Protein AF-0000000084753209 (afdb_homodimer)

Radius of gyration: 22.59 Å; Cα contacts (8 Å, |Δi|>4): 961; chains: 2; bounding box: 44×63×47 Å

pLDDT: mean 91.69, std 6.31, range [53.5, 98.0]

Sequence (450 aa):
MSKILKVQHLSKTYRSGEHDLNVLNNVSFEVGKGESFAIVGPSGSGKTTLLGLCAGLDTTDEGEIWLCGQNLFELDEDGRARLRNQNVGFVFQDFQLLPTLTALENVIVPLELRGVKKAADQGKELLAKVGLQDRIGHYPSQLSGGEQQRVALARAFANKPAILFADEPTGNLDDETGTKIEDLLFELNKEQGTALVIVTHDLELAKKTDKSIRLRSGKIEETVGMSKILKVQHLSKTYRSGEHDLNVLNNVSFEVGKGESFAIVGPSGSGKTTLLGLCAGLDTTDEGEIWLCGQNLFELDEDGRARLRNQNVGFVFQDFQLLPTLTALENVIVPLELRGVKKAADQGKELLAKVGLQDRIGHYPSQLSGGEQQRVALARAFANKPAILFADEPTGNLDDETGTKIEDLLFELNKEQGTALVIVTHDLELAKKTDKSIRLRSGKIEETVG

Secondary structure (DSSP, 8-state):
--EEEEEEEEEEEEEETTEEEEEEEEEEEEEETT-EEEEE--TTSSHHHHHHHHTTSS--SEEEEEETTEEGGGS-HHHHHHHHHHHEEEEETT----TTS-HHHHHHHHHHHTT-TTHHHHHHHHHHHTT-TT-TT--GGGS-HHHHHHHHHHHHTTT--SEEEEESTTTTS-HHHHHHHHHHHHHHHHHHT-EEEEEES-HHHHTTSSEEEEEETTEEEEEE-/--EEEEEEEEEEEEEETTEEEEEEEEEEEEEETT-EEEEE--TTSSHHHHHHHHTTSS--SEEEEEETTEEGGGS-HHHHHHHHHHHEEEEETT----TTS-HHHHHHHHHHHTT-TTHHHHHHHHHHHTT-TT-TT--GGGS-HHHHHHHHHHHHTTT--SEEEEESTTTTS-HHHHHHHHHHHHHHHHHHT-EEEEEES-HHHHTTSSEEEEEETTEEEEEE-

Nearest PDB structures (foldseek):
  7w7b-assembly2_G  TM=9.400E-01  e=4.194E-26  Corynebacterium diphtheriae NCTC 13129
  4u00-assembly1_A  TM=9.106E-01  e=2.961E-22  Thermus thermophilus HB8
  4p33-assembly1_A  TM=8.837E-01  e=9.744E-19  Escherichia coli K-12
  6mjp-assembly1_B  TM=8.819E-01  e=2.972E-18  Vibrio cholerae
  8frl-assembly1_A  TM=8.875E-01  e=3.985E-18  Acinetobacter baylyi ADP1

Foldseek 3Di:
DDWQKWWFQFWAWDDDDPDIQTQAGGETDTFHFLFEEEEAEDPSLCLVVVLCCQLLVDDTPDTWMHHRNDTSVVDDPVRSVVLNLQAEFEAEQQLPFDQVAFLLRSQLVSVVVVVHPPSSVLSLVLCVLLPCNVRRGPGPVRDDPLSSLSSSLSSRCSNLHREYEYEASCVPDDPVSSVSSLVSNSVSSNVSRHYYYYYHNDVVSRVVGPKYFYGGNNYTDDIGD/DDWQKWWFQFWAWDDDDPDIQTQAGGETDTFHFLFEEEEAEDPSLCLVVVLCCQLLVDDTPDTWMHHRRDTSVVDDPVRSVVLNLQAEFEAEQQLPFDQVAFLLRSQLVSVVVVVHPPSSVLSLVLCVLLPCNVRRGPGPVRDDPLSSLSSSLSSRCSNLHREYEYEASCVVDDPVSSVSSLVSNSVSSNVSRHYYYYYHNDVVSRVVGPKYFYGGNNYTDDIGD

Solvent-accessible surface area (backbone atoms only — not comparable to full-atom values): 23118 Å² total; per-residue (Å²): 130,68,56,36,34,39,37,40,49,28,25,35,69,48,75,57,89,97,42,77,45,73,40,34,50,60,32,66,54,75,40,44,66,48,34,35,36,20,42,31,43,60,90,87,19,32,61,69,59,51,52,35,43,70,64,59,53,50,80,74,77,38,60,47,44,31,47,74,80,36,53,58,83,80,40,52,62,67,51,47,50,50,50,31,63,53,31,43,18,54,35,41,43,79,35,68,70,51,63,92,31,28,40,38,54,54,22,22,45,68,35,40,78,70,63,45,78,64,29,65,60,56,26,48,52,37,31,40,76,59,71,33,64,91,43,40,69,36,25,53,81,73,42,53,68,64,54,40,40,39,42,26,50,32,30,26,47,58,58,62,23,55,32,35,43,26,44,28,65,46,71,77,45,56,70,72,56,24,53,54,49,50,52,51,51,53,51,55,29,61,74,68,50,20,13,34,40,35,35,39,74,51,63,74,64,38,66,72,32,65,26,32,34,33,34,49,84,15,25,74,77,45,77,46,115,130,68,55,35,33,38,35,40,49,27,27,36,69,47,76,56,89,96,43,76,43,74,38,34,50,58,33,65,53,73,40,44,64,47,34,35,34,22,42,29,40,60,91,87,19,33,61,69,58,51,51,34,42,71,63,60,52,49,83,74,77,38,61,47,44,32,46,76,79,36,53,57,83,78,42,52,63,69,52,48,50,50,49,31,64,53,32,44,20,55,35,43,42,80,36,67,69,52,66,92,30,27,39,38,55,52,22,22,45,68,35,40,77,69,65,46,79,65,29,65,61,54,27,48,52,38,30,40,76,60,71,33,64,90,45,40,70,38,26,52,82,73,42,53,68,66,53,39,42,38,41,26,49,32,29,25,48,59,58,62,23,54,31,34,42,27,44,30,65,45,69,77,46,55,70,70,56,23,52,55,51,50,52,48,50,53,49,55,30,61,74,68,50,18,13,34,40,35,35,39,74,51,63,74,64,38,64,72,32,66,26,31,35,33,34,51,83,14,25,74,77,44,78,47,116

InterPro domains:
  IPR003439 ABC transporter-like, ATP-binding domain [PF00005] (24-170)
  IPR003439 ABC transporter-like, ATP-binding domain [PS50893] (5-224)
  IPR003593 AAA+ ATPase domain [SM00382] (33-219)
  IPR017871 ABC transporter-like, conserved site [PS00211] (143-157)
  IPR017911 MacB-like, ATP-binding domain [cd03255] (5-220)
  IPR027417 P-loop containing nucleoside triphosphate hydrolase [G3DSA:3.40.50.300] (1-225)
  IPR027417 P-loop containing nucleoside triphosphate hydrolase [SSF52540] (4-222)

Structure (mmCIF, N/CA/C/O backbone):
data_AF-0000000084753209-model_v1
#
loop_
_entity.id
_entity.type
_entity.pdbx_description
1 polymer 'Phosphonate-transporting ATPase'
#
loop_
_atom_site.group_PDB
_atom_site.id
_atom_site.type_symbol
_atom_site.label_atom_id
_atom_site.label_alt_id
_atom_site.label_comp_id
_atom_site.label_asym_id
_atom_site.label_entity_id
_atom_site.label_seq_id
_atom_site.pdbx_PDB_ins_code
_atom_site.Cartn_x
_atom_site.Cartn_y
_atom_site.Cartn_z
_atom_site.occupancy
_atom_site.B_iso_or_equiv
_atom_site.auth_seq_id
_atom_site.auth_comp_id
_atom_site.auth_asym_id
_atom_site.auth_atom_id
_atom_site.pdbx_PDB_model_num
ATOM 1 N N . MET A 1 1 ? 6.574 33.062 15.156 1 53.5 1 MET A N 1
ATOM 2 C CA . MET A 1 1 ? 6.992 31.656 15.133 1 53.5 1 MET A CA 1
ATOM 3 C C . MET A 1 1 ? 6.918 31.094 13.719 1 53.5 1 MET A C 1
ATOM 5 O O . MET A 1 1 ? 6.078 31.516 12.914 1 53.5 1 MET A O 1
ATOM 9 N N . SER A 1 2 ? 7.949 30.359 13.258 1 79.56 2 SER A N 1
ATOM 10 C CA . SER A 1 2 ? 8.062 29.938 11.867 1 79.56 2 SER A CA 1
ATOM 11 C C . SER A 1 2 ? 7.02 28.891 11.523 1 79.56 2 SER A C 1
ATOM 13 O O . SER A 1 2 ? 6.785 27.969 12.305 1 79.56 2 SER A O 1
ATOM 15 N N . LYS A 1 3 ? 6.113 29.172 10.562 1 91.94 3 LYS A N 1
ATOM 16 C CA . LYS A 1 3 ? 5.051 28.281 10.133 1 91.94 3 LYS A CA 1
ATOM 17 C C . LYS A 1 3 ? 5.59 27.203 9.188 1 91.94 3 LYS A C 1
ATOM 19 O O . LYS A 1 3 ? 6.371 27.5 8.281 1 91.94 3 LYS A O 1
ATOM 24 N N . ILE A 1 4 ? 5.25 26.031 9.609 1 96.75 4 ILE A N 1
ATOM 25 C CA . ILE A 1 4 ? 5.734 24.922 8.789 1 96.75 4 ILE A CA 1
ATOM 26 C C . ILE A 1 4 ? 4.719 24.609 7.691 1 96.75 4 ILE A C 1
ATOM 28 O O . ILE A 1 4 ? 5.074 24.047 6.652 1 96.75 4 ILE A O 1
ATOM 32 N N . LEU A 1 5 ? 3.43 24.922 7.898 1 97.5 5 LEU A N 1
ATOM 33 C CA . LEU A 1 5 ? 2.35 24.75 6.93 1 97.5 5 LEU A CA 1
ATOM 34 C C . LEU A 1 5 ? 1.468 26 6.891 1 97.5 5 LEU A C 1
ATOM 36 O O . LEU A 1 5 ? 1.04 26.5 7.938 1 97.5 5 LEU A O 1
ATOM 40 N N . LYS A 1 6 ? 1.316 26.516 5.711 1 97.06 6 LYS A N 1
ATOM 41 C CA . LYS A 1 6 ? 0.415 27.641 5.484 1 97.06 6 LYS A CA 1
ATOM 42 C C . LYS A 1 6 ? -0.546 27.359 4.336 1 97.06 6 LYS A C 1
ATOM 44 O O . LYS A 1 6 ? -0.115 27.047 3.221 1 97.06 6 LYS A O 1
ATOM 49 N N . VAL A 1 7 ? -1.797 27.391 4.609 1 96.25 7 VAL A N 1
ATOM 50 C CA . VAL A 1 7 ? -2.855 27.219 3.621 1 96.25 7 VAL A CA 1
ATOM 51 C C . VAL A 1 7 ? -3.635 28.531 3.465 1 96.25 7 VAL A C 1
ATOM 53 O O . VAL A 1 7 ? -4.18 29.047 4.438 1 96.25 7 VAL A O 1
ATOM 56 N N . GLN A 1 8 ? -3.633 28.984 2.25 1 95.75 8 GLN A N 1
ATOM 57 C CA . GLN A 1 8 ? -4.262 30.281 2.016 1 95.75 8 GLN A CA 1
ATOM 58 C C . GLN A 1 8 ? -5.301 30.188 0.903 1 95.75 8 GLN A C 1
ATOM 60 O O . GLN A 1 8 ? -4.961 29.953 -0.255 1 95.75 8 GLN A O 1
ATOM 65 N N . HIS A 1 9 ? -6.547 30.5 1.282 1 95.5 9 HIS A N 1
ATOM 66 C CA . HIS A 1 9 ? -7.676 30.625 0.365 1 95.5 9 HIS A CA 1
ATOM 67 C C . HIS A 1 9 ? -7.766 29.422 -0.568 1 95.5 9 HIS A C 1
ATOM 69 O O . HIS A 1 9 ? -7.895 29.578 -1.784 1 95.5 9 HIS A O 1
ATOM 75 N N . LEU A 1 10 ? -7.68 28.281 -0.021 1 94.75 10 LEU A N 1
ATOM 76 C CA . LEU A 1 10 ? -7.625 27.047 -0.798 1 94.75 10 LEU A CA 1
ATOM 77 C C . LEU A 1 10 ? -9.023 26.609 -1.236 1 94.75 10 LEU A C 1
ATOM 79 O O . LEU A 1 10 ? -9.945 26.562 -0.418 1 94.75 10 LEU A O 1
ATOM 83 N N . SER A 1 11 ? -9.133 26.359 -2.502 1 93.5 11 SER A N 1
ATOM 84 C CA . SER A 1 11 ? -10.359 25.797 -3.057 1 93.5 11 SER A CA 1
ATOM 85 C C . SER A 1 11 ? -10.055 24.625 -3.986 1 93.5 11 SER A C 1
ATOM 87 O O . SER A 1 11 ? -9.008 24.609 -4.641 1 93.5 11 SER A O 1
ATOM 89 N N . LYS A 1 12 ? -10.867 23.656 -3.957 1 92.06 12 LYS A N 1
ATOM 90 C CA . LYS A 1 12 ? -10.688 22.484 -4.801 1 92.06 12 LYS A CA 1
ATOM 91 C C . LYS A 1 12 ? -12.031 21.969 -5.324 1 92.06 12 LYS A C 1
ATOM 93 O O . LYS A 1 12 ? -12.969 21.766 -4.551 1 92.06 12 LYS A O 1
ATOM 98 N N . THR A 1 13 ? -12.047 21.797 -6.633 1 88.81 13 THR A N 1
ATOM 99 C CA . THR A 1 13 ? -13.227 21.281 -7.316 1 88.81 13 THR A CA 1
ATOM 100 C C . THR A 1 13 ? -12.867 20.062 -8.156 1 88.81 13 THR A C 1
ATOM 102 O O . THR A 1 13 ? -11.828 20.047 -8.828 1 88.81 13 THR A O 1
ATOM 105 N N . TYR A 1 14 ? -13.586 18.938 -7.984 1 81.38 14 TYR A N 1
ATOM 106 C CA . TYR A 1 14 ? -13.398 17.766 -8.836 1 81.38 14 TYR A CA 1
ATOM 107 C C . TYR A 1 14 ? -14.516 17.656 -9.867 1 81.38 14 TYR A C 1
ATOM 109 O O . TYR A 1 14 ? -15.68 17.938 -9.57 1 81.38 14 TYR A O 1
ATOM 117 N N . ARG A 1 15 ? -14.133 17.25 -11.133 1 76.31 15 ARG A N 1
ATOM 118 C CA . ARG A 1 15 ? -15.109 17.062 -12.211 1 76.31 15 ARG A CA 1
ATOM 119 C C . ARG A 1 15 ? -15.562 15.609 -12.281 1 76.31 15 ARG A C 1
ATOM 121 O O . ARG A 1 15 ? -14.742 14.695 -12.305 1 76.31 15 ARG A O 1
ATOM 128 N N . SER A 1 16 ? -16.641 15.227 -11.805 1 66.88 16 SER A N 1
ATOM 129 C CA . SER A 1 16 ? -17.219 13.906 -12.008 1 66.88 16 SER A CA 1
ATOM 130 C C . SER A 1 16 ? -18.234 13.914 -13.148 1 66.88 16 SER A C 1
ATOM 132 O O . SER A 1 16 ? -19.391 14.281 -12.945 1 66.88 16 SER A O 1
ATOM 134 N N . GLY A 1 17 ? -17.906 13.336 -14.312 1 60.62 17 GLY A N 1
ATOM 135 C CA . GLY A 1 17 ? -18.812 13.406 -15.445 1 60.62 17 GLY A CA 1
ATOM 136 C C . GLY A 1 17 ? -19.234 14.828 -15.789 1 60.62 17 GLY A C 1
ATOM 137 O O . GLY A 1 17 ? -18.375 15.68 -16.062 1 60.62 17 GLY A O 1
ATOM 138 N N . GLU A 1 18 ? -20.562 15.164 -15.805 1 69.44 18 GLU A N 1
ATOM 139 C CA . GLU A 1 18 ? -21.125 16.438 -16.219 1 69.44 18 GLU A CA 1
ATOM 140 C C . GLU A 1 18 ? -21.266 17.391 -15.031 1 69.44 18 GLU A C 1
ATOM 142 O O . GLU A 1 18 ? -21.688 18.547 -15.188 1 69.44 18 GLU A O 1
ATOM 147 N N . HIS A 1 19 ? -20.859 16.906 -13.75 1 78.62 19 HIS A N 1
ATOM 148 C CA . HIS A 1 19 ? -21.078 17.781 -12.609 1 78.62 19 HIS A CA 1
ATOM 149 C C . HIS A 1 19 ? -19.766 18.062 -11.867 1 78.62 19 HIS A C 1
ATOM 151 O O . HIS A 1 19 ? -18.906 17.188 -11.758 1 78.62 19 HIS A O 1
ATOM 157 N N . ASP A 1 20 ? -19.641 19.359 -11.516 1 83.94 20 ASP A N 1
ATOM 158 C CA . ASP A 1 20 ? -18.516 19.797 -10.688 1 83.94 20 ASP A CA 1
ATOM 159 C C . ASP A 1 20 ? -18.859 19.656 -9.203 1 83.94 20 ASP A C 1
ATOM 161 O O . ASP A 1 20 ? -19.953 20.016 -8.773 1 83.94 20 ASP A O 1
ATOM 165 N N . LEU A 1 21 ? -18.031 18.953 -8.445 1 83.06 21 LEU A N 1
ATOM 166 C CA . LEU A 1 21 ? -18.172 18.844 -6.996 1 83.06 21 LEU A CA 1
ATOM 167 C C . LEU A 1 21 ? -17.141 19.719 -6.285 1 83.06 21 LEU A C 1
ATOM 169 O O . LEU A 1 21 ? -15.945 19.438 -6.344 1 83.06 21 LEU A O 1
ATOM 173 N N . ASN A 1 22 ? -17.672 20.797 -5.707 1 87.19 22 ASN A N 1
ATOM 174 C CA . ASN A 1 22 ? -16.797 21.641 -4.898 1 87.19 22 ASN A CA 1
ATOM 175 C C . ASN A 1 22 ? -16.516 21.016 -3.535 1 87.19 22 ASN A C 1
ATOM 177 O O . ASN A 1 22 ? -17.391 21 -2.664 1 87.19 22 ASN A O 1
ATOM 181 N N . VAL A 1 23 ? -15.312 20.609 -3.299 1 89.88 23 VAL A N 1
ATOM 182 C CA . VAL A 1 23 ? -14.969 19.844 -2.102 1 89.88 23 VAL A CA 1
ATOM 183 C C . VAL A 1 23 ? -14.422 20.797 -1.032 1 89.88 23 VAL A C 1
ATOM 185 O O . VAL A 1 23 ? -14.703 20.625 0.157 1 89.88 23 VAL A O 1
ATOM 188 N N . LEU A 1 24 ? -13.648 21.75 -1.407 1 94.06 24 LEU A N 1
ATOM 189 C CA . LEU A 1 24 ? -13.094 22.766 -0.519 1 94.06 24 LEU A CA 1
ATOM 190 C C . LEU A 1 24 ? -13.398 24.172 -1.037 1 94.06 24 LEU A C 1
ATOM 192 O O . LEU A 1 24 ? -13.336 24.406 -2.242 1 94.06 24 LEU A O 1
ATOM 196 N N . ASN A 1 25 ? -13.711 25.047 -0.101 1 93.75 25 ASN A N 1
ATOM 197 C CA . ASN A 1 25 ? -14.102 26.406 -0.44 1 93.75 25 ASN A CA 1
ATOM 198 C C . ASN A 1 25 ? -13.383 27.438 0.435 1 93.75 25 ASN A C 1
ATOM 200 O O . ASN A 1 25 ? -13.805 27.688 1.565 1 93.75 25 ASN A O 1
ATOM 204 N N . ASN A 1 26 ? -12.359 28 -0.136 1 94.31 26 ASN A N 1
ATOM 205 C CA . ASN A 1 26 ? -11.656 29.141 0.464 1 94.31 26 ASN A CA 1
ATOM 206 C C . ASN A 1 26 ? -11.172 28.812 1.875 1 94.31 26 ASN A C 1
ATOM 208 O O . ASN A 1 26 ? -11.461 29.547 2.818 1 94.31 26 ASN A O 1
ATOM 212 N N . VAL A 1 27 ? -10.469 27.797 2.029 1 94.69 27 VAL A N 1
ATOM 213 C CA . VAL A 1 27 ? -9.969 27.328 3.318 1 94.69 27 VAL A CA 1
ATOM 214 C C . VAL A 1 27 ? -8.602 27.953 3.604 1 94.69 27 VAL A C 1
ATOM 216 O O . VAL A 1 27 ? -7.727 27.969 2.738 1 94.69 27 VAL A O 1
ATOM 219 N N . SER A 1 28 ? -8.469 28.547 4.859 1 96 28 SER A N 1
ATOM 220 C CA . SER A 1 28 ? -7.195 29.125 5.277 1 96 28 SER A CA 1
ATOM 221 C C . SER A 1 28 ? -6.855 28.734 6.711 1 96 28 SER A C 1
ATOM 223 O O . SER A 1 28 ? -7.723 28.75 7.59 1 96 28 SER A O 1
ATOM 225 N N . PHE A 1 29 ? -5.629 28.281 6.918 1 95.56 29 PHE A N 1
ATOM 226 C CA . PHE A 1 29 ? -5.105 28.031 8.258 1 95.56 29 PHE A CA 1
ATOM 227 C C . PHE A 1 29 ? -3.59 27.859 8.219 1 95.56 29 PHE A C 1
ATOM 229 O O . PHE A 1 29 ? -2.988 27.812 7.148 1 95.56 29 PHE A O 1
ATOM 236 N N . GLU A 1 30 ? -3.004 27.828 9.398 1 96.5 30 GLU A N 1
ATOM 237 C CA . GLU A 1 30 ? -1.559 27.656 9.516 1 96.5 30 GLU A CA 1
ATOM 238 C C . GLU A 1 30 ? -1.203 26.719 10.672 1 96.5 30 GLU A C 1
ATOM 240 O O . GLU A 1 30 ? -1.969 26.594 11.625 1 96.5 30 GLU A O 1
ATOM 245 N N . VAL A 1 31 ? -0.097 26.062 10.516 1 96.69 31 VAL A N 1
ATOM 246 C CA . VAL A 1 31 ? 0.449 25.188 11.547 1 96.69 31 VAL A CA 1
ATOM 247 C C . VAL A 1 31 ? 1.901 25.562 11.828 1 96.69 31 VAL A C 1
ATOM 249 O O . VAL A 1 31 ? 2.695 25.734 10.898 1 96.69 31 VAL A O 1
ATOM 252 N N . GLY A 1 32 ? 2.238 25.672 13.133 1 96.19 32 GLY A N 1
ATOM 253 C CA . GLY A 1 32 ? 3.596 25.984 13.539 1 96.19 32 GLY A CA 1
ATOM 254 C C . GLY A 1 32 ? 4.5 24.781 13.633 1 96.19 32 GLY A C 1
ATOM 255 O O . GLY A 1 32 ? 4.02 23.641 13.633 1 96.19 32 GLY A O 1
ATOM 256 N N . LYS A 1 33 ? 5.855 25.078 13.68 1 95.62 33 LYS A N 1
ATOM 257 C CA . LYS A 1 33 ? 6.816 24 13.906 1 95.62 33 LYS A CA 1
ATOM 258 C C . LYS A 1 33 ? 6.551 23.297 15.234 1 95.62 33 LYS A C 1
ATOM 260 O O . LYS A 1 33 ? 6.297 23.953 16.25 1 95.62 33 LYS A O 1
ATOM 265 N N . GLY A 1 34 ? 6.531 21.984 15.156 1 94.88 34 GLY A N 1
ATOM 266 C CA . GLY A 1 34 ? 6.367 21.188 16.359 1 94.88 34 GLY A CA 1
ATOM 267 C C . GLY A 1 34 ? 4.957 21.219 16.922 1 94.88 34 GLY A C 1
ATOM 268 O O . GLY A 1 34 ? 4.66 20.562 17.922 1 94.88 34 GLY A O 1
ATOM 269 N N . GLU A 1 35 ? 4.082 21.922 16.266 1 96.31 35 GLU A N 1
ATOM 270 C CA . GLU A 1 35 ? 2.705 22.062 16.719 1 96.31 35 GLU A CA 1
ATOM 271 C C . GLU A 1 35 ? 1.843 20.891 16.266 1 96.31 35 GLU A C 1
ATOM 273 O O . GLU A 1 35 ? 2.023 20.375 15.164 1 96.31 35 GLU A O 1
ATOM 278 N N . SER A 1 36 ? 0.951 20.484 17.156 1 97.44 36 SER A N 1
ATOM 279 C CA . SER A 1 36 ? -0.058 19.5 16.766 1 97.44 36 SER A CA 1
ATOM 280 C C . SER A 1 36 ? -1.389 20.172 16.438 1 97.44 36 SER A C 1
ATOM 282 O O . SER A 1 36 ? -1.839 21.047 17.172 1 97.44 36 SER A O 1
ATOM 284 N N . PHE A 1 37 ? -1.972 19.75 15.32 1 97.31 37 PHE A N 1
ATOM 285 C CA . PHE A 1 37 ? -3.133 20.422 14.734 1 97.31 37 PHE A CA 1
ATOM 286 C C . PHE A 1 37 ? -4.141 19.391 14.234 1 97.31 37 PHE A C 1
ATOM 288 O O . PHE A 1 37 ? -3.795 18.5 13.453 1 97.31 37 PHE A O 1
ATOM 295 N N . ALA A 1 38 ? -5.457 19.562 14.656 1 97.38 38 ALA A N 1
ATOM 296 C CA . ALA A 1 38 ? -6.48 18.609 14.227 1 97.38 38 ALA A CA 1
ATOM 297 C C . ALA A 1 38 ? -7.492 19.266 13.297 1 97.38 38 ALA A C 1
ATOM 299 O O . ALA A 1 38 ? -7.855 20.438 13.492 1 97.38 38 ALA A O 1
ATOM 300 N N . ILE A 1 39 ? -7.883 18.594 12.328 1 96.12 39 ILE A N 1
ATOM 301 C CA . ILE A 1 39 ? -9 18.938 11.453 1 96.12 39 ILE A CA 1
ATOM 302 C C . ILE A 1 39 ? -10.141 17.938 11.664 1 96.12 39 ILE A C 1
ATOM 304 O O . ILE A 1 39 ? -9.992 16.75 11.398 1 96.12 39 ILE A O 1
ATOM 308 N N . VAL A 1 40 ? -11.258 18.453 12.109 1 95.06 40 VAL A N 1
ATOM 309 C CA . VAL A 1 40 ? -12.391 17.594 12.422 1 95.06 40 VAL A CA 1
ATOM 310 C C . VAL A 1 40 ? -13.562 17.922 11.5 1 95.06 40 VAL A C 1
ATOM 312 O O . VAL A 1 40 ? -13.617 19 10.922 1 95.06 40 VAL A O 1
ATOM 315 N N . GLY A 1 41 ? -14.422 16.938 11.359 1 89.69 41 GLY A N 1
ATOM 316 C CA . GLY A 1 41 ? -15.594 17.094 10.523 1 89.69 41 GLY A CA 1
ATOM 317 C C . GLY A 1 41 ? -16.234 15.781 10.125 1 89.69 41 GLY A C 1
ATOM 318 O O . GLY A 1 41 ? -15.641 14.719 10.305 1 89.69 41 GLY A O 1
ATOM 319 N N . PRO A 1 42 ? -17.438 15.859 9.625 1 86 42 PRO A N 1
ATOM 320 C CA . PRO A 1 42 ? -18.125 14.633 9.227 1 86 42 PRO A CA 1
ATOM 321 C C . PRO A 1 42 ? -17.516 13.992 7.977 1 86 42 PRO A C 1
ATOM 323 O O . PRO A 1 42 ? -16.688 14.609 7.312 1 86 42 PRO A O 1
ATOM 326 N N . SER A 1 43 ? -17.875 12.734 7.781 1 81.69 43 SER A N 1
ATOM 327 C CA . SER A 1 43 ? -17.453 12.07 6.551 1 81.69 43 SER A CA 1
ATOM 328 C C . SER A 1 43 ? -17.891 12.867 5.324 1 81.69 43 SER A C 1
ATOM 330 O O . SER A 1 43 ? -19.016 13.391 5.277 1 81.69 43 SER A O 1
ATOM 332 N N . GLY A 1 44 ? -17.047 12.938 4.359 1 79 44 GLY A N 1
ATOM 333 C CA . GLY A 1 44 ? -17.391 13.625 3.125 1 79 44 GLY A CA 1
ATOM 334 C C . GLY A 1 44 ? -17.188 15.125 3.209 1 79 44 GLY A C 1
ATOM 335 O O . GLY A 1 44 ? -17.438 15.852 2.242 1 79 44 GLY A O 1
ATOM 336 N N . SER A 1 45 ? -16.641 15.602 4.223 1 84.44 45 SER A N 1
ATOM 337 C CA . SER A 1 45 ? -16.516 17.047 4.398 1 84.44 45 SER A CA 1
ATOM 338 C C . SER A 1 45 ? -15.297 17.594 3.654 1 84.44 45 SER A C 1
ATOM 340 O O . SER A 1 45 ? -15.117 18.812 3.561 1 84.44 45 SER A O 1
ATOM 342 N N . GLY A 1 46 ? -14.43 16.703 3.152 1 86.88 46 GLY A N 1
ATOM 343 C CA . GLY A 1 46 ? -13.273 17.156 2.389 1 86.88 46 GLY A CA 1
ATOM 344 C C . GLY A 1 46 ? -11.977 17.031 3.158 1 86.88 46 GLY A C 1
ATOM 345 O O . GLY A 1 46 ? -10.93 17.5 2.691 1 86.88 46 GLY A O 1
ATOM 346 N N . LYS A 1 47 ? -11.977 16.469 4.277 1 89.44 47 LYS A N 1
ATOM 347 C CA . LYS A 1 47 ? -10.805 16.391 5.148 1 89.44 47 LYS A CA 1
ATOM 348 C C . LYS A 1 47 ? -9.656 15.656 4.461 1 89.44 47 LYS A C 1
ATOM 350 O O . LYS A 1 47 ? -8.523 16.125 4.461 1 89.44 47 LYS A O 1
ATOM 355 N N . THR A 1 48 ? -9.992 14.523 3.875 1 86.25 48 THR A N 1
ATOM 356 C CA . THR A 1 48 ? -8.969 13.719 3.211 1 86.25 48 THR A CA 1
ATOM 357 C C . THR A 1 48 ? -8.398 14.461 2.004 1 86.25 48 THR A C 1
ATOM 359 O O . THR A 1 48 ? -7.195 14.406 1.748 1 86.25 48 THR A O 1
ATOM 362 N N . THR A 1 49 ? -9.242 15.125 1.281 1 88.06 49 THR A N 1
ATOM 363 C CA . THR A 1 49 ? -8.789 15.953 0.169 1 88.06 49 THR A CA 1
ATOM 364 C C . THR A 1 49 ? -7.859 17.062 0.662 1 88.06 49 THR A C 1
ATOM 366 O O . THR A 1 49 ? -6.781 17.266 0.097 1 88.06 49 THR A O 1
ATOM 369 N N . LEU A 1 50 ? -8.289 17.703 1.684 1 92.69 50 LEU A N 1
ATOM 370 C CA . LEU A 1 50 ? -7.488 18.781 2.262 1 92.69 50 LEU A CA 1
ATOM 371 C C . LEU A 1 50 ? -6.125 18.266 2.699 1 92.69 50 LEU A C 1
ATOM 373 O O . LEU A 1 50 ? -5.098 18.859 2.391 1 92.69 50 LEU A O 1
ATOM 377 N N . LEU A 1 51 ? -6.094 17.141 3.375 1 93 51 LEU A N 1
ATOM 378 C CA . LEU A 1 51 ? -4.844 16.547 3.84 1 93 51 LEU A CA 1
ATOM 379 C C . LEU A 1 51 ? -3.934 16.203 2.666 1 93 51 LEU A C 1
ATOM 381 O O . LEU A 1 51 ? -2.736 16.5 2.699 1 93 51 LEU A O 1
ATOM 385 N N . GLY A 1 52 ? -4.457 15.633 1.695 1 90.62 52 GLY A N 1
ATOM 386 C CA . GLY A 1 52 ? -3.695 15.312 0.501 1 90.62 52 GLY A CA 1
ATOM 387 C C . GLY A 1 52 ? -3.078 16.531 -0.163 1 90.62 52 GLY A C 1
ATOM 388 O O . GLY A 1 52 ? -1.925 16.484 -0.595 1 90.62 52 GLY A O 1
ATOM 389 N N . LEU A 1 53 ? -3.805 17.547 -0.27 1 91.44 53 LEU A N 1
ATOM 390 C CA . LEU A 1 53 ? -3.316 18.797 -0.854 1 91.44 53 LEU A CA 1
ATOM 391 C C . LEU A 1 53 ? -2.191 19.391 -0.012 1 91.44 53 LEU A C 1
ATOM 393 O O . LEU A 1 53 ? -1.159 19.797 -0.546 1 91.44 53 LEU A O 1
ATOM 397 N N . CYS A 1 54 ? -2.391 19.359 1.267 1 93.88 54 CYS A N 1
ATOM 398 C CA . CYS A 1 54 ? -1.388 19.891 2.178 1 93.88 54 CYS A CA 1
ATOM 399 C C . CYS A 1 54 ? -0.078 19.125 2.064 1 93.88 54 CYS A C 1
ATOM 401 O O . CYS A 1 54 ? 1.002 19.703 2.188 1 93.88 54 CYS A O 1
ATOM 403 N N . ALA A 1 55 ? -0.239 17.859 1.797 1 90.88 55 ALA A N 1
ATOM 404 C CA . ALA A 1 55 ? 0.936 16.984 1.733 1 90.88 55 ALA A CA 1
ATOM 405 C C . ALA A 1 55 ? 1.559 17.016 0.341 1 90.88 55 ALA A C 1
ATOM 407 O O . ALA A 1 55 ? 2.59 16.375 0.105 1 90.88 55 ALA A O 1
ATOM 408 N N . GLY A 1 56 ? 0.933 17.641 -0.529 1 87.5 56 GLY A N 1
ATOM 409 C CA . GLY A 1 56 ? 1.452 17.734 -1.885 1 87.5 56 GLY A CA 1
ATOM 410 C C . GLY A 1 56 ? 1.166 16.5 -2.717 1 87.5 56 GLY A C 1
ATOM 411 O O . GLY A 1 56 ? 1.896 16.203 -3.664 1 87.5 56 GLY A O 1
ATOM 412 N N . LEU A 1 57 ? 0.204 15.719 -2.34 1 86.38 57 LEU A N 1
ATOM 413 C CA . LEU A 1 57 ? -0.146 14.5 -3.061 1 86.38 57 LEU A CA 1
ATOM 414 C C . LEU A 1 57 ? -1.083 14.805 -4.223 1 86.38 57 LEU A C 1
ATOM 416 O O . LEU A 1 57 ? -1.393 13.922 -5.023 1 86.38 57 LEU A O 1
ATOM 420 N N . ASP A 1 58 ? -1.598 16.016 -4.273 1 83.94 58 ASP A N 1
ATOM 421 C CA . ASP A 1 58 ? -2.443 16.531 -5.34 1 83.94 58 ASP A CA 1
ATOM 422 C C . ASP A 1 58 ? -2.227 18.031 -5.527 1 83.94 58 ASP A C 1
ATOM 424 O O . ASP A 1 58 ? -1.5 18.656 -4.758 1 83.94 58 ASP A O 1
ATOM 428 N N . THR A 1 59 ? -2.797 18.531 -6.59 1 82 59 THR A N 1
ATOM 429 C CA . THR A 1 59 ? -2.648 19.953 -6.867 1 82 59 THR A CA 1
ATOM 430 C C . THR A 1 59 ? -3.959 20.703 -6.617 1 82 59 THR A C 1
ATOM 432 O O . THR A 1 59 ? -5.039 20.141 -6.793 1 82 59 THR A O 1
ATOM 435 N N . THR A 1 60 ? -3.707 21.953 -6.25 1 82.75 60 THR A N 1
ATOM 436 C CA . THR A 1 60 ? -4.852 22.797 -5.949 1 82.75 60 THR A CA 1
ATOM 437 C C . THR A 1 60 ? -5.344 23.516 -7.207 1 82.75 60 THR A C 1
ATOM 439 O O . THR A 1 60 ? -4.578 23.719 -8.156 1 82.75 60 THR A O 1
ATOM 442 N N . ASP A 1 61 ? -6.684 23.906 -7.195 1 85.31 61 ASP A N 1
ATOM 443 C CA . ASP A 1 61 ? -7.242 24.734 -8.266 1 85.31 61 ASP A CA 1
ATOM 444 C C . ASP A 1 61 ? -6.996 26.219 -7.996 1 85.31 61 ASP A C 1
ATOM 446 O O . ASP A 1 61 ? -6.621 26.969 -8.906 1 85.31 61 ASP A O 1
ATOM 450 N N . GLU A 1 62 ? -7.316 26.562 -6.812 1 91.12 62 GLU A N 1
ATOM 451 C CA . GLU A 1 62 ? -7.129 27.938 -6.348 1 91.12 62 GLU A CA 1
ATOM 452 C C . GLU A 1 62 ? -6.484 27.969 -4.965 1 91.12 62 GLU A C 1
ATOM 454 O O . GLU A 1 62 ? -6.605 27.016 -4.195 1 91.12 62 GLU A O 1
ATOM 459 N N . GLY A 1 63 ? -5.781 29.047 -4.758 1 94.25 63 GLY A N 1
ATOM 460 C CA . GLY A 1 63 ? -5.121 29.219 -3.473 1 94.25 63 GLY A CA 1
ATOM 461 C C . GLY A 1 63 ? -3.689 28.719 -3.469 1 94.25 63 GLY A C 1
ATOM 462 O O . GLY A 1 63 ? -3.148 28.359 -4.516 1 94.25 63 GLY A O 1
ATOM 463 N N . GLU A 1 64 ? -3.141 28.875 -2.225 1 94.94 64 GLU A N 1
ATOM 464 C CA . GLU A 1 64 ? -1.733 28.5 -2.119 1 94.94 64 GLU A CA 1
ATOM 465 C C . GLU A 1 64 ? -1.471 27.688 -0.855 1 94.94 64 GLU A C 1
ATOM 467 O O . GLU A 1 64 ? -2.145 27.875 0.161 1 94.94 64 GLU A O 1
ATOM 472 N N . ILE A 1 65 ? -0.502 26.844 -1.022 1 95.56 65 ILE A N 1
ATOM 473 C CA . ILE A 1 65 ? -0.018 26.062 0.114 1 95.56 65 ILE A CA 1
ATOM 474 C C . ILE A 1 65 ? 1.498 26.219 0.229 1 95.56 65 ILE A C 1
ATOM 476 O O . ILE A 1 65 ? 2.223 26.031 -0.751 1 95.56 65 ILE A O 1
ATOM 480 N N . TRP A 1 66 ? 1.914 26.609 1.371 1 95.44 66 TRP A N 1
ATOM 481 C CA . TRP A 1 66 ? 3.334 26.609 1.708 1 95.44 66 TRP A CA 1
ATOM 482 C C . TRP A 1 66 ? 3.654 25.5 2.703 1 95.44 66 TRP A C 1
ATOM 484 O O . TRP A 1 66 ? 3.025 25.406 3.76 1 95.44 66 TRP A O 1
ATOM 494 N N . LEU A 1 67 ? 4.605 24.672 2.344 1 95.38 67 LEU A N 1
ATOM 495 C CA . LEU A 1 67 ? 5.031 23.547 3.166 1 95.38 67 LEU A CA 1
ATOM 496 C C . LEU A 1 67 ? 6.539 23.578 3.393 1 95.38 67 LEU A C 1
ATOM 498 O O . LEU A 1 67 ? 7.312 23.625 2.434 1 95.38 67 LEU A O 1
ATOM 502 N N . CYS A 1 68 ? 6.926 23.609 4.641 1 94.94 68 CYS A N 1
ATOM 503 C CA . CYS A 1 68 ? 8.336 23.688 5.016 1 94.94 68 CYS A CA 1
ATOM 504 C C . CYS A 1 68 ? 9.031 24.828 4.297 1 94.94 68 CYS A C 1
ATOM 506 O O . CYS A 1 68 ? 10.133 24.672 3.771 1 94.94 68 CYS A O 1
ATOM 508 N N . GLY A 1 69 ? 8.359 25.875 4.191 1 92.69 69 GLY A N 1
ATOM 509 C CA . GLY A 1 69 ? 8.93 27.109 3.658 1 92.69 69 GLY A CA 1
ATOM 510 C C . GLY A 1 69 ? 8.875 27.172 2.143 1 92.69 69 GLY A C 1
ATOM 511 O O . GLY A 1 69 ? 9.289 28.172 1.549 1 92.69 69 GLY A O 1
ATOM 512 N N . GLN A 1 70 ? 8.352 26.219 1.531 1 93.75 70 GLN A N 1
ATOM 513 C CA . GLN A 1 70 ? 8.305 26.203 0.073 1 93.75 70 GLN A CA 1
ATOM 514 C C . GLN A 1 70 ? 6.867 26.281 -0.434 1 93.75 70 GLN A C 1
ATOM 516 O O . GLN A 1 70 ? 5.977 25.609 0.107 1 93.75 70 GLN A O 1
ATOM 521 N N . ASN A 1 71 ? 6.707 27.094 -1.472 1 93.69 71 ASN A N 1
ATOM 522 C CA . ASN A 1 71 ? 5.414 27.141 -2.148 1 93.69 71 ASN A CA 1
ATOM 523 C C . ASN A 1 71 ? 5.211 25.938 -3.064 1 93.69 71 ASN A C 1
ATOM 525 O O . ASN A 1 71 ? 5.926 25.781 -4.055 1 93.69 71 ASN A O 1
ATOM 529 N N . LEU A 1 72 ? 4.203 25.109 -2.803 1 92.19 72 LEU A N 1
ATOM 530 C CA . LEU A 1 72 ? 4.004 23.859 -3.529 1 92.19 72 LEU A CA 1
ATOM 531 C C . LEU A 1 72 ? 3.674 24.141 -4.992 1 92.19 72 LEU A C 1
ATOM 533 O O . LEU A 1 72 ? 4 23.328 -5.867 1 92.19 72 LEU A O 1
ATOM 537 N N . PHE A 1 73 ? 3.088 25.297 -5.25 1 87.12 73 PHE A N 1
ATOM 538 C CA . PHE A 1 73 ? 2.68 25.641 -6.609 1 87.12 73 PHE A CA 1
ATOM 539 C C . PHE A 1 73 ? 3.891 25.969 -7.473 1 87.12 73 PHE A C 1
ATOM 541 O O . PHE A 1 73 ? 3.846 25.828 -8.695 1 87.12 73 PHE A O 1
ATOM 548 N N . GLU A 1 74 ? 4.898 26.391 -6.852 1 89.69 74 GLU A N 1
ATOM 549 C CA . GLU A 1 74 ? 6.086 26.812 -7.586 1 89.69 74 GLU A CA 1
ATOM 550 C C . GLU A 1 74 ? 7.012 25.625 -7.867 1 89.69 74 GLU A C 1
ATOM 552 O O . GLU A 1 74 ? 7.934 25.734 -8.68 1 89.69 74 GLU A O 1
ATOM 557 N N . LEU A 1 75 ? 6.742 24.547 -7.207 1 87.5 75 LEU A N 1
ATOM 558 C CA . LEU A 1 75 ? 7.582 23.359 -7.383 1 87.5 75 LEU A CA 1
ATOM 559 C C . LEU A 1 75 ? 7.055 22.484 -8.516 1 87.5 75 LEU A C 1
ATOM 561 O O . LEU A 1 75 ? 5.844 22.344 -8.688 1 87.5 75 LEU A O 1
ATOM 565 N N . ASP A 1 76 ? 8 21.953 -9.242 1 82.75 76 ASP A N 1
ATOM 566 C CA . ASP A 1 76 ? 7.605 20.906 -10.172 1 82.75 76 ASP A CA 1
ATOM 567 C C . ASP A 1 76 ? 7.449 19.562 -9.453 1 82.75 76 ASP A C 1
ATOM 569 O O . ASP A 1 76 ? 7.594 19.484 -8.227 1 82.75 76 ASP A O 1
ATOM 573 N N . GLU A 1 77 ? 7.109 18.516 -10.164 1 76.69 77 GLU A N 1
ATOM 574 C CA . GLU A 1 77 ? 6.82 17.219 -9.555 1 76.69 77 GLU A CA 1
ATOM 575 C C . GLU A 1 77 ? 8.047 16.672 -8.836 1 76.69 77 GLU A C 1
ATOM 577 O O . GLU A 1 77 ? 7.934 16.125 -7.734 1 76.69 77 GLU A O 1
ATOM 582 N N . ASP A 1 78 ? 9.141 16.812 -9.375 1 78 78 ASP A N 1
ATOM 583 C CA . ASP A 1 78 ? 10.375 16.359 -8.742 1 78 78 ASP A CA 1
ATOM 584 C C . ASP A 1 78 ? 10.648 17.125 -7.453 1 78 78 ASP A C 1
ATOM 586 O O . ASP A 1 78 ? 11.078 16.531 -6.457 1 78 78 ASP A O 1
ATOM 590 N N . GLY A 1 79 ? 10.406 18.375 -7.535 1 83.44 79 GLY A N 1
ATOM 591 C CA . GLY A 1 79 ? 10.578 19.203 -6.344 1 83.44 79 GLY A CA 1
ATOM 592 C C . GLY A 1 79 ? 9.625 18.828 -5.223 1 83.44 79 GLY A C 1
ATOM 593 O O . GLY A 1 79 ? 10.031 18.719 -4.062 1 83.44 79 GLY A O 1
ATOM 594 N N . ARG A 1 80 ? 8.398 18.594 -5.559 1 84.81 80 ARG A N 1
ATOM 595 C CA . ARG A 1 80 ? 7.418 18.172 -4.559 1 84.81 80 ARG A CA 1
ATOM 596 C C . ARG A 1 80 ? 7.773 16.812 -3.963 1 84.81 80 ARG A C 1
ATOM 598 O O . ARG A 1 80 ? 7.66 16.625 -2.752 1 84.81 80 ARG A O 1
ATOM 605 N N . ALA A 1 81 ? 8.188 15.922 -4.777 1 79.44 81 ALA A N 1
ATOM 606 C CA . ALA A 1 81 ? 8.578 14.586 -4.324 1 79.44 81 ALA A CA 1
ATOM 607 C C . ALA A 1 81 ? 9.75 14.664 -3.354 1 79.44 81 ALA A C 1
ATOM 609 O O . ALA A 1 81 ? 9.766 13.977 -2.33 1 79.44 81 ALA A O 1
ATOM 610 N N . ARG A 1 82 ? 10.633 15.445 -3.691 1 83.75 82 ARG A N 1
ATOM 611 C CA . ARG A 1 82 ? 11.797 15.609 -2.824 1 83.75 82 ARG A CA 1
ATOM 612 C C . ARG A 1 82 ? 11.391 16.188 -1.474 1 83.75 82 ARG A C 1
ATOM 614 O O . ARG A 1 82 ? 11.852 15.727 -0.429 1 83.75 82 ARG A O 1
ATOM 621 N N . LEU A 1 83 ? 10.594 17.203 -1.6 1 89.19 83 LEU A N 1
ATOM 622 C CA . LEU A 1 83 ? 10.109 17.812 -0.37 1 89.19 83 LEU A CA 1
ATOM 623 C C . LEU A 1 83 ? 9.391 16.797 0.504 1 89.19 83 LEU A C 1
ATOM 625 O O . LEU A 1 83 ? 9.617 16.734 1.714 1 89.19 83 LEU A O 1
ATOM 629 N N . ARG A 1 84 ? 8.625 16.016 -0.045 1 89 84 ARG A N 1
ATOM 630 C CA . ARG A 1 84 ? 7.859 15.008 0.685 1 89 84 ARG A CA 1
ATOM 631 C C . ARG A 1 84 ? 8.773 13.945 1.278 1 89 84 ARG A C 1
ATOM 633 O O . ARG A 1 84 ? 8.656 13.609 2.457 1 89 84 ARG A O 1
ATOM 640 N N . ASN A 1 85 ? 9.586 13.438 0.525 1 85.62 85 ASN A N 1
ATOM 641 C CA . ASN A 1 85 ? 10.484 12.383 0.965 1 85.62 85 ASN A CA 1
ATOM 642 C C . ASN A 1 85 ? 11.367 12.836 2.127 1 85.62 85 ASN A C 1
ATOM 644 O O . ASN A 1 85 ? 11.648 12.055 3.037 1 85.62 85 ASN A O 1
ATOM 648 N N . GLN A 1 86 ? 11.641 14.055 2.061 1 87.81 86 GLN A N 1
ATOM 649 C CA . GLN A 1 86 ? 12.609 14.547 3.037 1 87.81 86 GLN A CA 1
ATOM 650 C C . GLN A 1 86 ? 11.906 15.055 4.293 1 87.81 86 GLN A C 1
ATOM 652 O O . GLN A 1 86 ? 12.438 14.93 5.402 1 87.81 86 GLN A O 1
ATOM 657 N N . ASN A 1 87 ? 10.734 15.594 4.105 1 93.62 87 ASN A N 1
ATOM 658 C CA . ASN A 1 87 ? 10.219 16.391 5.215 1 93.62 87 ASN A CA 1
ATOM 659 C C . ASN A 1 87 ? 8.852 15.891 5.684 1 93.62 87 ASN A C 1
ATOM 661 O O . ASN A 1 87 ? 8.352 16.328 6.723 1 93.62 87 ASN A O 1
ATOM 665 N N . VAL A 1 88 ? 8.328 15 4.949 1 95 88 VAL A N 1
ATOM 666 C CA . VAL A 1 88 ? 6.93 14.695 5.215 1 95 88 VAL A CA 1
ATOM 667 C C . VAL A 1 88 ? 6.781 13.211 5.547 1 95 88 VAL A C 1
ATOM 669 O O . VAL A 1 88 ? 7.375 12.359 4.883 1 95 88 VAL A O 1
ATOM 672 N N . GLY A 1 89 ? 6.094 12.945 6.621 1 95.25 89 GLY A N 1
ATOM 673 C CA . GLY A 1 89 ? 5.605 11.609 6.918 1 95.25 89 GLY A CA 1
ATOM 674 C C . GLY A 1 89 ? 4.102 11.477 6.777 1 95.25 89 GLY A C 1
ATOM 675 O O . GLY A 1 89 ? 3.379 12.477 6.824 1 95.25 89 GLY A O 1
ATOM 676 N N . PHE A 1 90 ? 3.703 10.188 6.645 1 95.12 90 PHE A N 1
ATOM 677 C CA . PHE A 1 90 ? 2.273 9.945 6.48 1 95.12 90 PHE A CA 1
ATOM 678 C C . PHE A 1 90 ? 1.853 8.68 7.215 1 95.12 90 PHE A C 1
ATOM 680 O O . PHE A 1 90 ? 2.574 7.68 7.199 1 95.12 90 PHE A O 1
ATOM 687 N N . VAL A 1 91 ? 0.66 8.852 7.832 1 95.31 91 VAL A N 1
ATOM 688 C CA . VAL A 1 91 ? -0.02 7.703 8.414 1 95.31 91 VAL A CA 1
ATOM 689 C C . VAL A 1 91 ? -1.462 7.645 7.918 1 95.31 91 VAL A C 1
ATOM 691 O O . VAL A 1 91 ? -2.17 8.656 7.926 1 95.31 91 VAL A O 1
ATOM 694 N N . PHE A 1 92 ? -1.865 6.461 7.5 1 92.31 92 PHE A N 1
ATOM 695 C CA . PHE A 1 92 ? -3.197 6.281 6.934 1 92.31 92 PHE A CA 1
ATOM 696 C C . PHE A 1 92 ? -4.051 5.387 7.828 1 92.31 92 PHE A C 1
ATOM 698 O O . PHE A 1 92 ? -3.52 4.582 8.594 1 92.31 92 PHE A O 1
ATOM 705 N N . GLN A 1 93 ? -5.316 5.551 7.562 1 87.88 93 GLN A N 1
ATOM 706 C CA . GLN A 1 93 ? -6.273 4.738 8.312 1 87.88 93 GLN A CA 1
ATOM 707 C C . GLN A 1 93 ? -6.094 3.254 7.996 1 87.88 93 GLN A C 1
ATOM 709 O O . GLN A 1 93 ? -6.141 2.414 8.898 1 87.88 93 GLN A O 1
ATOM 714 N N . ASP A 1 94 ? -5.863 2.924 6.738 1 90.69 94 ASP A N 1
ATOM 715 C CA . ASP A 1 94 ? -5.758 1.531 6.316 1 90.69 94 ASP A CA 1
ATOM 716 C C . ASP A 1 94 ? -4.305 1.064 6.324 1 90.69 94 ASP A C 1
ATOM 718 O O . ASP A 1 94 ? -3.938 0.147 5.59 1 90.69 94 ASP A O 1
ATOM 722 N N . PHE A 1 95 ? -3.48 1.665 7.066 1 92.31 95 PHE A N 1
ATOM 723 C CA . PHE A 1 95 ? -2.08 1.34 7.309 1 92.31 95 PHE A CA 1
ATOM 724 C C . PHE A 1 95 ? -1.262 1.486 6.031 1 92.31 95 PHE A C 1
ATOM 726 O O . PHE A 1 95 ? -0.117 1.941 6.066 1 92.31 95 PHE A O 1
ATOM 733 N N . GLN A 1 96 ? -1.827 1.083 4.93 1 93.25 96 GLN A N 1
ATOM 734 C CA . GLN A 1 96 ? -1.229 1.167 3.602 1 93.25 96 GLN A CA 1
ATOM 735 C C . GLN A 1 96 ? 0.15 0.512 3.576 1 93.25 96 GLN A C 1
ATOM 737 O O . GLN A 1 96 ? 1.115 1.104 3.09 1 93.25 96 GLN A O 1
ATOM 742 N N . LEU A 1 97 ? 0.236 -0.62 4.145 1 95.75 97 LEU A N 1
ATOM 743 C CA . LEU A 1 97 ? 1.456 -1.412 4.031 1 95.75 97 LEU A CA 1
ATOM 744 C C . LEU A 1 97 ? 1.472 -2.207 2.732 1 95.75 97 LEU A C 1
ATOM 746 O O . LEU A 1 97 ? 0.42 -2.625 2.242 1 95.75 97 LEU A O 1
ATOM 750 N N . LEU A 1 98 ? 2.654 -2.363 2.213 1 94.19 98 LEU A N 1
ATOM 751 C CA . LEU A 1 98 ? 2.801 -3.293 1.099 1 94.19 98 LEU A CA 1
ATOM 752 C C . LEU A 1 98 ? 2.754 -4.738 1.587 1 94.19 98 LEU A C 1
ATOM 754 O O . LEU A 1 98 ? 3.605 -5.16 2.373 1 94.19 98 LEU A O 1
ATOM 758 N N . PRO A 1 99 ? 1.881 -5.512 1.115 1 91.31 99 PRO A N 1
ATOM 759 C CA . PRO A 1 99 ? 1.657 -6.852 1.659 1 91.31 99 PRO A CA 1
ATOM 760 C C . PRO A 1 99 ? 2.811 -7.809 1.365 1 91.31 99 PRO A C 1
ATOM 762 O O . PRO A 1 99 ? 2.963 -8.828 2.045 1 91.31 99 PRO A O 1
ATOM 765 N N . THR A 1 100 ? 3.631 -7.523 0.398 1 89.62 100 THR A N 1
ATOM 766 C CA . THR A 1 100 ? 4.688 -8.438 -0.027 1 89.62 100 THR A CA 1
ATOM 767 C C . THR A 1 100 ? 5.996 -8.117 0.69 1 89.62 100 THR A C 1
ATOM 769 O O . THR A 1 100 ? 7.027 -8.734 0.416 1 89.62 100 THR A O 1
ATOM 772 N N . LEU A 1 101 ? 5.895 -7.152 1.526 1 92.25 101 LEU A N 1
ATOM 773 C CA . LEU A 1 101 ? 7.074 -6.75 2.285 1 92.25 101 LEU A CA 1
ATOM 774 C C . LEU A 1 101 ? 6.895 -7.051 3.77 1 92.25 101 LEU A C 1
ATOM 776 O O . LEU A 1 101 ? 5.785 -6.934 4.301 1 92.25 101 LEU A O 1
ATOM 780 N N . THR A 1 102 ? 7.992 -7.391 4.375 1 92.62 102 THR A N 1
ATOM 781 C CA . THR A 1 102 ? 7.973 -7.574 5.82 1 92.62 102 THR A CA 1
ATOM 782 C C . THR A 1 102 ? 7.805 -6.234 6.531 1 92.62 102 THR A C 1
ATOM 784 O O . THR A 1 102 ? 7.867 -5.176 5.902 1 92.62 102 THR A O 1
ATOM 787 N N . ALA A 1 103 ? 7.625 -6.375 7.832 1 95.81 103 ALA A N 1
ATOM 788 C CA . ALA A 1 103 ? 7.539 -5.16 8.641 1 95.81 103 ALA A CA 1
ATOM 789 C C . ALA A 1 103 ? 8.773 -4.285 8.445 1 95.81 103 ALA A C 1
ATOM 791 O O . ALA A 1 103 ? 8.664 -3.09 8.172 1 95.81 103 ALA A O 1
ATOM 792 N N . LEU A 1 104 ? 9.883 -4.879 8.547 1 96 104 LEU A N 1
ATOM 793 C CA . LEU A 1 104 ? 11.133 -4.137 8.391 1 96 104 LEU A CA 1
ATOM 794 C C . LEU A 1 104 ? 11.234 -3.533 6.996 1 96 104 LEU A C 1
ATOM 796 O O . LEU A 1 104 ? 11.547 -2.352 6.848 1 96 104 LEU A O 1
ATOM 800 N N . GLU A 1 105 ? 10.961 -4.289 6.012 1 93.94 105 GLU A N 1
ATOM 801 C CA . GLU A 1 105 ? 11.062 -3.809 4.641 1 93.94 105 GLU A CA 1
ATOM 802 C C . GLU A 1 105 ? 10.094 -2.65 4.387 1 93.94 105 GLU A C 1
ATOM 804 O O . GLU A 1 105 ? 10.445 -1.686 3.703 1 93.94 105 GLU A O 1
ATOM 809 N N . ASN A 1 106 ? 8.906 -2.762 4.883 1 96.69 106 ASN A N 1
ATOM 810 C CA . ASN A 1 106 ? 7.965 -1.655 4.773 1 96.69 106 ASN A CA 1
ATOM 811 C C . ASN A 1 106 ? 8.523 -0.376 5.387 1 96.69 106 ASN A C 1
ATOM 813 O O . ASN A 1 106 ? 8.422 0.699 4.797 1 96.69 106 ASN A O 1
ATOM 817 N N . VAL A 1 107 ? 9.203 -0.493 6.469 1 97.69 107 VAL A N 1
ATOM 818 C CA . VAL A 1 107 ? 9.672 0.657 7.234 1 97.69 107 VAL A CA 1
ATOM 819 C C . VAL A 1 107 ? 10.844 1.32 6.512 1 97.69 107 VAL A C 1
ATOM 821 O O . VAL A 1 107 ? 10.984 2.545 6.543 1 97.69 107 VAL A O 1
ATOM 824 N N . ILE A 1 108 ? 11.617 0.55 5.797 1 96.31 108 ILE A N 1
ATOM 825 C CA . ILE A 1 108 ? 12.867 1.126 5.316 1 96.31 108 ILE A CA 1
ATOM 826 C C . ILE A 1 108 ? 12.703 1.586 3.867 1 96.31 108 ILE A C 1
ATOM 828 O O . ILE A 1 108 ? 13.633 2.143 3.277 1 96.31 108 ILE A O 1
ATOM 832 N N . VAL A 1 109 ? 11.516 1.437 3.311 1 94.69 109 VAL A N 1
ATOM 833 C CA . VAL A 1 109 ? 11.266 1.84 1.93 1 94.69 109 VAL A CA 1
ATOM 834 C C . VAL A 1 109 ? 11.68 3.297 1.734 1 94.69 109 VAL A C 1
ATOM 836 O O . VAL A 1 109 ? 12.469 3.611 0.836 1 94.69 109 VAL A O 1
ATOM 839 N N . PRO A 1 110 ?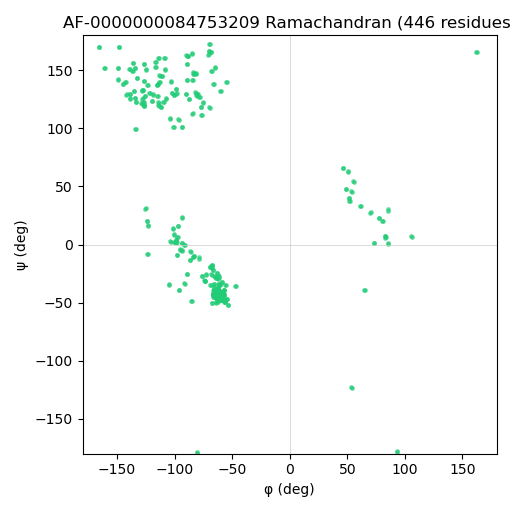 11.211 4.242 2.564 1 94.75 110 PRO A N 1
ATOM 840 C CA . PRO A 1 110 ? 11.609 5.637 2.359 1 94.75 110 PRO A CA 1
ATOM 841 C C . PRO A 1 110 ? 13.117 5.848 2.475 1 94.75 110 PRO A C 1
ATOM 843 O O . PRO A 1 110 ? 13.68 6.684 1.765 1 94.75 110 PRO A O 1
ATOM 846 N N . LEU A 1 111 ? 13.75 5.121 3.346 1 95.12 111 LEU A N 1
ATOM 847 C CA . LEU A 1 111 ? 15.195 5.23 3.531 1 95.12 111 LEU A CA 1
ATOM 848 C C . LEU A 1 111 ? 15.945 4.746 2.295 1 95.12 111 LEU A C 1
ATOM 850 O O . LEU A 1 111 ? 16.875 5.402 1.833 1 95.12 111 LEU A O 1
ATOM 854 N N . GLU A 1 112 ? 15.461 3.654 1.78 1 92.25 112 GLU A N 1
ATOM 855 C CA . GLU A 1 112 ? 16.094 3.088 0.594 1 92.25 112 GLU A CA 1
ATOM 856 C C . GLU A 1 112 ? 15.945 4.016 -0.607 1 92.25 112 GLU A C 1
ATOM 858 O O . GLU A 1 112 ? 16.891 4.191 -1.381 1 92.25 112 GLU A O 1
ATOM 863 N N . LEU A 1 113 ? 14.828 4.613 -0.731 1 90.38 113 LEU A N 1
ATOM 864 C CA . LEU A 1 113 ? 14.57 5.516 -1.851 1 90.38 113 LEU A CA 1
ATOM 865 C C . LEU A 1 113 ? 15.445 6.758 -1.762 1 90.38 113 LEU A C 1
ATOM 867 O O . LEU A 1 113 ? 15.711 7.41 -2.773 1 90.38 113 LEU A O 1
ATOM 871 N N . ARG A 1 114 ? 15.938 7.07 -0.568 1 89.94 114 ARG A N 1
ATOM 872 C CA . ARG A 1 114 ? 16.828 8.203 -0.364 1 89.94 114 ARG A CA 1
ATOM 873 C C . ARG A 1 114 ? 18.297 7.766 -0.44 1 89.94 114 ARG A C 1
ATOM 875 O O . ARG A 1 114 ? 19.203 8.594 -0.321 1 89.94 114 ARG A O 1
ATOM 882 N N . GLY A 1 115 ? 18.516 6.52 -0.564 1 89.12 115 GLY A N 1
ATOM 883 C CA . GLY A 1 115 ? 19.859 5.992 -0.684 1 89.12 115 GLY A CA 1
ATOM 884 C C . GLY A 1 115 ? 20.594 5.934 0.64 1 89.12 115 GLY A C 1
ATOM 885 O O . GLY A 1 115 ? 21.828 6.004 0.674 1 89.12 115 GLY A O 1
ATOM 886 N N . VAL A 1 116 ? 19.844 5.902 1.677 1 89.75 116 VAL A N 1
ATOM 887 C CA . VAL A 1 116 ? 20.469 5.848 2.996 1 89.75 116 VAL A CA 1
ATOM 888 C C . VAL A 1 116 ? 21.203 4.516 3.166 1 89.75 116 VAL A C 1
ATOM 890 O O . VAL A 1 116 ? 20.656 3.455 2.852 1 89.75 116 VAL A O 1
ATOM 893 N N . LYS A 1 117 ? 22.438 4.758 3.789 1 87.94 117 LYS A N 1
ATOM 894 C CA . LYS A 1 117 ? 23.188 3.549 4.102 1 87.94 117 LYS A CA 1
ATOM 895 C C . LYS A 1 117 ? 22.703 2.916 5.402 1 87.94 117 LYS A C 1
ATOM 897 O O . LYS A 1 117 ? 22.141 3.602 6.262 1 87.94 117 LYS A O 1
ATOM 902 N N . LYS A 1 118 ? 22.734 1.666 5.547 1 92.75 118 LYS A N 1
ATOM 903 C CA . LYS A 1 118 ? 22.344 0.898 6.727 1 92.75 118 LYS A CA 1
ATOM 904 C C . LYS A 1 118 ? 20.859 1.104 7.047 1 92.75 118 LYS A C 1
ATOM 906 O O . LYS A 1 118 ? 20.5 1.287 8.211 1 92.75 118 LYS A O 1
ATOM 911 N N . ALA A 1 119 ? 20.016 1.295 6.094 1 94.94 119 ALA A N 1
ATOM 912 C CA . ALA A 1 119 ? 18.562 1.466 6.246 1 94.94 119 ALA A CA 1
ATOM 913 C C . ALA A 1 119 ? 17.984 0.401 7.172 1 94.94 119 ALA A C 1
ATOM 915 O O . ALA A 1 119 ? 17.109 0.691 7.984 1 94.94 119 ALA A O 1
ATOM 916 N N . ALA A 1 120 ? 18.516 -0.784 7.117 1 94.31 120 ALA A N 1
ATOM 917 C CA . ALA A 1 120 ? 18 -1.893 7.91 1 94.31 120 ALA A CA 1
ATOM 918 C C . ALA A 1 120 ? 18.219 -1.644 9.406 1 94.31 120 ALA A C 1
ATOM 920 O O . ALA A 1 120 ? 17.328 -1.905 10.211 1 94.31 120 ALA A O 1
ATOM 921 N N . ASP A 1 121 ? 19.359 -1.141 9.766 1 96.81 121 ASP A N 1
ATOM 922 C CA . ASP A 1 121 ? 19.641 -0.858 11.172 1 96.81 121 ASP A CA 1
ATOM 923 C C . ASP A 1 121 ? 18.719 0.227 11.711 1 96.81 121 ASP A C 1
ATOM 925 O O . ASP A 1 121 ? 18.172 0.092 12.812 1 96.81 121 ASP A O 1
ATOM 929 N N . GLN A 1 122 ? 18.547 1.222 10.945 1 96.31 122 GLN A N 1
ATOM 930 C CA . GLN A 1 122 ? 17.641 2.301 11.352 1 96.31 122 GLN A CA 1
ATOM 931 C C . GLN A 1 122 ? 16.203 1.808 11.469 1 96.31 122 GLN A C 1
ATOM 933 O O . GLN A 1 122 ? 15.492 2.188 12.398 1 96.31 122 GLN A O 1
ATOM 938 N N . GLY A 1 123 ? 15.805 1 10.508 1 97.25 123 GLY A N 1
ATOM 939 C CA . GLY A 1 123 ? 14.469 0.428 10.555 1 97.25 123 GLY A CA 1
ATOM 940 C C . GLY A 1 123 ? 14.227 -0.432 11.773 1 97.25 123 GLY A C 1
ATOM 941 O O . GLY A 1 123 ? 13.156 -0.366 12.391 1 97.25 123 GLY A O 1
ATOM 942 N N . LYS A 1 124 ? 15.219 -1.212 12.141 1 97.44 124 LYS A N 1
ATOM 943 C CA . LYS A 1 124 ? 15.117 -2.055 13.328 1 97.44 124 LYS A CA 1
ATOM 944 C C . LYS A 1 124 ? 14.961 -1.21 14.586 1 97.44 124 LYS A C 1
ATOM 946 O O . LYS A 1 124 ? 14.172 -1.545 15.469 1 97.44 124 LYS A O 1
ATOM 951 N N . GLU A 1 125 ? 15.695 -0.143 14.617 1 97 125 GLU A N 1
ATOM 952 C CA . GLU A 1 125 ? 15.586 0.763 15.758 1 97 125 GLU A CA 1
ATOM 953 C C . GLU A 1 125 ? 14.188 1.365 15.852 1 97 125 GLU A C 1
ATOM 955 O O . GLU A 1 125 ? 13.617 1.465 16.938 1 97 125 GLU A O 1
ATOM 960 N N . LEU A 1 126 ? 13.664 1.727 14.766 1 96.69 126 LEU A N 1
ATOM 961 C CA . LEU A 1 126 ? 12.336 2.328 14.734 1 96.69 126 LEU A CA 1
ATOM 962 C C . LEU A 1 126 ? 11.273 1.315 15.141 1 96.69 126 LEU A C 1
ATOM 964 O O . LEU A 1 126 ? 10.352 1.642 15.891 1 96.69 126 LEU A O 1
ATOM 968 N N . LEU A 1 127 ? 11.398 0.12 14.633 1 98 127 LEU A N 1
ATOM 969 C CA . LEU A 1 127 ? 10.453 -0.926 15 1 98 127 LEU A CA 1
ATOM 970 C C . LEU A 1 127 ? 10.531 -1.228 16.5 1 98 127 LEU A C 1
ATOM 972 O O . LEU A 1 127 ? 9.516 -1.502 17.125 1 98 127 LEU A O 1
ATOM 976 N N . ALA A 1 128 ? 11.727 -1.182 17.031 1 97.44 128 ALA A N 1
ATOM 977 C CA . ALA A 1 128 ? 11.898 -1.367 18.469 1 97.44 128 ALA A CA 1
ATOM 978 C C . ALA A 1 128 ? 11.188 -0.263 19.25 1 97.44 128 ALA A C 1
ATOM 980 O O . ALA A 1 128 ? 10.547 -0.528 20.266 1 97.44 128 ALA A O 1
ATOM 981 N N . LYS A 1 129 ? 11.258 0.927 18.812 1 95.25 129 LYS A N 1
ATOM 982 C CA . LYS A 1 129 ? 10.633 2.07 19.469 1 95.25 129 LYS A CA 1
ATOM 983 C C . LYS A 1 129 ? 9.117 1.901 19.531 1 95.25 129 LYS A C 1
ATOM 985 O O . LYS A 1 129 ? 8.469 2.412 20.453 1 95.25 129 LYS A O 1
ATOM 990 N N . VAL A 1 130 ? 8.594 1.182 18.547 1 96.06 130 VAL A N 1
ATOM 991 C CA . VAL A 1 130 ? 7.141 1.015 18.562 1 96.06 130 VAL A CA 1
ATOM 992 C C . VAL A 1 130 ? 6.781 -0.359 19.125 1 96.06 130 VAL A C 1
ATOM 994 O O . VAL A 1 130 ? 5.656 -0.832 18.953 1 96.06 130 VAL A O 1
ATOM 997 N N . GLY A 1 131 ? 7.684 -1.055 19.625 1 95.88 131 GLY A N 1
ATOM 998 C CA . GLY A 1 131 ? 7.434 -2.293 20.344 1 95.88 131 GLY A CA 1
ATOM 999 C C . GLY A 1 131 ? 7.336 -3.502 19.438 1 95.88 131 GLY A C 1
ATOM 1000 O O . GLY A 1 131 ? 6.645 -4.473 19.75 1 95.88 131 GLY A O 1
ATOM 1001 N N . LEU A 1 132 ? 8.062 -3.465 18.297 1 97.31 132 LEU A N 1
ATOM 1002 C CA . LEU A 1 132 ? 7.93 -4.551 17.328 1 97.31 132 LEU A CA 1
ATOM 1003 C C . LEU A 1 132 ? 9.289 -5.16 17 1 97.31 132 LEU A C 1
ATOM 1005 O O . LEU A 1 132 ? 9.516 -5.617 15.883 1 97.31 132 LEU A O 1
ATOM 1009 N N . GLN A 1 133 ? 10.195 -5.141 17.938 1 96.62 133 GLN A N 1
ATOM 1010 C CA . GLN A 1 133 ? 11.547 -5.66 17.734 1 96.62 133 GLN A CA 1
ATOM 1011 C C . GLN A 1 133 ? 11.516 -7.152 17.406 1 96.62 133 GLN A C 1
ATOM 1013 O O . GLN A 1 133 ? 12.383 -7.656 16.703 1 96.62 133 GLN A O 1
ATOM 1018 N N . ASP A 1 134 ? 10.492 -7.832 17.875 1 94.5 134 ASP A N 1
ATOM 1019 C CA . ASP A 1 134 ? 10.414 -9.273 17.672 1 94.5 134 ASP A CA 1
ATOM 1020 C C . ASP A 1 134 ? 9.531 -9.617 16.469 1 94.5 134 ASP A C 1
ATOM 1022 O O . ASP A 1 134 ? 9.242 -10.789 16.219 1 94.5 134 ASP A O 1
ATOM 1026 N N . ARG A 1 135 ? 9.094 -8.609 15.734 1 92.81 135 ARG A N 1
ATOM 1027 C CA . ARG A 1 135 ? 8.164 -8.828 14.633 1 92.81 135 ARG A CA 1
ATOM 1028 C C . ARG A 1 135 ? 8.719 -8.281 13.32 1 92.81 135 ARG A C 1
ATOM 1030 O O . ARG A 1 135 ? 7.977 -8.062 12.367 1 92.81 135 ARG A O 1
ATOM 1037 N N . ILE A 1 136 ? 9.977 -8.086 13.219 1 94.19 136 ILE A N 1
ATOM 1038 C CA . ILE A 1 136 ? 10.578 -7.344 12.117 1 94.19 136 ILE A CA 1
ATOM 1039 C C . ILE A 1 136 ? 10.43 -8.133 10.82 1 94.19 136 ILE A C 1
ATOM 1041 O O . ILE A 1 136 ? 10.367 -7.547 9.734 1 94.19 136 ILE A O 1
ATOM 1045 N N . GLY A 1 137 ? 10.312 -9.461 10.922 1 90.38 137 GLY A N 1
ATOM 1046 C CA . GLY A 1 137 ? 10.266 -10.305 9.734 1 90.38 137 GLY A CA 1
ATOM 1047 C C . GLY A 1 137 ? 8.852 -10.703 9.344 1 90.38 137 GLY A C 1
ATOM 1048 O O . GLY A 1 137 ? 8.656 -11.414 8.352 1 90.38 137 GLY A O 1
ATOM 1049 N N . HIS A 1 138 ? 7.844 -10.219 10.023 1 90.44 138 HIS A N 1
ATOM 1050 C CA . HIS A 1 138 ? 6.457 -10.602 9.766 1 90.44 138 HIS A CA 1
ATOM 1051 C C . HIS A 1 138 ? 5.863 -9.789 8.625 1 90.44 138 HIS A C 1
ATOM 1053 O O . HIS A 1 138 ? 6.156 -8.594 8.484 1 90.44 138 HIS A O 1
ATOM 1059 N N . TYR A 1 139 ? 5.008 -10.453 7.965 1 90 139 TYR A N 1
ATOM 1060 C CA . TYR A 1 139 ? 4.238 -9.773 6.93 1 90 139 TYR A CA 1
ATOM 1061 C C . TYR A 1 139 ? 2.977 -9.148 7.512 1 90 139 TYR A C 1
ATOM 1063 O O . TYR A 1 139 ? 2.52 -9.539 8.586 1 90 139 TYR A O 1
ATOM 1071 N N . PRO A 1 140 ? 2.447 -8.203 6.707 1 92.81 140 PRO A N 1
ATOM 1072 C CA . PRO A 1 140 ? 1.237 -7.547 7.211 1 92.81 140 PRO A CA 1
ATOM 1073 C C . PRO A 1 140 ? 0.127 -8.539 7.547 1 92.81 140 PRO A C 1
ATOM 1075 O O . PRO A 1 140 ? -0.563 -8.375 8.555 1 92.81 140 PRO A O 1
ATOM 1078 N N . SER A 1 141 ? 0.005 -9.586 6.816 1 85.12 141 SER A N 1
ATOM 1079 C CA . SER A 1 141 ? -1.039 -10.578 7.051 1 85.12 141 SER A CA 1
ATOM 1080 C C . SER A 1 141 ? -0.813 -11.32 8.367 1 85.12 141 SER A C 1
ATOM 1082 O O . SER A 1 141 ? -1.727 -11.969 8.883 1 85.12 141 SER A O 1
ATOM 1084 N N . GLN A 1 142 ? 0.315 -11.266 8.875 1 85.19 142 GLN A N 1
ATOM 1085 C CA . GLN A 1 142 ? 0.682 -11.977 10.094 1 85.19 142 GLN A CA 1
ATOM 1086 C C . GLN A 1 142 ? 0.651 -11.047 11.305 1 85.19 142 GLN A C 1
ATOM 1088 O O . GLN A 1 142 ? 1.028 -11.445 12.406 1 85.19 142 GLN A O 1
ATOM 1093 N N . LEU A 1 143 ? 0.265 -9.82 11.086 1 91.38 143 LEU A N 1
ATOM 1094 C CA . LEU A 1 143 ? 0.223 -8.812 12.133 1 91.38 143 LEU A CA 1
ATOM 1095 C C . LEU A 1 143 ? -1.216 -8.43 12.461 1 91.38 143 LEU A C 1
ATOM 1097 O O . LEU A 1 143 ? -2.078 -8.414 11.578 1 91.38 143 LEU A O 1
ATOM 1101 N N . SER A 1 144 ? -1.41 -8.148 13.773 1 90.56 144 SER A N 1
ATOM 1102 C CA . SER A 1 144 ? -2.707 -7.586 14.148 1 90.56 144 SER A CA 1
ATOM 1103 C C . SER A 1 144 ? -2.865 -6.16 13.625 1 90.56 144 SER A C 1
ATOM 1105 O O . SER A 1 144 ? -1.892 -5.543 13.188 1 90.56 144 SER A O 1
ATOM 1107 N N . GLY A 1 145 ? -4.062 -5.68 13.672 1 91.69 145 GLY A N 1
ATOM 1108 C CA . GLY A 1 145 ? -4.301 -4.305 13.266 1 91.69 145 GLY A CA 1
ATOM 1109 C C . GLY A 1 145 ? -3.432 -3.305 14.008 1 91.69 145 GLY A C 1
ATOM 1110 O O . GLY A 1 145 ? -2.848 -2.408 13.391 1 91.69 145 GLY A O 1
ATOM 1111 N N . GLY A 1 146 ? -3.389 -3.479 15.281 1 93.56 146 GLY A N 1
ATOM 1112 C CA . GLY A 1 146 ? -2.539 -2.617 16.094 1 93.56 146 GLY A CA 1
ATOM 1113 C C . GLY A 1 146 ? -1.072 -2.705 15.711 1 93.56 146 GLY A C 1
ATOM 1114 O O . GLY A 1 146 ? -0.372 -1.691 15.68 1 93.56 146 GLY A O 1
ATOM 1115 N N . GLU A 1 147 ? -0.625 -3.924 15.438 1 95.88 147 GLU A N 1
ATOM 1116 C CA . GLU A 1 147 ? 0.763 -4.113 15.023 1 95.88 147 GLU A CA 1
ATOM 1117 C C . GLU A 1 147 ? 1.023 -3.482 13.664 1 95.88 147 GLU A C 1
ATOM 1119 O O . GLU A 1 147 ? 2.066 -2.863 13.445 1 95.88 147 GLU A O 1
ATOM 1124 N N . GLN A 1 148 ? 0.073 -3.607 12.766 1 96.94 148 GLN A N 1
ATOM 1125 C CA . GLN A 1 148 ? 0.21 -3.002 11.445 1 96.94 148 GLN A CA 1
ATOM 1126 C C . GLN A 1 148 ? 0.302 -1.482 11.539 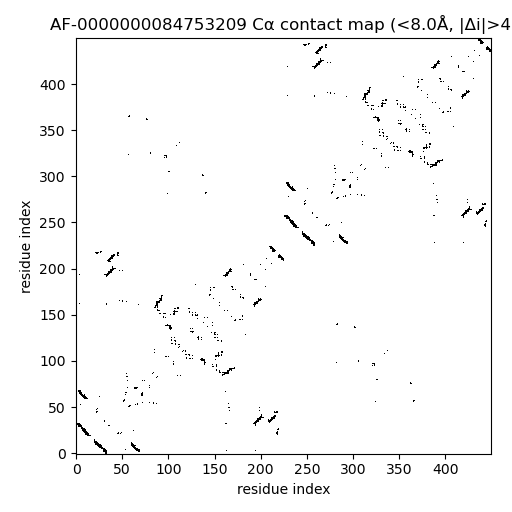1 96.94 148 GLN A C 1
ATOM 1128 O O . GLN A 1 148 ? 1.123 -0.861 10.859 1 96.94 148 GLN A O 1
ATOM 1133 N N . GLN A 1 149 ? -0.479 -0.941 12.352 1 96.69 149 GLN A N 1
ATOM 1134 C CA . GLN A 1 149 ? -0.447 0.508 12.508 1 96.69 149 GLN A CA 1
ATOM 1135 C C . GLN A 1 149 ? 0.88 0.965 13.109 1 96.69 149 GLN A C 1
ATOM 1137 O O . GLN A 1 149 ? 1.391 2.031 12.758 1 96.69 149 GLN A O 1
ATOM 1142 N N . ARG A 1 150 ? 1.406 0.19 14.016 1 97.31 150 ARG A N 1
ATOM 1143 C CA . ARG A 1 150 ? 2.703 0.528 14.594 1 97.31 150 ARG A CA 1
ATOM 1144 C C . ARG A 1 150 ? 3.809 0.446 13.547 1 97.31 150 ARG A C 1
ATOM 1146 O O . ARG A 1 150 ? 4.734 1.257 13.547 1 97.31 150 ARG A O 1
ATOM 1153 N N . VAL A 1 151 ? 3.691 -0.485 12.602 1 98 151 VAL A N 1
ATOM 1154 C CA . VAL A 1 151 ? 4.621 -0.539 11.484 1 98 151 VAL A CA 1
ATOM 1155 C C . VAL A 1 151 ? 4.48 0.722 10.633 1 98 151 VAL A C 1
ATOM 1157 O O . VAL A 1 151 ? 5.48 1.334 10.25 1 98 151 VAL A O 1
ATOM 1160 N N . ALA A 1 152 ? 3.248 1.082 10.398 1 97.69 152 ALA A N 1
ATOM 1161 C CA . ALA A 1 152 ? 2.977 2.279 9.609 1 97.69 152 ALA A CA 1
ATOM 1162 C C . ALA A 1 152 ? 3.541 3.525 10.289 1 97.69 152 ALA A C 1
ATOM 1164 O O . ALA A 1 152 ? 4.094 4.402 9.625 1 97.69 152 ALA A O 1
ATOM 1165 N N . LEU A 1 153 ? 3.414 3.598 11.562 1 97 153 LEU A N 1
ATOM 1166 C CA . LEU A 1 153 ? 3.973 4.707 12.328 1 97 153 LEU A CA 1
ATOM 1167 C C . LEU A 1 153 ? 5.492 4.734 12.211 1 97 153 LEU A C 1
ATOM 1169 O O . LEU A 1 153 ? 6.082 5.793 11.969 1 97 153 LEU A O 1
ATOM 1173 N N . ALA A 1 154 ? 6.098 3.6 12.367 1 97.5 154 ALA A N 1
ATOM 1174 C CA . ALA A 1 154 ? 7.551 3.512 12.227 1 97.5 154 ALA A CA 1
ATOM 1175 C C . ALA A 1 154 ? 7.996 4.004 10.852 1 97.5 154 ALA A C 1
ATOM 1177 O O . ALA A 1 154 ? 8.945 4.777 10.742 1 97.5 154 ALA A O 1
ATOM 1178 N N . ARG A 1 155 ? 7.293 3.592 9.875 1 97.44 155 ARG A N 1
ATOM 1179 C CA . ARG A 1 155 ? 7.621 4.008 8.508 1 97.44 155 ARG A CA 1
ATOM 1180 C C . ARG A 1 155 ? 7.496 5.52 8.352 1 97.44 155 ARG A C 1
ATOM 1182 O O . ARG A 1 155 ? 8.344 6.152 7.719 1 97.44 155 ARG A O 1
ATOM 1189 N N . ALA A 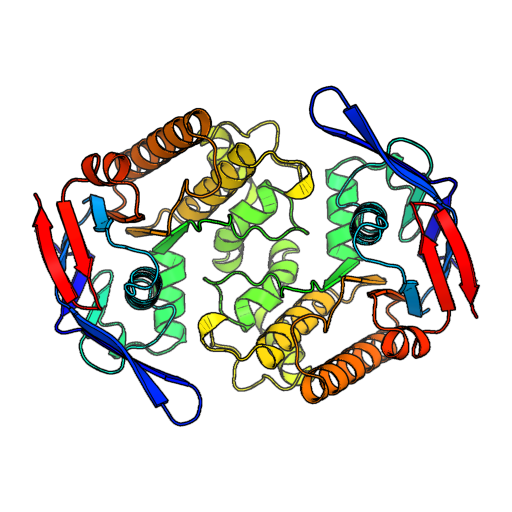1 156 ? 6.492 6.059 8.906 1 96.69 156 ALA A N 1
ATOM 1190 C CA . ALA A 1 156 ? 6.203 7.484 8.773 1 96.69 156 ALA A CA 1
ATOM 1191 C C . ALA A 1 156 ? 7.312 8.328 9.383 1 96.69 156 ALA A C 1
ATOM 1193 O O . ALA A 1 156 ? 7.539 9.469 8.969 1 96.69 156 ALA A O 1
ATOM 1194 N N . PHE A 1 157 ? 8.07 7.777 10.344 1 96.5 157 PHE A N 1
ATOM 1195 C CA . PHE A 1 157 ? 9.094 8.539 11.055 1 96.5 157 PHE A CA 1
ATOM 1196 C C . PHE A 1 157 ? 10.484 8.18 10.547 1 96.5 157 PHE A C 1
ATOM 1198 O O . PHE A 1 157 ? 11.484 8.672 11.07 1 96.5 157 PHE A O 1
ATOM 1205 N N . ALA A 1 158 ? 10.5 7.324 9.57 1 95.62 158 ALA A N 1
ATOM 1206 C CA . ALA A 1 158 ? 11.773 6.773 9.109 1 95.62 158 ALA A CA 1
ATOM 1207 C C . ALA A 1 158 ? 12.727 7.879 8.672 1 95.62 158 ALA A C 1
ATOM 1209 O O . ALA A 1 158 ? 13.922 7.844 8.984 1 95.62 158 ALA A O 1
ATOM 1210 N N . ASN A 1 159 ? 12.188 8.891 8.008 1 93.69 159 ASN A N 1
ATOM 1211 C CA . ASN A 1 159 ? 13.031 9.945 7.465 1 93.69 159 ASN A CA 1
ATOM 1212 C C . ASN A 1 159 ? 13.078 11.156 8.391 1 93.69 159 ASN A C 1
ATOM 1214 O O . ASN A 1 159 ? 13.469 12.25 7.973 1 93.69 159 ASN A O 1
ATOM 1218 N N . LYS A 1 160 ? 12.648 10.953 9.641 1 94.31 160 LYS A N 1
ATOM 1219 C CA . LYS A 1 160 ? 12.633 12.031 10.625 1 94.31 160 LYS A CA 1
ATOM 1220 C C . LYS A 1 160 ? 11.945 13.273 10.055 1 94.31 160 LYS A C 1
ATOM 1222 O O . LYS A 1 160 ? 12.547 14.344 9.984 1 94.31 160 LYS A O 1
ATOM 1227 N N . PRO A 1 161 ? 10.711 13.172 9.75 1 96.81 161 PRO A N 1
ATOM 1228 C CA . PRO A 1 161 ? 9.984 14.227 9.039 1 96.81 161 PRO A CA 1
ATOM 1229 C C . PRO A 1 161 ? 9.805 15.484 9.891 1 96.81 161 PRO A C 1
ATOM 1231 O O . PRO A 1 161 ? 9.711 15.398 11.117 1 96.81 161 PRO A O 1
ATOM 1234 N N . ALA A 1 162 ? 9.758 16.641 9.211 1 97.12 162 ALA A N 1
ATOM 1235 C CA . ALA A 1 162 ? 9.461 17.906 9.875 1 97.12 162 ALA A CA 1
ATOM 1236 C C . ALA A 1 162 ? 7.973 18.016 10.188 1 97.12 162 ALA A C 1
ATOM 1238 O O . ALA A 1 162 ? 7.586 18.719 11.133 1 97.12 162 ALA A O 1
ATOM 1239 N N . ILE A 1 163 ? 7.207 17.359 9.422 1 97.69 163 ILE A N 1
ATOM 1240 C CA . ILE A 1 163 ? 5.762 17.391 9.609 1 97.69 163 ILE A CA 1
ATOM 1241 C C . ILE A 1 163 ? 5.172 16.031 9.266 1 97.69 163 ILE A C 1
ATOM 1243 O O . ILE A 1 163 ? 5.582 15.391 8.289 1 97.69 163 ILE A O 1
ATOM 1247 N N . LEU A 1 164 ? 4.238 15.594 10.086 1 97.75 164 LEU A N 1
ATOM 1248 C CA . LEU A 1 164 ? 3.518 14.336 9.891 1 97.75 164 LEU A CA 1
ATOM 1249 C C . LEU A 1 164 ? 2.037 14.594 9.633 1 97.75 164 LEU A C 1
ATOM 1251 O O . LEU A 1 164 ? 1.399 15.367 10.352 1 97.75 164 LEU A O 1
ATOM 1255 N N . PHE A 1 165 ? 1.522 14.016 8.555 1 97.5 165 PHE A N 1
ATOM 1256 C CA . PHE A 1 165 ? 0.095 14.016 8.258 1 97.5 165 PHE A CA 1
ATOM 1257 C C . PHE A 1 165 ? -0.531 12.672 8.609 1 97.5 165 PHE A C 1
ATOM 1259 O O . PHE A 1 165 ? -0.02 11.625 8.211 1 97.5 165 PHE A O 1
ATOM 1266 N N . ALA A 1 166 ? -1.63 12.711 9.344 1 96.75 166 ALA A N 1
ATOM 1267 C CA . ALA A 1 166 ? -2.316 11.484 9.742 1 96.75 166 ALA A CA 1
ATOM 1268 C C . ALA A 1 166 ? -3.791 11.531 9.352 1 96.75 166 ALA A C 1
ATOM 1270 O O . ALA A 1 166 ? -4.52 12.445 9.758 1 96.75 166 ALA A O 1
ATOM 1271 N N . ASP A 1 167 ? -4.184 10.641 8.57 1 94.75 167 ASP A N 1
ATOM 1272 C CA . ASP A 1 167 ? -5.578 10.508 8.164 1 94.75 167 ASP A CA 1
ATOM 1273 C C . ASP A 1 167 ? -6.277 9.398 8.945 1 94.75 167 ASP A C 1
ATOM 1275 O O . ASP A 1 167 ? -6.191 8.227 8.578 1 94.75 167 ASP A O 1
ATOM 1279 N N . GLU A 1 168 ? -7.02 9.758 9.914 1 93.75 168 GLU A N 1
ATOM 1280 C CA . GLU A 1 168 ? -7.727 8.828 10.797 1 93.75 168 GLU A CA 1
ATOM 1281 C C . GLU A 1 168 ? -6.812 7.695 11.25 1 93.75 168 GLU A C 1
ATOM 1283 O O . GLU A 1 168 ? -7.109 6.52 11.023 1 93.75 168 GLU A O 1
ATOM 1288 N N . PRO A 1 169 ? -5.82 8.031 12.016 1 94.75 169 PRO A N 1
ATOM 1289 C CA . PRO A 1 169 ? -4.762 7.059 12.297 1 94.75 169 PRO A CA 1
ATOM 1290 C C . PRO A 1 169 ? -5.246 5.895 13.164 1 94.75 169 PRO A C 1
ATOM 1292 O O . PRO A 1 169 ? -4.602 4.844 13.203 1 94.75 169 PRO A O 1
ATOM 1295 N N . THR A 1 170 ? -6.34 6.004 13.852 1 93 170 THR A N 1
ATOM 1296 C CA . THR A 1 170 ? -6.805 4.926 14.711 1 93 170 THR A CA 1
ATOM 1297 C C . THR A 1 170 ? -8.211 4.488 14.32 1 93 170 THR A C 1
ATOM 1299 O O . THR A 1 170 ? -8.906 3.832 15.102 1 93 170 THR A O 1
ATOM 1302 N N . GLY A 1 171 ? -8.648 4.848 13.156 1 88.31 171 GLY A N 1
ATOM 1303 C CA . GLY A 1 171 ? -10.016 4.605 12.727 1 88.31 171 GLY A CA 1
ATOM 1304 C C . GLY A 1 171 ? -10.352 3.129 12.609 1 88.31 171 GLY A C 1
ATOM 1305 O O . GLY A 1 171 ? -11.508 2.734 12.766 1 88.31 171 GLY A O 1
ATOM 1306 N N . ASN A 1 172 ? -9.453 2.322 12.344 1 88.38 172 ASN A N 1
ATOM 1307 C CA . ASN A 1 172 ? -9.688 0.901 12.117 1 88.38 172 ASN A CA 1
ATOM 1308 C C . ASN A 1 172 ? -9.328 0.071 13.344 1 88.38 172 ASN A C 1
ATOM 1310 O O . ASN A 1 172 ? -9.227 -1.154 13.258 1 88.38 172 ASN A O 1
ATOM 1314 N N . LEU A 1 173 ? -9.141 0.684 14.445 1 90.69 173 LEU A N 1
ATOM 1315 C CA . LEU A 1 173 ? -8.688 -0.016 15.641 1 90.69 173 LEU A CA 1
ATOM 1316 C C . LEU A 1 173 ? -9.742 0.049 16.75 1 90.69 173 LEU A C 1
ATOM 1318 O O . LEU A 1 173 ? -10.555 0.974 16.781 1 90.69 173 LEU A O 1
ATOM 1322 N N . ASP A 1 174 ? -9.672 -0.988 17.594 1 88 174 ASP A N 1
ATOM 1323 C CA . ASP A 1 174 ? -10.516 -0.909 18.781 1 88 174 ASP A CA 1
ATOM 1324 C C . ASP A 1 174 ? -10.039 0.192 19.719 1 88 174 ASP A C 1
ATOM 1326 O O . ASP A 1 174 ? -8.891 0.641 19.625 1 88 174 ASP A O 1
ATOM 1330 N N . ASP A 1 175 ? -10.906 0.524 20.656 1 87.75 175 ASP A N 1
ATOM 1331 C CA . ASP A 1 175 ? -10.664 1.681 21.516 1 87.75 175 ASP A CA 1
ATOM 1332 C C . ASP A 1 175 ? -9.383 1.499 22.328 1 87.75 175 ASP A C 1
ATOM 1334 O O . ASP A 1 175 ? -8.57 2.42 22.438 1 87.75 175 ASP A O 1
ATOM 1338 N N . GLU A 1 176 ? -9.227 0.45 22.859 1 90.06 176 GLU A N 1
ATOM 1339 C CA . GLU A 1 176 ? -8.062 0.214 23.703 1 90.06 176 GLU A CA 1
ATOM 1340 C C . GLU A 1 176 ? -6.77 0.285 22.891 1 90.06 176 GLU A C 1
ATOM 1342 O O . GLU A 1 176 ? -5.832 0.993 23.266 1 90.06 176 GLU A O 1
ATOM 1347 N N . THR A 1 177 ? -6.73 -0.388 21.844 1 90.62 177 THR A N 1
ATOM 1348 C CA . THR A 1 177 ? -5.57 -0.37 20.953 1 90.62 177 THR A CA 1
ATOM 1349 C C . THR A 1 177 ? -5.352 1.024 20.375 1 90.62 177 THR A C 1
ATOM 1351 O O . THR A 1 177 ? -4.215 1.491 20.281 1 90.62 177 THR A O 1
ATOM 1354 N N . GLY A 1 178 ? -6.426 1.572 20.031 1 93.38 178 GLY A N 1
ATOM 1355 C CA . GLY A 1 178 ? -6.359 2.92 19.5 1 93.38 178 GLY A CA 1
ATOM 1356 C C . GLY A 1 178 ? -5.695 3.908 20.438 1 93.38 178 GLY A C 1
ATOM 1357 O O . GLY A 1 178 ? -4.828 4.68 20.016 1 93.38 178 GLY A O 1
ATOM 1358 N N . THR A 1 179 ? -6.074 3.883 21.609 1 93.38 179 THR A N 1
ATOM 1359 C CA . THR A 1 179 ? -5.512 4.789 22.609 1 93.38 179 THR A CA 1
ATOM 1360 C C . THR A 1 179 ? -4.008 4.586 22.734 1 93.38 179 THR A C 1
ATOM 1362 O O . THR A 1 179 ? -3.248 5.555 22.812 1 93.38 179 THR A O 1
ATOM 1365 N N . LYS A 1 180 ? -3.631 3.373 22.734 1 93.81 180 LYS A N 1
ATOM 1366 C CA . LYS A 1 180 ? -2.207 3.066 22.828 1 93.81 180 LYS A CA 1
ATOM 1367 C C . LYS A 1 180 ? -1.449 3.623 21.625 1 93.81 180 LYS A C 1
ATOM 1369 O O . LYS A 1 180 ? -0.355 4.168 21.766 1 93.81 180 LYS A O 1
ATOM 1374 N N . ILE A 1 181 ? -2.047 3.457 20.516 1 94 181 ILE A N 1
ATOM 1375 C CA . ILE A 1 181 ? -1.426 3.928 19.281 1 94 181 ILE A CA 1
ATOM 1376 C C . ILE A 1 181 ? -1.359 5.453 19.297 1 94 181 ILE A C 1
ATOM 1378 O O . ILE A 1 181 ? -0.361 6.039 18.859 1 94 181 ILE A O 1
ATOM 1382 N N . GLU A 1 182 ? -2.385 6.082 19.719 1 95.38 182 GLU A N 1
ATOM 1383 C CA . GLU A 1 182 ? -2.398 7.535 19.828 1 95.38 182 GLU A CA 1
ATOM 1384 C C . GLU A 1 182 ? -1.273 8.031 20.734 1 95.38 182 GLU A C 1
ATOM 1386 O O . GLU A 1 182 ? -0.55 8.969 20.375 1 95.38 182 GLU A O 1
ATOM 1391 N N . ASP A 1 183 ? -1.173 7.414 21.844 1 96.06 183 ASP A N 1
ATOM 1392 C CA . ASP A 1 183 ? -0.127 7.797 22.781 1 96.06 183 ASP A CA 1
ATOM 1393 C C . ASP A 1 183 ? 1.258 7.652 22.156 1 96.06 183 ASP A C 1
ATOM 1395 O O . ASP A 1 183 ? 2.105 8.531 22.312 1 96.06 183 ASP A O 1
ATOM 1399 N N . LEU A 1 184 ? 1.407 6.594 21.531 1 95.25 184 LEU A N 1
ATOM 1400 C CA . LEU A 1 184 ? 2.678 6.34 20.859 1 95.25 184 LEU A CA 1
ATOM 1401 C C . LEU A 1 184 ? 2.955 7.398 19.797 1 95.25 184 LEU A C 1
ATOM 1403 O O . LEU A 1 184 ? 4.078 7.898 19.688 1 95.25 184 LEU A O 1
ATOM 1407 N N . LEU A 1 185 ? 2.008 7.738 19.047 1 96 185 LEU A N 1
ATOM 1408 C CA . LEU A 1 185 ? 2.107 8.758 18.016 1 96 185 LEU A CA 1
ATOM 1409 C C . LEU A 1 185 ? 2.557 10.094 18.609 1 96 185 LEU A C 1
ATOM 1411 O O . LEU A 1 185 ? 3.518 10.695 18.125 1 96 185 LEU A O 1
ATOM 1415 N N . PHE A 1 186 ? 1.934 10.523 19.641 1 96.62 186 PHE A N 1
ATOM 1416 C CA . PHE A 1 186 ? 2.252 11.805 20.25 1 96.62 186 PHE A CA 1
ATOM 1417 C C . PHE A 1 186 ? 3.627 11.766 20.906 1 96.62 186 PHE A C 1
ATOM 1419 O O . PHE A 1 186 ? 4.352 12.758 20.906 1 96.62 186 PHE A O 1
ATOM 1426 N N . GLU A 1 187 ? 3.973 10.656 21.438 1 95.44 187 GLU A N 1
ATOM 1427 C CA . GLU A 1 187 ? 5.301 10.508 22.031 1 95.44 187 GLU A CA 1
ATOM 1428 C C . GLU A 1 187 ? 6.395 10.656 20.969 1 95.44 187 GLU A C 1
ATOM 1430 O O . GLU A 1 187 ? 7.355 11.398 21.172 1 95.44 187 GLU A O 1
ATOM 1435 N N . LEU A 1 188 ? 6.219 9.953 19.891 1 94.19 188 LEU A N 1
ATOM 1436 C CA . LEU A 1 188 ? 7.191 10.039 18.812 1 94.19 188 LEU A CA 1
ATOM 1437 C C . LEU A 1 188 ? 7.262 11.461 18.25 1 94.19 188 LEU A C 1
ATOM 1439 O O . LEU A 1 188 ? 8.352 11.961 17.969 1 94.19 188 LEU A O 1
ATOM 1443 N N . ASN A 1 189 ? 6.129 12.008 18.125 1 94.44 189 ASN A N 1
ATOM 1444 C CA . ASN A 1 189 ? 6.039 13.383 17.641 1 94.44 189 ASN A CA 1
ATOM 1445 C C . ASN A 1 189 ? 6.801 14.352 18.531 1 94.44 189 ASN A C 1
ATOM 1447 O O . ASN A 1 189 ? 7.57 15.18 18.047 1 94.44 189 ASN A O 1
ATOM 1451 N N . LYS A 1 190 ? 6.617 14.273 19.766 1 93.94 190 LYS A N 1
ATOM 1452 C CA . LYS A 1 190 ? 7.273 15.141 20.75 1 93.94 190 LYS A CA 1
ATOM 1453 C C . LYS A 1 190 ? 8.781 14.898 20.766 1 93.94 190 LYS A C 1
ATOM 1455 O O . LYS A 1 190 ? 9.562 15.852 20.766 1 93.94 190 LYS A O 1
ATOM 1460 N N . GLU A 1 191 ? 9.164 13.711 20.734 1 94.19 191 GLU A N 1
ATOM 1461 C CA . GLU A 1 191 ? 10.578 13.336 20.797 1 94.19 191 GLU A CA 1
ATOM 1462 C C . GLU A 1 191 ? 11.344 13.891 19.609 1 94.19 191 GLU A C 1
ATOM 1464 O O . GLU A 1 191 ? 12.484 14.344 19.75 1 94.19 191 GLU A O 1
ATOM 1469 N N . GLN A 1 192 ? 10.742 13.898 18.5 1 93.81 192 GLN A N 1
ATOM 1470 C CA . GLN A 1 192 ? 11.453 14.281 17.281 1 93.81 192 GLN A CA 1
ATOM 1471 C C . GLN A 1 192 ? 11.188 15.734 16.922 1 93.81 192 GLN A C 1
ATOM 1473 O O . GLN A 1 192 ? 11.82 16.281 16.016 1 93.81 192 GLN A O 1
ATOM 1478 N N . GLY A 1 193 ? 10.273 16.375 17.594 1 95 193 GLY A N 1
ATOM 1479 C CA . GLY A 1 193 ? 9.922 17.75 17.297 1 95 193 GLY A CA 1
ATOM 1480 C C . GLY A 1 193 ? 9.188 17.922 15.977 1 95 193 GLY A C 1
ATOM 1481 O O . GLY A 1 193 ? 9.312 18.938 15.312 1 95 193 GLY A O 1
ATOM 1482 N N . THR A 1 194 ? 8.5 16.922 15.562 1 96.5 194 THR A N 1
ATOM 1483 C CA . THR A 1 194 ? 7.754 16.891 14.305 1 96.5 194 THR A CA 1
ATOM 1484 C C . THR A 1 194 ? 6.402 17.578 14.461 1 96.5 194 THR A C 1
ATOM 1486 O O . THR A 1 194 ? 5.719 17.391 15.469 1 96.5 194 THR A O 1
ATOM 1489 N N . ALA A 1 195 ? 6.066 18.484 13.562 1 97.62 195 ALA A N 1
ATOM 1490 C CA . ALA A 1 195 ? 4.688 18.969 13.547 1 97.62 195 ALA A CA 1
ATOM 1491 C C . ALA A 1 195 ? 3.717 17.844 13.18 1 97.62 195 ALA A C 1
ATOM 1493 O O . ALA A 1 195 ? 4.09 16.891 12.5 1 97.62 195 ALA A O 1
ATOM 1494 N N . LEU A 1 196 ? 2.453 18 13.688 1 97.75 196 LEU A N 1
ATOM 1495 C CA . LEU A 1 196 ? 1.475 16.953 13.461 1 97.75 196 LEU A CA 1
ATOM 1496 C C . LEU A 1 196 ? 0.143 17.531 13 1 97.75 196 LEU A C 1
ATOM 1498 O O . LEU A 1 196 ? -0.41 18.422 13.648 1 97.75 196 LEU A O 1
ATOM 1502 N N . VAL A 1 197 ? -0.312 17.094 11.836 1 97.88 197 VAL A N 1
ATOM 1503 C CA . VAL A 1 197 ? -1.653 17.406 11.359 1 97.88 197 VAL A CA 1
ATOM 1504 C C . VAL A 1 197 ? -2.49 16.141 11.289 1 97.88 197 VAL A C 1
ATOM 1506 O O . VAL A 1 197 ? -2.17 15.211 10.531 1 97.88 197 VAL A O 1
ATOM 1509 N N . ILE A 1 198 ? -3.605 16.125 12.07 1 97.06 198 ILE A N 1
ATOM 1510 C CA . ILE A 1 198 ? -4.449 14.938 12.125 1 97.06 198 ILE A CA 1
ATOM 1511 C C . ILE A 1 198 ? -5.848 15.273 11.617 1 97.06 198 ILE A C 1
ATOM 1513 O O . ILE A 1 198 ? -6.434 16.281 12.016 1 97.06 198 ILE A O 1
ATOM 1517 N N . VAL A 1 199 ? -6.266 14.445 10.703 1 95.44 199 VAL A N 1
ATOM 1518 C CA . VAL A 1 199 ? -7.676 14.453 10.336 1 95.44 199 VAL A CA 1
ATOM 1519 C C . VAL A 1 199 ? -8.406 13.328 11.07 1 95.44 199 VAL A C 1
ATOM 1521 O O . VAL A 1 199 ? -7.965 12.18 11.062 1 95.44 199 VAL A O 1
ATOM 1524 N N . THR A 1 200 ? -9.547 13.672 11.727 1 93.88 200 THR A N 1
ATOM 1525 C CA . THR A 1 200 ? -10.266 12.656 12.5 1 93.88 200 THR A CA 1
ATOM 1526 C C . THR A 1 200 ? -11.703 13.086 12.75 1 93.88 200 THR A C 1
ATOM 1528 O O . THR A 1 200 ? -12.008 14.281 12.766 1 93.88 200 THR A O 1
ATOM 1531 N N . HIS A 1 201 ? -12.5 12.148 12.875 1 90.19 201 HIS A N 1
ATOM 1532 C CA . HIS A 1 201 ? -13.852 12.43 13.352 1 90.19 201 HIS A CA 1
ATOM 1533 C C . HIS A 1 201 ? -13.953 12.227 14.859 1 90.19 201 HIS A C 1
ATOM 1535 O O . HIS A 1 201 ? -15 12.5 15.461 1 90.19 201 HIS A O 1
ATOM 1541 N N . ASP A 1 202 ? -12.945 11.766 15.492 1 89.19 202 ASP A N 1
ATOM 1542 C CA . ASP A 1 202 ? -12.883 11.523 16.922 1 89.19 202 ASP A CA 1
ATOM 1543 C C . ASP A 1 202 ? -12.523 12.797 17.688 1 89.19 202 ASP A C 1
ATOM 1545 O O . ASP A 1 202 ? -11.352 13.188 17.734 1 89.19 202 ASP A O 1
ATOM 1549 N N . LEU A 1 203 ? -13.438 13.266 18.438 1 90.94 203 LEU A N 1
ATOM 1550 C CA . LEU A 1 203 ? -13.234 14.531 19.141 1 90.94 203 LEU A CA 1
ATOM 1551 C C . LEU A 1 203 ? -12.273 14.352 20.312 1 90.94 203 LEU A C 1
ATOM 1553 O O . LEU A 1 203 ? -11.555 15.289 20.672 1 90.94 203 LEU A O 1
ATOM 1557 N N . GLU A 1 204 ? -12.281 13.219 20.891 1 92.5 204 GLU A N 1
ATOM 1558 C CA . GLU A 1 204 ? -11.359 12.969 21.984 1 92.5 204 GLU A CA 1
ATOM 1559 C C . GLU A 1 204 ? -9.906 13.016 21.5 1 92.5 204 GLU A C 1
ATOM 1561 O O . GLU A 1 204 ? -9.031 13.531 22.203 1 92.5 204 GLU A O 1
ATOM 1566 N N . LEU A 1 205 ? -9.719 12.453 20.391 1 94.25 205 LEU A N 1
ATOM 1567 C CA . LEU A 1 205 ? -8.391 12.523 19.797 1 94.25 205 LEU A CA 1
ATOM 1568 C C . LEU A 1 205 ? -8.031 13.961 19.438 1 94.25 205 LEU A C 1
ATOM 1570 O O . LEU A 1 205 ? -6.91 14.406 19.688 1 94.25 205 LEU A O 1
ATOM 1574 N N . ALA A 1 206 ? -8.938 14.711 18.891 1 95.06 206 ALA A N 1
ATOM 1575 C CA . ALA A 1 206 ? -8.727 16.094 18.516 1 95.06 206 ALA A CA 1
ATOM 1576 C C . ALA A 1 206 ? -8.359 16.953 19.719 1 95.06 206 ALA A C 1
ATOM 1578 O O . ALA A 1 206 ? -7.512 17.844 19.625 1 95.06 206 ALA A O 1
ATOM 1579 N N . LYS A 1 207 ? -8.867 16.672 20.812 1 94.81 207 LYS A N 1
ATOM 1580 C CA . LYS A 1 207 ? -8.641 17.438 22.047 1 94.81 207 LYS A CA 1
ATOM 1581 C C . LYS A 1 207 ? -7.203 17.281 22.531 1 94.81 207 LYS A C 1
ATOM 1583 O O . LYS A 1 207 ? -6.715 18.094 23.312 1 94.81 207 LYS A O 1
ATOM 1588 N N . LYS A 1 208 ? -6.578 16.281 22.078 1 95.12 208 LYS A N 1
ATOM 1589 C CA . LYS A 1 208 ? -5.195 16.047 22.484 1 95.12 208 LYS A CA 1
ATOM 1590 C C . LYS A 1 208 ? -4.23 16.953 21.719 1 95.12 208 LYS A C 1
ATOM 1592 O O . LYS A 1 208 ? -3.051 17.031 22.062 1 95.12 208 LYS A O 1
ATOM 1597 N N . THR A 1 209 ? -4.703 17.578 20.703 1 97.06 209 THR A N 1
ATOM 1598 C CA . THR A 1 209 ? -3.842 18.438 19.891 1 97.06 209 THR A CA 1
ATOM 1599 C C . THR A 1 209 ? -3.822 19.859 20.438 1 97.06 209 THR A C 1
ATOM 1601 O O . THR A 1 209 ? -4.688 20.25 21.234 1 97.06 209 THR A O 1
ATOM 1604 N N . ASP A 1 210 ? -2.783 20.641 20 1 96 210 ASP A N 1
ATOM 1605 C CA . ASP A 1 210 ? -2.646 22.031 20.438 1 96 210 ASP A CA 1
ATOM 1606 C C . ASP A 1 210 ? -3.793 22.891 19.906 1 96 210 ASP A C 1
ATOM 1608 O O . ASP A 1 210 ? -4.297 23.766 20.625 1 96 210 ASP A O 1
ATOM 1612 N N . LYS A 1 211 ? -4.121 22.75 18.688 1 96 211 LYS A N 1
ATOM 1613 C CA . LYS A 1 211 ? -5.176 23.484 18 1 96 211 LYS A CA 1
ATOM 1614 C C . LYS A 1 211 ? -6.02 22.562 17.141 1 96 211 LYS A C 1
ATOM 1616 O O . LYS A 1 211 ? -5.586 21.453 16.781 1 96 211 LYS A O 1
ATOM 1621 N N . SER A 1 212 ? -7.262 23 16.875 1 96.06 212 SER A N 1
ATOM 1622 C CA . SER A 1 212 ? -8.117 22.234 15.984 1 96.06 212 SER A CA 1
ATOM 1623 C C . SER A 1 2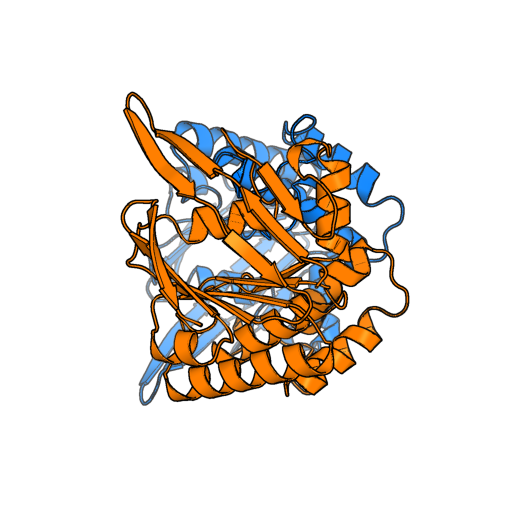12 ? -9.078 23.141 15.219 1 96.06 212 SER A C 1
ATOM 1625 O O . SER A 1 212 ? -9.375 24.25 15.664 1 96.06 212 SER A O 1
ATOM 1627 N N . ILE A 1 213 ? -9.445 22.688 14.055 1 95.31 213 ILE A N 1
ATOM 1628 C CA . ILE A 1 213 ? -10.484 23.359 13.289 1 95.31 213 ILE A CA 1
ATOM 1629 C C . ILE A 1 213 ? -11.57 22.359 12.898 1 95.31 213 ILE A C 1
ATOM 1631 O O . ILE A 1 213 ? -11.312 21.156 12.812 1 95.31 213 ILE A O 1
ATOM 1635 N N . ARG A 1 214 ? -12.742 22.875 12.672 1 94.81 214 ARG A N 1
ATOM 1636 C CA . ARG A 1 214 ? -13.859 22.078 12.195 1 94.81 214 ARG A CA 1
ATOM 1637 C C . ARG A 1 214 ? -14.203 22.406 10.75 1 94.81 214 ARG A C 1
ATOM 1639 O O . ARG A 1 214 ? -14.445 23.578 10.422 1 94.81 214 ARG A O 1
ATOM 1646 N N . LEU A 1 215 ? -14.148 21.359 9.961 1 92.94 215 LEU A N 1
ATOM 1647 C CA . LEU A 1 215 ? -14.492 21.5 8.555 1 92.94 215 LEU A CA 1
ATOM 1648 C C . LEU A 1 215 ? -15.906 21 8.281 1 92.94 215 LEU A C 1
ATOM 1650 O O . LEU A 1 215 ? -16.266 19.891 8.703 1 92.94 215 LEU A O 1
ATOM 1654 N N . ARG A 1 216 ? -16.703 21.844 7.613 1 89.56 216 ARG A N 1
ATOM 1655 C CA . ARG A 1 216 ? -18.062 21.5 7.199 1 89.56 216 ARG A CA 1
ATOM 1656 C C . ARG A 1 216 ? -18.359 22.016 5.793 1 89.56 216 ARG A C 1
ATOM 1658 O O . ARG A 1 216 ? -18.188 23.203 5.516 1 89.56 216 ARG A O 1
ATOM 1665 N N . SER A 1 217 ? -18.766 21.109 4.961 1 87.12 217 SER A N 1
ATOM 1666 C CA . SER A 1 217 ? -19.125 21.438 3.582 1 87.12 217 SER A CA 1
ATOM 1667 C C . SER A 1 217 ? -18.016 22.219 2.898 1 87.12 217 SER A C 1
ATOM 1669 O O . SER A 1 217 ? -18.266 23.234 2.252 1 87.12 217 SER A O 1
ATOM 1671 N N . GLY A 1 218 ? -16.812 21.812 3.232 1 89.88 218 GLY A N 1
ATOM 1672 C CA . GLY A 1 218 ? -15.656 22.375 2.539 1 89.88 218 GLY A CA 1
ATOM 1673 C C . GLY A 1 218 ? -15.203 23.703 3.1 1 89.88 218 GLY A C 1
ATOM 1674 O O . GLY A 1 218 ? -14.305 24.344 2.547 1 89.88 218 GLY A O 1
ATOM 1675 N N . LYS A 1 219 ? -15.836 24.109 4.211 1 91.06 219 LYS A N 1
ATOM 1676 C CA . LYS A 1 219 ? -15.484 25.375 4.844 1 91.06 219 LYS A CA 1
ATOM 1677 C C . LYS A 1 219 ? -15.109 25.188 6.309 1 91.06 219 LYS A C 1
ATOM 1679 O O . LYS A 1 219 ? -15.578 24.234 6.953 1 91.06 219 LYS A O 1
ATOM 1684 N N . ILE A 1 220 ? -14.234 26.078 6.754 1 88.44 220 ILE A N 1
ATOM 1685 C CA . ILE A 1 220 ? -13.906 26.047 8.172 1 88.44 220 ILE A CA 1
ATOM 1686 C C . ILE A 1 220 ? -15 26.75 8.969 1 88.44 220 ILE A C 1
ATOM 1688 O O . ILE A 1 220 ? -15.336 27.906 8.703 1 88.44 220 ILE A O 1
ATOM 1692 N N . GLU A 1 221 ? -15.469 26.109 9.961 1 84.69 221 GLU A N 1
ATOM 1693 C CA . GLU A 1 221 ? -16.547 26.656 10.773 1 84.69 221 GLU A CA 1
ATOM 1694 C C . GLU A 1 221 ? -16.031 27.156 12.117 1 84.69 221 GLU A C 1
ATOM 1696 O O . GLU A 1 221 ? -16.578 28.094 12.695 1 84.69 221 GLU A O 1
ATOM 1701 N N . GLU A 1 222 ? -15.062 26.469 12.609 1 81.88 222 GLU A N 1
ATOM 1702 C CA . GLU A 1 222 ? -14.594 26.766 13.961 1 81.88 222 GLU A CA 1
ATOM 1703 C C . GLU A 1 222 ? -13.109 26.469 14.109 1 81.88 222 GLU A C 1
ATOM 1705 O O . GLU A 1 222 ? -12.57 25.578 13.453 1 81.88 222 GLU A O 1
ATOM 1710 N N . THR A 1 223 ? -12.547 27.375 14.859 1 84.06 223 THR A N 1
ATOM 1711 C CA . THR A 1 223 ? -11.164 27.156 15.266 1 84.06 223 THR A CA 1
ATOM 1712 C C . THR A 1 223 ? -11.047 27.094 16.781 1 84.06 223 THR A C 1
ATOM 1714 O O . THR A 1 223 ? -11.609 27.938 17.484 1 84.06 223 THR A O 1
ATOM 1717 N N . VAL A 1 224 ? -10.508 26.016 17.25 1 82 224 VAL A N 1
ATOM 1718 C CA . VAL A 1 224 ? -10.297 25.859 18.688 1 82 224 VAL A CA 1
ATOM 1719 C C . VAL A 1 224 ? -8.805 25.797 18.984 1 82 224 VAL A C 1
ATOM 1721 O O . VAL A 1 224 ? -8.062 25.078 18.328 1 82 224 VAL A O 1
ATOM 1724 N N . GLY A 1 225 ? -8.281 26.547 20.156 1 77 225 GLY A N 1
ATOM 1725 C CA . GLY A 1 225 ? -6.906 26.578 20.641 1 77 225 GLY A CA 1
ATOM 1726 C C . GLY A 1 225 ? -6.199 27.891 20.312 1 77 225 GLY A C 1
ATOM 1727 O O . GLY A 1 225 ? -6.688 28.688 19.516 1 77 225 GLY A O 1
ATOM 1728 N N . MET B 1 1 ? 8.641 -31.922 -16.906 1 53.97 1 MET B N 1
ATOM 1729 C CA . MET B 1 1 ? 8.812 -30.469 -16.953 1 53.97 1 MET B CA 1
ATOM 1730 C C . MET B 1 1 ? 8.953 -29.891 -15.555 1 53.97 1 MET B C 1
ATOM 1732 O O . MET B 1 1 ? 8.391 -30.438 -14.602 1 53.97 1 MET B O 1
ATOM 1736 N N . SER B 1 2 ? 9.922 -29 -15.344 1 79.62 2 SER B N 1
ATOM 1737 C CA . SER B 1 2 ? 10.266 -28.531 -14 1 79.62 2 SER B CA 1
ATOM 1738 C C . SER B 1 2 ? 9.164 -27.656 -13.414 1 79.62 2 SER B C 1
ATOM 1740 O O . SER B 1 2 ? 8.609 -26.797 -14.109 1 79.62 2 SER B O 1
ATOM 1742 N N . LYS B 1 3 ? 8.547 -28.094 -12.297 1 91.94 3 LYS B N 1
ATOM 1743 C CA . LYS B 1 3 ? 7.469 -27.375 -11.625 1 91.94 3 LYS B CA 1
ATOM 1744 C C . LYS B 1 3 ? 8.008 -26.219 -10.797 1 91.94 3 LYS B C 1
ATOM 1746 O O . LYS B 1 3 ? 9.008 -26.359 -10.094 1 91.94 3 LYS B O 1
ATOM 1751 N N . ILE B 1 4 ? 7.398 -25.125 -11.109 1 96.81 4 ILE B N 1
ATOM 1752 C CA . ILE B 1 4 ? 7.859 -23.938 -10.398 1 96.81 4 ILE B CA 1
ATOM 1753 C C . ILE B 1 4 ? 7.07 -23.766 -9.102 1 96.81 4 ILE B C 1
ATOM 1755 O O . ILE B 1 4 ? 7.543 -23.141 -8.156 1 96.81 4 ILE B O 1
ATOM 1759 N N . LEU B 1 5 ? 5.832 -24.297 -9.023 1 97.5 5 LEU B N 1
ATOM 1760 C CA . LEU B 1 5 ? 4.98 -24.312 -7.836 1 97.5 5 LEU B CA 1
ATOM 1761 C C . LEU B 1 5 ? 4.355 -25.688 -7.625 1 97.5 5 LEU B C 1
ATOM 1763 O O . LEU B 1 5 ? 3.797 -26.266 -8.562 1 97.5 5 LEU B O 1
ATOM 1767 N N . LYS B 1 6 ? 4.559 -26.188 -6.461 1 97.06 6 LYS B N 1
ATOM 1768 C CA . LYS B 1 6 ? 3.938 -27.453 -6.062 1 97.06 6 LYS B CA 1
ATOM 1769 C C . LYS B 1 6 ? 3.223 -27.312 -4.723 1 97.06 6 LYS B C 1
ATOM 1771 O O . LYS B 1 6 ? 3.83 -26.922 -3.723 1 97.06 6 LYS B O 1
ATOM 1776 N N . VAL B 1 7 ? 1.972 -27.578 -4.703 1 96.25 7 VAL B N 1
ATOM 1777 C CA . VAL B 1 7 ? 1.146 -27.562 -3.5 1 96.25 7 VAL B CA 1
ATOM 1778 C C . VAL B 1 7 ? 0.653 -28.984 -3.197 1 96.25 7 VAL B C 1
ATOM 1780 O O . VAL B 1 7 ? 0.004 -29.609 -4.035 1 96.25 7 VAL B O 1
ATOM 1783 N N . GLN B 1 8 ? 0.994 -29.406 -2.027 1 95.75 8 GLN B N 1
ATOM 1784 C CA . GLN B 1 8 ? 0.664 -30.781 -1.68 1 95.75 8 GLN B CA 1
ATOM 1785 C C . GLN B 1 8 ? -0.104 -30.844 -0.363 1 95.75 8 GLN B C 1
ATOM 1787 O O . GLN B 1 8 ? 0.437 -30.516 0.694 1 95.75 8 GLN B O 1
ATOM 1792 N N . HIS B 1 9 ? -1.332 -31.375 -0.459 1 95.5 9 HIS B N 1
ATOM 1793 C CA . HIS B 1 9 ? -2.189 -31.672 0.683 1 95.5 9 HIS B CA 1
ATOM 1794 C C . HIS B 1 9 ? -2.277 -30.484 1.632 1 95.5 9 HIS B C 1
ATOM 1796 O O . HIS B 1 9 ? -2.107 -30.625 2.844 1 95.5 9 HIS B O 1
ATOM 1802 N N . LEU B 1 10 ? -2.51 -29.344 1.098 1 94.75 10 LEU B N 1
ATOM 1803 C CA . LEU B 1 10 ? -2.498 -28.094 1.86 1 94.75 10 LEU B CA 1
ATOM 1804 C C . LEU B 1 10 ? -3.814 -27.906 2.604 1 94.75 10 LEU B C 1
ATOM 1806 O O . LEU B 1 10 ? -4.891 -28.016 2.012 1 94.75 10 LEU B O 1
ATOM 1810 N N . SER B 1 11 ? -3.688 -27.656 3.877 1 93.5 11 SER B N 1
ATOM 1811 C CA . SER B 1 11 ? -4.84 -27.281 4.695 1 93.5 11 SER B CA 1
ATOM 1812 C C . SER B 1 11 ? -4.535 -26.062 5.555 1 93.5 11 SER B C 1
ATOM 1814 O O . SER B 1 11 ? -3.393 -25.844 5.961 1 93.5 11 SER B O 1
ATOM 1816 N N . LYS B 1 12 ? -5.488 -25.234 5.723 1 92.06 12 LYS B N 1
ATOM 1817 C CA . LYS B 1 12 ? -5.332 -24.031 6.527 1 92.06 12 LYS B CA 1
ATOM 1818 C C . LYS B 1 12 ? -6.59 -23.75 7.34 1 92.06 12 LYS B C 1
ATOM 1820 O O . LYS B 1 12 ? -7.695 -23.719 6.797 1 92.06 12 LYS B O 1
ATOM 1825 N N . THR B 1 13 ? -6.352 -23.547 8.617 1 88.81 13 THR B N 1
ATOM 1826 C CA . THR B 1 13 ? -7.422 -23.219 9.547 1 88.81 13 THR B CA 1
ATOM 1827 C C . THR B 1 13 ? -7.102 -21.938 10.312 1 88.81 13 THR B C 1
ATOM 1829 O O . THR B 1 13 ? -5.961 -21.734 10.734 1 88.81 13 THR B O 1
ATOM 1832 N N . TYR B 1 14 ? -8.016 -20.969 10.32 1 81.56 14 TYR B N 1
ATOM 1833 C CA . TYR B 1 14 ? -7.848 -19.766 11.125 1 81.56 14 TYR B CA 1
ATOM 1834 C C . TYR B 1 14 ? -8.711 -19.812 12.383 1 81.56 14 TYR B C 1
ATOM 1836 O O . TYR B 1 14 ? -9.844 -20.297 12.344 1 81.56 14 TYR B O 1
ATOM 1844 N N . ARG B 1 15 ? -8.141 -19.328 13.539 1 76.19 15 ARG B N 1
ATOM 1845 C CA . ARG B 1 15 ? -8.867 -19.297 14.797 1 76.19 15 ARG B CA 1
ATOM 1846 C C . ARG B 1 15 ? -9.547 -17.938 14.992 1 76.19 15 ARG B C 1
ATOM 1848 O O . ARG B 1 15 ? -8.898 -16.891 14.852 1 76.19 15 ARG B O 1
ATOM 1855 N N . SER B 1 16 ? -10.742 -17.766 14.773 1 66.75 16 SER B N 1
ATOM 1856 C CA . SER B 1 16 ? -11.477 -16.547 15.125 1 66.75 16 SER B CA 1
ATOM 1857 C C . SER B 1 16 ? -12.203 -16.719 16.453 1 66.75 16 SER B C 1
ATOM 1859 O O . SER B 1 16 ? -13.297 -17.266 16.516 1 66.75 16 SER B O 1
ATOM 1861 N N . GLY B 1 17 ? -11.727 -16.062 17.531 1 60.81 17 GLY B N 1
ATOM 1862 C CA . GLY B 1 17 ? -12.344 -16.266 18.844 1 60.81 17 GLY B CA 1
ATOM 1863 C C . GLY B 1 17 ? -12.422 -17.719 19.25 1 60.81 17 GLY B C 1
ATOM 1864 O O . GLY B 1 17 ? -11.406 -18.406 19.312 1 60.81 17 GLY B O 1
ATOM 1865 N N . GLU B 1 18 ? -13.641 -18.281 19.562 1 69.25 18 GLU B N 1
ATOM 1866 C CA . GLU B 1 18 ? -13.883 -19.625 20.062 1 69.25 18 GLU B CA 1
ATOM 1867 C C . GLU B 1 18 ? -14.117 -20.609 18.922 1 69.25 18 GLU B C 1
ATOM 1869 O O . GLU B 1 18 ? -14.281 -21.812 19.156 1 69.25 18 GLU B O 1
ATOM 1874 N N . HIS B 1 19 ? -14.078 -20.078 17.594 1 78.56 19 HIS B N 1
ATOM 1875 C CA . HIS B 1 19 ? -14.391 -21.016 16.516 1 78.56 19 HIS B CA 1
ATOM 1876 C C . HIS B 1 19 ? -13.258 -21.078 15.5 1 78.56 19 HIS B C 1
ATOM 1878 O O . HIS B 1 19 ? -12.617 -20.062 15.211 1 78.56 19 HIS B O 1
ATOM 1884 N N . ASP B 1 20 ? -12.977 -22.344 15.109 1 83.88 20 ASP B N 1
ATOM 1885 C CA . ASP B 1 20 ? -12.008 -22.594 14.039 1 83.88 20 ASP B CA 1
ATOM 1886 C C . ASP B 1 20 ? -12.68 -22.562 12.672 1 83.88 20 ASP B C 1
ATOM 1888 O O . ASP B 1 20 ? -13.766 -23.109 12.492 1 83.88 20 ASP B O 1
ATOM 1892 N N . LEU B 1 21 ? -12.172 -21.734 11.758 1 83 21 LEU B N 1
ATOM 1893 C CA . LEU B 1 21 ? -12.648 -21.688 10.383 1 83 21 LEU B CA 1
ATOM 1894 C C . LEU B 1 21 ? -11.664 -22.391 9.445 1 83 21 LEU B C 1
ATOM 1896 O O . LEU B 1 21 ? -10.555 -21.906 9.242 1 83 21 LEU B O 1
ATOM 1900 N N . ASN B 1 22 ? -12.125 -23.547 8.984 1 87.19 22 ASN B N 1
ATOM 1901 C CA . ASN B 1 22 ? -11.32 -24.25 7.992 1 87.19 22 ASN B CA 1
ATOM 1902 C C . ASN B 1 22 ? -11.461 -23.625 6.605 1 87.19 22 ASN B C 1
ATOM 1904 O O . ASN B 1 22 ? -12.5 -23.766 5.957 1 87.19 22 ASN B O 1
ATOM 1908 N N . VAL B 1 23 ? -10.43 -23.016 6.113 1 90 23 VAL B N 1
ATOM 1909 C CA . VAL B 1 23 ? -10.492 -22.234 4.883 1 90 23 VAL B CA 1
ATOM 1910 C C . VAL B 1 23 ? -10.039 -23.094 3.703 1 90 23 VAL B C 1
ATOM 1912 O O . VAL B 1 23 ? -10.602 -23 2.609 1 90 23 VAL B O 1
ATOM 1915 N N . LEU B 1 24 ? -9.047 -23.891 3.885 1 94 24 LEU B N 1
ATOM 1916 C CA . LEU B 1 24 ? -8.539 -24.828 2.877 1 94 24 LEU B CA 1
ATOM 1917 C C . LEU B 1 24 ? -8.477 -26.25 3.424 1 94 24 LEU B C 1
ATOM 1919 O O . LEU B 1 24 ? -8.109 -26.453 4.582 1 94 24 LEU B O 1
ATOM 1923 N N . ASN B 1 25 ? -8.836 -27.188 2.559 1 93.69 25 ASN B N 1
ATOM 1924 C CA . ASN B 1 25 ? -8.906 -28.578 2.953 1 93.69 25 ASN B CA 1
ATOM 1925 C C . ASN B 1 25 ? -8.242 -29.484 1.925 1 93.69 25 ASN B C 1
ATOM 1927 O O . ASN B 1 25 ? -8.844 -29.844 0.912 1 93.69 25 ASN B O 1
ATOM 1931 N N . ASN B 1 26 ? -7.023 -29.859 2.244 1 94.25 26 ASN B N 1
ATOM 1932 C CA . ASN B 1 26 ? -6.285 -30.859 1.488 1 94.25 26 ASN B CA 1
ATOM 1933 C C . ASN B 1 26 ? -6.191 -30.5 0.01 1 94.25 26 ASN B C 1
ATOM 1935 O O . ASN B 1 26 ? -6.539 -31.297 -0.858 1 94.25 26 ASN B O 1
ATOM 1939 N N . VAL B 1 27 ? -5.719 -29.391 -0.275 1 94.69 27 VAL B N 1
ATOM 1940 C CA . VAL B 1 27 ? -5.605 -28.859 -1.635 1 94.69 27 VAL B CA 1
ATOM 1941 C C . VAL B 1 27 ? -4.254 -29.25 -2.227 1 94.69 27 VAL B C 1
ATOM 1943 O O . VAL B 1 27 ? -3.217 -29.094 -1.576 1 94.69 27 VAL B O 1
ATOM 1946 N N . SER B 1 28 ? -4.297 -29.844 -3.486 1 96 28 SER B N 1
ATOM 1947 C CA . SER B 1 28 ? -3.066 -30.203 -4.184 1 96 28 SER B CA 1
ATOM 1948 C C . SER B 1 28 ? -3.125 -29.781 -5.652 1 96 28 SER B C 1
ATOM 1950 O O . SER B 1 28 ? -4.148 -29.969 -6.312 1 96 28 SER B O 1
ATOM 1952 N N . PHE B 1 29 ? -2.07 -29.125 -6.117 1 95.56 29 PHE B N 1
ATOM 1953 C CA . PHE B 1 29 ? -1.908 -28.828 -7.535 1 95.56 29 PHE B CA 1
ATOM 1954 C C . PHE B 1 29 ? -0.475 -28.391 -7.836 1 95.56 29 PHE B C 1
ATOM 1956 O O . PHE B 1 29 ? 0.333 -28.234 -6.918 1 95.56 29 PHE B O 1
ATOM 1963 N N . GLU B 1 30 ? -0.175 -28.297 -9.109 1 96.5 30 GLU B N 1
ATOM 1964 C CA . GLU B 1 30 ? 1.158 -27.891 -9.539 1 96.5 30 GLU B CA 1
ATOM 1965 C C . GLU B 1 30 ? 1.083 -26.938 -10.727 1 96.5 30 GLU B C 1
ATOM 1967 O O . GLU B 1 30 ? 0.117 -26.953 -11.492 1 96.5 30 GLU B O 1
ATOM 1972 N N . VAL B 1 31 ? 2.059 -26.094 -10.82 1 96.75 31 VAL B N 1
ATOM 1973 C CA . VAL B 1 31 ? 2.203 -25.141 -11.93 1 96.75 31 VAL B CA 1
ATOM 1974 C C . VAL B 1 31 ? 3.6 -25.266 -12.531 1 96.75 31 VAL B C 1
ATOM 1976 O O . VAL B 1 31 ? 4.598 -25.281 -11.805 1 96.75 31 VAL B O 1
ATOM 1979 N N . GLY B 1 32 ? 3.654 -25.344 -13.867 1 96.25 32 GLY B N 1
ATOM 1980 C CA . GLY B 1 32 ? 4.922 -25.438 -14.57 1 96.25 32 GLY B CA 1
ATOM 1981 C C . GLY B 1 32 ? 5.562 -24.094 -14.836 1 96.25 32 GLY B C 1
ATOM 1982 O O . GLY B 1 32 ? 4.914 -23.047 -14.711 1 96.25 32 GLY B O 1
ATOM 1983 N N . LYS B 1 33 ? 6.91 -24.172 -15.195 1 95.62 33 LYS B N 1
ATOM 1984 C CA . LYS B 1 33 ? 7.602 -22.938 -15.602 1 95.62 33 LYS B CA 1
ATOM 1985 C C . LYS B 1 33 ? 6.934 -22.328 -16.828 1 95.62 33 LYS B C 1
ATOM 1987 O O . LYS B 1 33 ? 6.578 -23.031 -17.766 1 95.62 33 LYS B O 1
ATOM 1992 N N . GLY B 1 34 ? 6.699 -21.016 -16.734 1 94.88 34 GLY B N 1
ATOM 1993 C CA . GLY B 1 34 ? 6.145 -20.281 -17.844 1 94.88 34 GLY B CA 1
ATOM 1994 C C . GLY B 1 34 ? 4.672 -20.562 -18.078 1 94.88 34 GLY B C 1
ATOM 1995 O O . GLY B 1 34 ? 4.055 -19.984 -18.969 1 94.88 34 GLY B O 1
ATOM 1996 N N . GLU B 1 35 ? 4.102 -21.391 -17.25 1 96.31 35 GLU B N 1
ATOM 1997 C CA . GLU B 1 35 ? 2.705 -21.797 -17.406 1 96.31 35 GLU B CA 1
ATOM 1998 C C . GLU B 1 35 ? 1.773 -20.766 -16.75 1 96.31 35 GLU B C 1
ATOM 2000 O O . GLU B 1 35 ? 2.098 -20.203 -15.703 1 96.31 35 GLU B O 1
ATOM 2005 N N . SER B 1 36 ? 0.661 -20.531 -17.406 1 97.44 36 SER B N 1
ATOM 2006 C CA . SER B 1 36 ? -0.393 -19.734 -16.797 1 97.44 36 SER B CA 1
ATOM 2007 C C . SER B 1 36 ? -1.483 -20.609 -16.203 1 97.44 36 SER B C 1
ATOM 2009 O O . SER B 1 36 ? -1.924 -21.578 -16.828 1 97.44 36 SER B O 1
ATOM 2011 N N . PHE B 1 37 ? -1.877 -20.281 -14.977 1 97.25 37 PHE B N 1
ATOM 2012 C CA . PHE B 1 37 ? -2.752 -21.109 -14.164 1 97.25 37 PHE B CA 1
ATOM 2013 C C . PHE B 1 37 ? -3.785 -20.266 -13.43 1 97.25 37 PHE B C 1
ATOM 2015 O O . PHE B 1 37 ? -3.432 -19.312 -12.727 1 97.25 37 PHE B O 1
ATOM 2022 N N . ALA B 1 38 ? -5.105 -20.672 -13.547 1 97.31 38 ALA B N 1
ATOM 2023 C CA . ALA B 1 38 ? -6.16 -19.906 -12.891 1 97.31 38 ALA B CA 1
ATOM 2024 C C . ALA B 1 38 ? -6.812 -20.703 -11.773 1 97.31 38 ALA B C 1
ATOM 2026 O O . ALA B 1 38 ? -7.008 -21.922 -11.906 1 97.31 38 ALA B O 1
ATOM 2027 N N . ILE B 1 39 ? -7.09 -20.094 -10.727 1 96.12 39 ILE B N 1
ATOM 2028 C CA . ILE B 1 39 ? -7.918 -20.609 -9.633 1 96.12 39 ILE B CA 1
ATOM 2029 C C . ILE B 1 39 ? -9.227 -19.828 -9.57 1 96.12 39 ILE B C 1
ATOM 2031 O O . ILE B 1 39 ? -9.227 -18.625 -9.32 1 96.12 39 ILE B O 1
ATOM 2035 N N . VAL B 1 40 ? -10.312 -20.531 -9.766 1 95.06 40 VAL B N 1
ATOM 2036 C CA . VAL B 1 40 ? -11.609 -19.875 -9.805 1 95.06 40 VAL B CA 1
ATOM 2037 C C . VAL B 1 40 ? -12.484 -20.375 -8.656 1 95.06 40 VAL B C 1
ATOM 2039 O O . VAL B 1 40 ? -12.227 -21.453 -8.102 1 95.06 40 VAL B O 1
ATOM 2042 N N . GLY B 1 41 ? -13.438 -19.562 -8.305 1 89.62 41 GLY B N 1
ATOM 2043 C CA . GLY B 1 41 ? -14.352 -19.906 -7.23 1 89.62 41 GLY B CA 1
ATOM 2044 C C . GLY B 1 41 ? -15.109 -18.703 -6.684 1 89.62 41 GLY B C 1
ATOM 2045 O O . GLY B 1 41 ? -14.75 -17.562 -6.969 1 89.62 41 GLY B O 1
ATOM 2046 N N . PRO B 1 42 ? -16.125 -18.969 -5.941 1 85.88 42 PRO B N 1
ATOM 2047 C CA . PRO B 1 42 ? -16.906 -17.875 -5.379 1 85.88 42 PRO B CA 1
ATOM 2048 C C . PRO B 1 42 ? -16.172 -17.109 -4.281 1 85.88 42 PRO B C 1
ATOM 2050 O O . PRO B 1 42 ? -15.117 -17.562 -3.824 1 85.88 42 PRO B O 1
ATOM 2053 N N . SER B 1 43 ? -16.688 -15.93 -4.004 1 81.69 43 SER B N 1
ATOM 2054 C CA . SER B 1 43 ? -16.125 -15.18 -2.887 1 81.69 43 SER B CA 1
ATOM 2055 C C . SER B 1 43 ? -16.141 -16 -1.604 1 81.69 43 SER B C 1
ATOM 2057 O O . SER B 1 43 ? -17.125 -16.703 -1.32 1 81.69 43 SER B O 1
ATOM 2059 N N . GLY B 1 44 ? -15.102 -15.906 -0.847 1 78.88 44 GLY B N 1
ATOM 2060 C CA . GLY B 1 44 ? -15.039 -16.625 0.42 1 78.88 44 GLY B CA 1
ATOM 2061 C C . GLY B 1 44 ? -14.609 -18.062 0.27 1 78.88 44 GLY B C 1
ATOM 2062 O O . GLY B 1 44 ? -14.531 -18.797 1.257 1 78.88 44 GLY B O 1
ATOM 2063 N N . SER B 1 45 ? -14.227 -18.469 -0.844 1 84.5 45 SER B N 1
ATOM 2064 C CA . SER B 1 45 ? -13.898 -19.875 -1.064 1 84.5 45 SER B CA 1
ATOM 2065 C C . SER B 1 45 ? -12.477 -20.188 -0.615 1 84.5 45 SER B C 1
ATOM 2067 O O . SER B 1 45 ? -12.07 -21.344 -0.585 1 84.5 45 SER B O 1
ATOM 2069 N N . GLY B 1 46 ? -11.688 -19.156 -0.302 1 87.06 46 GLY B N 1
ATOM 2070 C CA . GLY B 1 46 ? -10.336 -19.375 0.183 1 87.06 46 GLY B CA 1
ATOM 2071 C C . GLY B 1 46 ? -9.266 -19.062 -0.853 1 87.06 46 GLY B C 1
ATOM 2072 O O . GLY B 1 46 ? -8.086 -19.312 -0.632 1 87.06 46 GLY B O 1
ATOM 2073 N N . LYS B 1 47 ? -9.609 -18.531 -1.941 1 89.5 47 LYS B N 1
ATOM 2074 C CA . LYS B 1 47 ? -8.695 -18.266 -3.049 1 89.5 47 LYS B CA 1
ATOM 2075 C C . LYS B 1 47 ? -7.566 -17.344 -2.619 1 89.5 47 LYS B C 1
ATOM 2077 O O . LYS B 1 47 ? -6.391 -17.609 -2.875 1 89.5 47 LYS B O 1
ATOM 2082 N N . THR B 1 48 ? -7.945 -16.266 -1.956 1 86.44 48 THR B N 1
ATOM 2083 C CA . THR B 1 48 ? -6.953 -15.289 -1.521 1 86.44 48 THR B CA 1
ATOM 2084 C C . THR B 1 48 ? -6.016 -15.898 -0.481 1 86.44 48 THR B C 1
ATOM 2086 O O . THR B 1 48 ? -4.812 -15.625 -0.494 1 86.44 48 THR B O 1
ATOM 2089 N N . THR B 1 49 ? -6.551 -16.672 0.397 1 88.12 49 THR B N 1
ATOM 2090 C CA . THR B 1 49 ? -5.727 -17.391 1.369 1 88.12 49 THR B CA 1
ATOM 2091 C C . THR B 1 49 ? -4.754 -18.328 0.666 1 88.12 49 THR B C 1
ATOM 2093 O O . THR B 1 49 ? -3.561 -18.344 0.976 1 88.12 49 THR B O 1
ATOM 2096 N N . LEU B 1 50 ? -5.289 -19.062 -0.242 1 92.69 50 LEU B N 1
ATOM 2097 C CA . LEU B 1 50 ? -4.461 -20 -1.002 1 92.69 50 LEU B CA 1
ATOM 2098 C C . LEU B 1 50 ? -3.334 -19.25 -1.72 1 92.69 50 LEU B C 1
ATOM 2100 O O . LEU B 1 50 ? -2.176 -19.672 -1.654 1 92.69 50 LEU B O 1
ATOM 2104 N N . LEU B 1 51 ? -3.639 -18.172 -2.367 1 93 51 LEU B N 1
ATOM 2105 C CA . LEU B 1 51 ? -2.646 -17.391 -3.086 1 93 51 LEU B CA 1
ATOM 2106 C C . LEU B 1 51 ? -1.572 -16.859 -2.137 1 93 51 LEU B C 1
ATOM 2108 O O . LEU B 1 51 ? -0.379 -16.953 -2.438 1 93 51 LEU B O 1
ATOM 2112 N N . GLY B 1 52 ? -1.963 -16.375 -1.07 1 90.69 52 GLY B N 1
ATOM 2113 C CA . GLY B 1 52 ? -1.023 -15.898 -0.068 1 90.69 52 GLY B CA 1
ATOM 2114 C C . GLY B 1 52 ? -0.075 -16.984 0.422 1 90.69 52 GLY B C 1
ATOM 2115 O O . GLY B 1 52 ? 1.121 -16.734 0.589 1 90.69 52 GLY B O 1
ATOM 2116 N N . LEU B 1 53 ? -0.566 -18.109 0.662 1 91.5 53 LEU B N 1
ATOM 2117 C CA . LEU B 1 53 ? 0.245 -19.234 1.104 1 91.5 53 LEU B CA 1
ATOM 2118 C C . LEU B 1 53 ? 1.241 -19.641 0.024 1 91.5 53 LEU B C 1
ATOM 2120 O O . LEU B 1 53 ? 2.42 -19.859 0.311 1 91.5 53 LEU B O 1
ATOM 2124 N N . CYS B 1 54 ? 0.761 -19.688 -1.169 1 93.88 54 CYS B N 1
ATOM 2125 C CA . CYS B 1 54 ? 1.617 -20.062 -2.287 1 93.88 54 CYS B CA 1
ATOM 2126 C C . CYS B 1 54 ? 2.768 -19.078 -2.453 1 93.88 54 CYS B C 1
ATOM 2128 O O . CYS B 1 54 ? 3.877 -19.469 -2.822 1 93.88 54 CYS B O 1
ATOM 2130 N N . ALA B 1 55 ? 2.445 -17.844 -2.137 1 90.88 55 ALA B N 1
ATOM 2131 C CA . ALA B 1 55 ? 3.439 -16.797 -2.318 1 90.88 55 ALA B CA 1
ATOM 2132 C C . ALA B 1 55 ? 4.348 -16.672 -1.096 1 90.88 55 ALA B C 1
ATOM 2134 O O . ALA B 1 55 ? 5.281 -15.875 -1.082 1 90.88 55 ALA B O 1
ATOM 2135 N N . GLY B 1 56 ? 4.043 -17.391 -0.121 1 87.5 56 GLY B N 1
ATOM 2136 C CA . GLY B 1 56 ? 4.855 -17.359 1.086 1 87.5 56 GLY B CA 1
ATOM 2137 C C . GLY B 1 56 ? 4.551 -16.172 1.979 1 87.5 56 GLY B C 1
ATOM 2138 O O . GLY B 1 56 ? 5.41 -15.734 2.748 1 87.5 56 GLY B O 1
ATOM 2139 N N . LEU B 1 57 ? 3.426 -15.57 1.839 1 86.5 57 LEU B N 1
ATOM 2140 C CA . LEU B 1 57 ? 3.039 -14.414 2.639 1 86.5 57 LEU B CA 1
ATOM 2141 C C . LEU B 1 57 ? 2.447 -14.852 3.975 1 86.5 57 LEU B C 1
ATOM 2143 O O . LEU B 1 57 ? 2.17 -14.016 4.836 1 86.5 57 LEU B O 1
ATOM 2147 N N . ASP B 1 58 ? 2.174 -16.125 4.117 1 83.94 58 ASP B N 1
ATOM 2148 C CA . ASP B 1 58 ? 1.687 -16.766 5.336 1 83.94 58 ASP B CA 1
ATOM 2149 C C . ASP B 1 58 ? 2.193 -18.203 5.445 1 83.94 58 ASP B C 1
ATOM 2151 O O . ASP B 1 58 ? 2.838 -18.703 4.527 1 83.94 58 ASP B O 1
ATOM 2155 N N . THR B 1 59 ? 1.967 -18.766 6.594 1 81.94 59 THR B N 1
ATOM 2156 C CA . THR B 1 59 ? 2.416 -20.125 6.809 1 81.94 59 THR B CA 1
ATOM 2157 C C . THR B 1 59 ? 1.229 -21.094 6.84 1 81.94 59 THR B C 1
ATOM 2159 O O . THR B 1 59 ? 0.132 -20.719 7.258 1 81.94 59 THR B O 1
ATOM 2162 N N . THR B 1 60 ? 1.599 -22.297 6.41 1 82.62 60 THR B N 1
ATOM 2163 C CA . THR B 1 60 ? 0.58 -23.344 6.352 1 82.62 60 THR B CA 1
ATOM 2164 C C . THR B 1 60 ? 0.5 -24.094 7.676 1 82.62 60 THR B C 1
ATOM 2166 O O . THR B 1 60 ? 1.471 -24.125 8.438 1 82.62 60 THR B O 1
ATOM 2169 N N . ASP B 1 61 ? -0.708 -24.703 7.949 1 85.12 61 ASP B N 1
ATOM 2170 C CA . ASP B 1 61 ? -0.871 -25.578 9.102 1 85.12 61 ASP B CA 1
ATOM 2171 C C . ASP B 1 61 ? -0.445 -27.016 8.766 1 85.12 61 ASP B C 1
ATOM 2173 O O . ASP B 1 61 ? 0.243 -27.656 9.555 1 85.12 61 ASP B O 1
ATOM 2177 N N . GLU B 1 62 ? -0.951 -27.438 7.676 1 90.94 62 GLU B N 1
ATOM 2178 C CA . GLU B 1 62 ? -0.638 -28.766 7.156 1 90.94 62 GLU B CA 1
ATOM 2179 C C . GLU B 1 62 ? -0.32 -28.719 5.664 1 90.94 62 GLU B C 1
ATOM 2181 O O . GLU B 1 62 ? -0.771 -27.812 4.957 1 90.94 62 GLU B O 1
ATOM 2186 N N . GLY B 1 63 ? 0.498 -29.688 5.277 1 94.12 63 GLY B N 1
ATOM 2187 C CA . GLY B 1 63 ? 0.877 -29.766 3.875 1 94.12 63 GLY B CA 1
ATOM 2188 C C . GLY B 1 63 ? 2.164 -29.031 3.562 1 94.12 63 GLY B C 1
ATOM 2189 O O . GLY B 1 63 ? 2.859 -28.562 4.473 1 94.12 63 GLY B O 1
ATOM 2190 N N . GLU B 1 64 ? 2.438 -29.094 2.232 1 94.88 64 GLU B N 1
ATOM 2191 C CA . GLU B 1 64 ? 3.703 -28.5 1.824 1 94.88 64 GLU B CA 1
ATOM 2192 C C . GLU B 1 64 ? 3.537 -27.672 0.546 1 94.88 64 GLU B C 1
ATOM 2194 O O . GLU B 1 64 ? 2.699 -28 -0.299 1 94.88 64 GLU B O 1
ATOM 2199 N N . ILE B 1 65 ? 4.359 -26.688 0.511 1 95.62 65 ILE B N 1
ATOM 2200 C CA . ILE B 1 65 ? 4.438 -25.859 -0.691 1 95.62 65 ILE B CA 1
ATOM 2201 C C . ILE B 1 65 ? 5.895 -25.75 -1.141 1 95.62 65 ILE B C 1
ATOM 2203 O O . ILE B 1 65 ? 6.773 -25.422 -0.341 1 95.62 65 ILE B O 1
ATOM 2207 N N . TRP B 1 66 ? 6.105 -26.094 -2.354 1 95.44 66 TRP B N 1
ATOM 2208 C CA . TRP B 1 66 ? 7.395 -25.859 -2.996 1 95.44 66 TRP B CA 1
ATOM 2209 C C . TRP B 1 66 ? 7.289 -24.719 -4.016 1 95.44 66 TRP B C 1
ATOM 2211 O O . TRP B 1 66 ? 6.438 -24.766 -4.906 1 95.44 66 TRP B O 1
ATOM 2221 N N . LEU B 1 67 ? 8.148 -23.75 -3.859 1 95.44 67 LEU B N 1
ATOM 2222 C CA . LEU B 1 67 ? 8.18 -22.578 -4.734 1 95.44 67 LEU B CA 1
ATOM 2223 C C . LEU B 1 67 ? 9.586 -22.359 -5.289 1 95.44 67 LEU B C 1
ATOM 2225 O O . LEU B 1 67 ? 10.547 -22.25 -4.523 1 95.44 67 LEU B O 1
ATOM 2229 N N . CYS B 1 68 ? 9.688 -22.344 -6.594 1 94.94 68 CYS B N 1
ATOM 2230 C CA . CYS B 1 68 ? 10.969 -22.188 -7.27 1 94.94 68 CYS B CA 1
ATOM 2231 C C . CYS B 1 68 ? 11.992 -23.188 -6.746 1 94.94 68 CYS B C 1
ATOM 2233 O O . CYS B 1 68 ? 13.141 -22.828 -6.473 1 94.94 68 CYS B O 1
ATOM 2235 N N . GLY B 1 69 ? 11.547 -24.328 -6.52 1 92.69 69 GLY B N 1
ATOM 2236 C CA . GLY B 1 69 ? 12.414 -25.422 -6.148 1 92.69 69 GLY B CA 1
ATOM 2237 C C . GLY B 1 69 ? 12.711 -25.484 -4.664 1 92.69 69 GLY B C 1
ATOM 2238 O O . GLY B 1 69 ? 13.406 -26.375 -4.195 1 92.69 69 GLY B O 1
ATOM 2239 N N . GLN B 1 70 ? 12.188 -24.609 -3.934 1 93.69 70 GLN B N 1
ATOM 2240 C CA . GLN B 1 70 ? 12.461 -24.578 -2.502 1 93.69 70 GLN B CA 1
ATOM 2241 C C . GLN B 1 70 ? 11.211 -24.875 -1.69 1 93.69 70 GLN B C 1
ATOM 2243 O O . GLN B 1 70 ? 10.117 -24.391 -2.014 1 93.69 70 GLN B O 1
ATOM 2248 N N . ASN B 1 71 ? 11.422 -25.688 -0.652 1 93.62 71 ASN B N 1
ATOM 2249 C CA . ASN B 1 71 ? 10.336 -25.938 0.292 1 93.62 71 ASN B CA 1
ATOM 2250 C C . ASN B 1 71 ? 10.141 -24.766 1.254 1 93.62 71 ASN B C 1
ATOM 2252 O O . ASN B 1 71 ? 11.023 -24.469 2.062 1 93.62 71 ASN B O 1
ATOM 2256 N N . LEU B 1 72 ? 8.984 -24.141 1.237 1 92.19 72 LEU B N 1
ATOM 2257 C CA . LEU B 1 72 ? 8.734 -22.938 2.016 1 92.19 72 LEU B CA 1
ATOM 2258 C C . LEU B 1 72 ? 8.789 -23.234 3.51 1 92.19 72 LEU B C 1
ATOM 2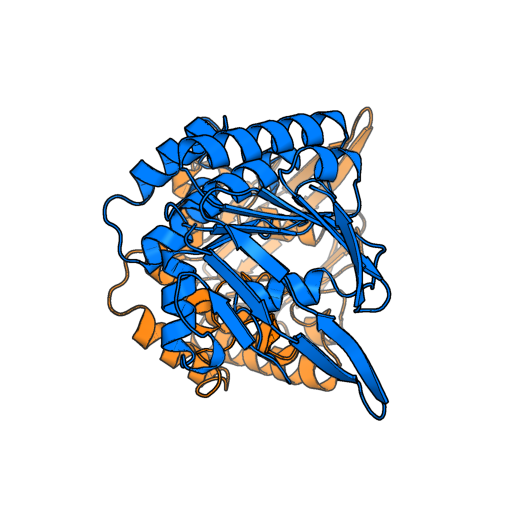260 O O . LEU B 1 72 ? 9.164 -22.359 4.305 1 92.19 72 LEU B O 1
ATOM 2264 N N . PHE B 1 73 ? 8.477 -24.453 3.871 1 87.19 73 PHE B N 1
ATOM 2265 C CA . PHE B 1 73 ? 8.445 -24.828 5.281 1 87.19 73 PHE B CA 1
ATOM 2266 C C . PHE B 1 73 ? 9.859 -24.938 5.844 1 87.19 73 PHE B C 1
ATOM 2268 O O . PHE B 1 73 ? 10.062 -24.781 7.051 1 87.19 73 PHE B O 1
ATOM 2275 N N . GLU B 1 74 ? 10.75 -25.188 5.004 1 89.69 74 GLU B N 1
ATOM 2276 C CA . GLU B 1 74 ? 12.125 -25.391 5.445 1 89.69 74 GLU B CA 1
ATOM 2277 C C . GLU B 1 74 ? 12.875 -24.062 5.535 1 89.69 74 GLU B C 1
ATOM 2279 O O . GLU B 1 74 ? 13.961 -24 6.117 1 89.69 74 GLU B O 1
ATOM 2284 N N . LEU B 1 75 ? 12.297 -23.062 4.98 1 87.56 75 LEU B N 1
ATOM 2285 C CA . LEU B 1 75 ? 12.938 -21.75 4.984 1 87.56 75 LEU B CA 1
ATOM 2286 C C . LEU B 1 75 ? 12.539 -20.953 6.223 1 87.56 75 LEU B C 1
ATOM 2288 O O . LEU B 1 75 ? 11.383 -21.016 6.66 1 87.56 75 LEU B O 1
ATOM 2292 N N . ASP B 1 76 ? 13.516 -20.25 6.734 1 83.25 76 ASP B N 1
ATOM 2293 C CA . ASP B 1 76 ? 13.164 -19.266 7.746 1 83.25 76 ASP B CA 1
ATOM 2294 C C . ASP B 1 76 ? 12.625 -17.984 7.105 1 83.25 76 ASP B C 1
ATOM 2296 O O . ASP B 1 76 ? 12.477 -17.922 5.883 1 83.25 76 ASP B O 1
ATOM 2300 N N . GLU B 1 77 ? 12.289 -17 7.898 1 77.06 77 GLU B N 1
ATOM 2301 C CA . GLU B 1 77 ? 11.656 -15.781 7.387 1 77.06 77 GLU B CA 1
ATOM 2302 C C . GLU B 1 77 ? 12.578 -15.039 6.422 1 77.06 77 GLU B C 1
ATOM 2304 O O . GLU B 1 77 ? 12.133 -14.539 5.387 1 77.06 77 GLU B O 1
ATOM 2309 N N . ASP B 1 78 ? 13.773 -14.992 6.711 1 78.56 78 ASP B N 1
ATOM 2310 C CA . ASP B 1 78 ? 14.734 -14.344 5.828 1 78.56 78 ASP B CA 1
ATOM 2311 C C . ASP B 1 78 ? 14.844 -15.078 4.496 1 78.56 78 ASP B C 1
ATOM 2313 O O . ASP B 1 78 ? 14.938 -14.445 3.439 1 78.56 78 ASP B O 1
ATOM 2317 N N . GLY B 1 79 ? 14.836 -16.359 4.605 1 83.75 79 GLY B N 1
ATOM 2318 C CA . GLY B 1 79 ? 14.867 -17.156 3.393 1 83.75 79 GLY B CA 1
ATOM 2319 C C . GLY B 1 79 ? 13.641 -16.984 2.518 1 83.75 79 GLY B C 1
ATOM 2320 O O . GLY B 1 79 ? 13.758 -16.828 1.299 1 83.75 79 GLY B O 1
ATOM 2321 N N . ARG B 1 80 ? 12.508 -16.938 3.111 1 85.12 80 ARG B N 1
ATOM 2322 C CA . ARG B 1 80 ? 11.273 -16.719 2.367 1 85.12 80 ARG B CA 1
ATOM 2323 C C . ARG B 1 80 ? 11.25 -15.336 1.732 1 85.12 80 ARG B C 1
ATOM 2325 O O . ARG B 1 80 ? 10.836 -15.188 0.58 1 85.12 80 ARG B O 1
ATOM 2332 N N . ALA B 1 81 ? 11.672 -14.367 2.463 1 79.81 81 ALA B N 1
ATOM 2333 C CA . ALA B 1 81 ? 11.711 -12.992 1.961 1 79.81 81 ALA B CA 1
ATOM 2334 C C . ALA B 1 81 ? 12.633 -12.883 0.752 1 79.81 81 ALA B C 1
ATOM 2336 O O . ALA B 1 81 ? 12.305 -12.219 -0.235 1 79.81 81 ALA B O 1
ATOM 2337 N N . ARG B 1 82 ? 13.695 -13.5 0.858 1 83.94 82 ARG B N 1
ATOM 2338 C CA . ARG B 1 82 ? 14.641 -13.477 -0.248 1 83.94 82 ARG B CA 1
ATOM 2339 C C . ARG B 1 82 ? 14.062 -14.148 -1.486 1 83.94 82 ARG B C 1
ATOM 2341 O O . ARG B 1 82 ? 14.195 -13.633 -2.598 1 83.94 82 ARG B O 1
ATOM 2348 N N . LEU B 1 83 ? 13.5 -15.281 -1.204 1 89.38 83 LEU B N 1
ATOM 2349 C CA . LEU B 1 83 ? 12.867 -16 -2.307 1 89.38 83 LEU B CA 1
ATOM 2350 C C . LEU B 1 83 ? 11.805 -15.133 -2.979 1 89.38 83 LEU B C 1
ATOM 2352 O O . LEU B 1 83 ? 11.742 -15.062 -4.207 1 89.38 83 LEU B O 1
ATOM 2356 N N . ARG B 1 84 ? 11.055 -14.484 -2.26 1 89.25 84 ARG B N 1
ATOM 2357 C CA . ARG B 1 84 ? 9.984 -13.641 -2.783 1 89.25 84 ARG B CA 1
ATOM 2358 C C . ARG B 1 84 ? 10.547 -12.453 -3.545 1 89.25 84 ARG B C 1
ATOM 2360 O O . ARG B 1 84 ? 10.117 -12.156 -4.66 1 89.25 84 ARG B O 1
ATOM 2367 N N . ASN B 1 85 ? 11.406 -11.797 -2.982 1 85.88 85 ASN B N 1
ATOM 2368 C CA . ASN B 1 85 ? 11.992 -10.602 -3.59 1 85.88 85 ASN B CA 1
ATOM 2369 C C . ASN B 1 85 ? 12.656 -10.922 -4.926 1 85.88 85 ASN B C 1
ATOM 2371 O O . ASN B 1 85 ? 12.594 -10.125 -5.859 1 85.88 85 ASN B O 1
ATOM 2375 N N . GLN B 1 86 ? 13.148 -12.078 -4.949 1 87.88 86 GLN B N 1
ATOM 2376 C CA . GLN B 1 86 ? 13.938 -12.422 -6.125 1 87.88 86 GLN B CA 1
ATOM 2377 C C . GLN B 1 86 ? 13.07 -13.062 -7.203 1 87.88 86 GLN B C 1
ATOM 2379 O O . GLN B 1 86 ? 13.32 -12.875 -8.398 1 87.88 86 GLN B O 1
ATOM 2384 N N . ASN B 1 87 ? 12.086 -13.797 -6.766 1 93.69 87 ASN B N 1
ATOM 2385 C CA . ASN B 1 87 ? 11.484 -14.688 -7.746 1 93.69 87 ASN B CA 1
ATOM 2386 C C . ASN B 1 87 ? 9.984 -14.438 -7.891 1 93.69 87 ASN B C 1
ATOM 2388 O O . ASN B 1 87 ? 9.344 -14.977 -8.797 1 93.69 87 ASN B O 1
ATOM 2392 N N . VAL B 1 88 ? 9.484 -13.641 -7.043 1 95.06 88 VAL B N 1
ATOM 2393 C CA . VAL B 1 88 ? 8.031 -13.578 -6.988 1 95.06 88 VAL B CA 1
ATOM 2394 C C . VAL B 1 88 ? 7.559 -12.148 -7.25 1 95.06 88 VAL B C 1
ATOM 2396 O O . VAL B 1 88 ? 8.125 -11.195 -6.715 1 95.06 88 VAL B O 1
ATOM 2399 N N . GLY B 1 89 ? 6.629 -12.023 -8.148 1 95.38 89 GLY B N 1
ATOM 2400 C CA . GLY B 1 89 ? 5.863 -10.797 -8.305 1 95.38 89 GLY B CA 1
ATOM 2401 C C . GLY B 1 89 ? 4.43 -10.93 -7.832 1 95.38 89 GLY B C 1
ATOM 2402 O O . GLY B 1 89 ? 3.896 -12.031 -7.738 1 95.38 89 GLY B O 1
ATOM 2403 N N . PHE B 1 90 ? 3.857 -9.727 -7.574 1 95.19 90 PHE B N 1
ATOM 2404 C CA . PHE B 1 90 ? 2.479 -9.727 -7.098 1 95.19 90 PHE B CA 1
ATOM 2405 C C . PHE B 1 90 ? 1.696 -8.562 -7.691 1 95.19 90 PHE B C 1
ATOM 2407 O O . PHE B 1 90 ? 2.221 -7.457 -7.812 1 95.19 90 PHE B O 1
ATOM 2414 N N . VAL B 1 91 ? 0.435 -8.945 -8.039 1 95.31 91 VAL B N 1
ATOM 2415 C CA . VAL B 1 91 ? -0.543 -7.941 -8.438 1 95.31 91 VAL B CA 1
ATOM 2416 C C . VAL B 1 91 ? -1.828 -8.117 -7.633 1 95.31 91 VAL B C 1
ATOM 2418 O O . VAL B 1 91 ? -2.338 -9.234 -7.508 1 95.31 91 VAL B O 1
ATOM 2421 N N . PHE B 1 92 ? -2.326 -7.02 -7.105 1 92.44 92 PHE B N 1
ATOM 2422 C CA . PHE B 1 92 ? -3.512 -7.059 -6.258 1 92.44 92 PHE B CA 1
ATOM 2423 C C . PHE B 1 92 ? -4.68 -6.344 -6.926 1 92.44 92 PHE B C 1
ATOM 2425 O O . PHE B 1 92 ? -4.477 -5.473 -7.777 1 92.44 92 PHE B O 1
ATOM 2432 N N . GLN B 1 93 ? -5.812 -6.711 -6.391 1 88 93 GLN B N 1
ATOM 2433 C CA . GLN B 1 93 ? -7.035 -6.094 -6.891 1 88 93 GLN B CA 1
ATOM 2434 C C . GLN B 1 93 ? -7.055 -4.598 -6.598 1 88 93 GLN B C 1
ATOM 2436 O O . GLN B 1 93 ? -7.461 -3.797 -7.445 1 88 93 GLN B O 1
ATOM 2441 N N . ASP B 1 94 ? -6.609 -4.207 -5.418 1 90.75 94 ASP B N 1
ATOM 2442 C CA . ASP B 1 94 ? -6.652 -2.809 -5 1 90.75 94 ASP B CA 1
ATOM 2443 C C . ASP B 1 94 ? -5.34 -2.096 -5.324 1 90.75 94 ASP B C 1
ATOM 2445 O O . ASP B 1 94 ? -4.988 -1.109 -4.676 1 90.75 94 ASP B O 1
ATOM 2449 N N . PHE B 1 95 ? -4.609 -2.57 -6.234 1 92.44 95 PHE B N 1
ATOM 2450 C CA . PHE B 1 95 ? -3.375 -2.012 -6.777 1 92.44 95 PHE B CA 1
ATOM 2451 C C . PHE B 1 95 ? -2.281 -1.99 -5.715 1 92.44 95 PHE B C 1
ATOM 2453 O O . PHE B 1 95 ? -1.111 -2.238 -6.016 1 92.44 95 PHE B O 1
ATOM 2460 N N . GLN B 1 96 ? -2.648 -1.674 -4.508 1 93.31 96 GLN B N 1
ATOM 2461 C CA . GLN B 1 96 ? -1.763 -1.629 -3.35 1 93.31 96 GLN B CA 1
ATOM 2462 C C . GLN B 1 96 ? -0.547 -0.748 -3.619 1 93.31 96 GLN B C 1
ATOM 2464 O O . GLN B 1 96 ? 0.59 -1.158 -3.377 1 93.31 96 GLN B O 1
ATOM 2469 N N . LEU B 1 97 ? -0.788 0.377 -4.152 1 95.75 97 LEU B N 1
ATOM 2470 C CA . LEU B 1 97 ? 0.272 1.368 -4.301 1 95.75 97 LEU B CA 1
ATOM 2471 C C . LEU B 1 97 ? 0.439 2.182 -3.021 1 95.75 97 LEU B C 1
ATOM 2473 O O . LEU B 1 97 ? -0.533 2.422 -2.301 1 95.75 97 LEU B O 1
ATOM 2477 N N . LEU B 1 98 ? 1.658 2.551 -2.781 1 94.12 98 LEU B N 1
ATOM 2478 C CA . LEU B 1 98 ? 1.889 3.516 -1.711 1 94.12 98 LEU B CA 1
ATOM 2479 C C . LEU B 1 98 ? 1.485 4.918 -2.148 1 94.12 98 LEU B C 1
ATOM 2481 O O . LEU B 1 98 ? 2.057 5.469 -3.094 1 94.12 98 LEU B O 1
ATOM 2485 N N . PRO B 1 99 ? 0.62 5.535 -1.476 1 91.06 99 PRO B N 1
ATOM 2486 C CA . PRO B 1 99 ? 0.054 6.809 -1.931 1 91.06 99 PRO B CA 1
ATOM 2487 C C . PRO B 1 99 ? 1.062 7.953 -1.881 1 91.06 99 PRO B C 1
ATOM 2489 O O . PRO B 1 99 ? 0.88 8.969 -2.557 1 91.06 99 PRO B O 1
ATOM 2492 N N . THR B 1 100 ? 2.119 7.836 -1.132 1 89.31 100 THR B N 1
ATOM 2493 C CA . THR B 1 100 ? 3.074 8.922 -0.935 1 89.31 100 THR B CA 1
ATOM 2494 C C . THR B 1 100 ? 4.227 8.82 -1.931 1 89.31 100 THR B C 1
ATOM 2496 O O . THR B 1 100 ? 5.168 9.609 -1.882 1 89.31 100 THR B O 1
ATOM 2499 N N . LEU B 1 101 ? 4.105 7.832 -2.738 1 92.12 101 LEU B N 1
ATOM 2500 C CA . LEU B 1 101 ? 5.137 7.621 -3.748 1 92.12 101 LEU B CA 1
ATOM 2501 C C . LEU B 1 101 ? 4.586 7.859 -5.148 1 92.12 101 LEU B C 1
ATOM 2503 O O . LEU B 1 101 ? 3.426 7.539 -5.426 1 92.12 101 LEU B O 1
ATOM 2507 N N . THR B 1 102 ? 5.449 8.383 -5.969 1 92.31 102 THR B N 1
ATOM 2508 C CA . THR B 1 102 ? 5.078 8.531 -7.375 1 92.31 102 THR B CA 1
ATOM 2509 C C . THR B 1 102 ? 4.992 7.168 -8.055 1 92.31 102 THR B C 1
ATOM 2511 O O . THR B 1 102 ? 5.371 6.148 -7.477 1 92.31 102 THR B O 1
ATOM 2514 N N . ALA B 1 103 ? 4.508 7.25 -9.289 1 95.62 103 ALA B N 1
ATOM 2515 C CA . ALA B 1 103 ? 4.457 6.023 -10.078 1 95.62 103 ALA B CA 1
ATOM 2516 C C . ALA B 1 103 ? 5.84 5.379 -10.18 1 95.62 103 ALA B C 1
ATOM 2518 O O . ALA B 1 103 ? 5.992 4.188 -9.906 1 95.62 103 ALA B O 1
ATOM 2519 N N . LEU B 1 104 ? 6.781 6.156 -10.516 1 95.88 104 LEU B N 1
ATOM 2520 C CA . LEU B 1 104 ? 8.141 5.645 -10.648 1 95.88 104 LEU B CA 1
ATOM 2521 C C . LEU B 1 104 ? 8.648 5.094 -9.32 1 95.88 104 LEU B C 1
ATOM 2523 O O . LEU B 1 104 ? 9.188 3.986 -9.273 1 95.88 104 LEU B O 1
ATOM 2527 N N . GLU B 1 105 ? 8.469 5.812 -8.289 1 93.81 105 GLU B N 1
ATOM 2528 C CA . GLU B 1 105 ? 8.953 5.379 -6.98 1 93.81 105 GLU B CA 1
ATOM 2529 C C . GLU B 1 105 ? 8.281 4.078 -6.547 1 93.81 105 GLU B C 1
ATOM 2531 O O . GLU B 1 105 ? 8.93 3.199 -5.977 1 93.81 105 GLU B O 1
ATOM 2536 N N . ASN B 1 106 ? 7.02 3.967 -6.762 1 96.62 106 ASN B N 1
ATOM 2537 C CA . ASN B 1 106 ? 6.324 2.717 -6.469 1 96.62 106 ASN B CA 1
ATOM 2538 C C . ASN B 1 106 ? 6.949 1.542 -7.219 1 96.62 106 ASN B C 1
ATOM 2540 O O . ASN B 1 106 ? 7.168 0.476 -6.641 1 96.62 106 ASN B O 1
ATOM 2544 N N . VAL B 1 107 ? 7.332 1.758 -8.414 1 97.69 107 VAL B N 1
ATOM 2545 C CA . VAL B 1 107 ? 7.809 0.689 -9.289 1 97.69 107 VAL B CA 1
ATOM 2546 C C . VAL B 1 107 ? 9.203 0.25 -8.852 1 97.69 107 VAL B C 1
ATOM 2548 O O . VAL B 1 107 ? 9.547 -0.932 -8.938 1 97.69 107 VAL B O 1
ATOM 2551 N N . ILE B 1 108 ? 9.984 1.155 -8.32 1 96.38 108 ILE B N 1
ATOM 2552 C CA . ILE B 1 108 ? 11.391 0.811 -8.141 1 96.38 108 ILE B CA 1
ATOM 2553 C C . ILE B 1 108 ? 11.625 0.356 -6.699 1 96.38 108 ILE B C 1
ATOM 2555 O O . ILE B 1 108 ? 12.742 -0.022 -6.336 1 96.38 108 ILE B O 1
ATOM 2559 N N . VAL B 1 109 ? 10.578 0.307 -5.898 1 94.62 109 VAL B N 1
ATOM 2560 C CA . VAL B 1 109 ? 10.711 -0.108 -4.504 1 94.62 109 VAL B CA 1
ATOM 2561 C C . VAL B 1 109 ? 11.406 -1.468 -4.434 1 94.62 109 VAL B C 1
ATOM 2563 O O . VAL B 1 109 ? 12.406 -1.625 -3.736 1 94.62 109 VAL B O 1
ATOM 2566 N N . PRO B 1 110 ? 10.945 -2.492 -5.152 1 94.75 110 PRO B N 1
ATOM 2567 C CA . PRO B 1 110 ? 11.609 -3.795 -5.066 1 94.75 110 PRO B CA 1
ATOM 2568 C C . PRO B 1 110 ? 13.062 -3.742 -5.516 1 94.75 110 PRO B C 1
ATOM 2570 O O . PRO B 1 110 ? 13.906 -4.457 -4.965 1 94.75 110 PRO B O 1
ATOM 2573 N N . LEU B 1 111 ? 13.352 -2.936 -6.484 1 95.12 111 LEU B N 1
ATOM 2574 C CA . LEU B 1 111 ? 14.719 -2.799 -6.988 1 95.12 111 LEU B CA 1
ATOM 2575 C C . LEU B 1 111 ? 15.625 -2.164 -5.938 1 95.12 111 LEU B C 1
ATOM 2577 O O . LEU B 1 111 ? 16.734 -2.639 -5.703 1 95.12 111 LEU B O 1
ATOM 2581 N N . GLU B 1 112 ? 15.094 -1.159 -5.312 1 92.25 112 GLU B N 1
ATOM 2582 C CA . GLU B 1 112 ? 15.867 -0.467 -4.281 1 92.25 112 GLU B CA 1
ATOM 2583 C C . GLU B 1 112 ? 16.156 -1.385 -3.096 1 92.25 112 GLU B C 1
ATOM 2585 O O . GLU B 1 112 ? 17.25 -1.38 -2.551 1 92.25 112 GLU B O 1
ATOM 2590 N N . LEU B 1 113 ? 15.203 -2.164 -2.74 1 90.38 113 LEU B N 1
ATOM 2591 C CA . LEU B 1 113 ? 15.352 -3.072 -1.609 1 90.38 113 LEU B CA 1
ATOM 2592 C C . LEU B 1 113 ? 16.391 -4.145 -1.912 1 90.38 113 LEU B C 1
ATOM 2594 O O . LEU B 1 113 ? 16.984 -4.719 -0.994 1 90.38 113 LEU B O 1
ATOM 2598 N N . ARG B 1 114 ? 16.656 -4.402 -3.186 1 89.88 114 ARG B N 1
ATOM 2599 C CA . ARG B 1 114 ? 17.672 -5.367 -3.604 1 89.88 114 ARG B CA 1
ATOM 2600 C C . ARG B 1 114 ? 19 -4.684 -3.842 1 89.88 114 ARG B C 1
ATOM 2602 O O . ARG B 1 114 ? 20 -5.344 -4.16 1 89.88 114 ARG B O 1
ATOM 2609 N N . GLY B 1 115 ? 19.031 -3.414 -3.76 1 89.19 115 GLY B N 1
ATOM 2610 C CA . GLY B 1 115 ? 20.266 -2.656 -3.932 1 89.19 115 GLY B CA 1
ATOM 2611 C C . GLY B 1 115 ? 20.672 -2.504 -5.383 1 89.19 115 GLY B C 1
ATOM 2612 O O . GLY B 1 115 ? 21.859 -2.361 -5.691 1 89.19 115 GLY B O 1
ATOM 2613 N N . VAL B 1 116 ? 19.719 -2.629 -6.23 1 89.75 116 VAL B N 1
ATOM 2614 C CA . VAL B 1 116 ? 20.016 -2.496 -7.652 1 89.75 116 VAL B CA 1
ATOM 2615 C C . VAL B 1 116 ? 20.453 -1.064 -7.957 1 89.75 116 VAL B C 1
ATOM 2617 O O . VAL B 1 116 ? 19.812 -0.106 -7.516 1 89.75 116 VAL B O 1
ATOM 2620 N N . LYS B 1 117 ? 21.531 -1.103 -8.828 1 88.06 117 LYS B N 1
ATOM 2621 C CA . LYS B 1 117 ? 21.984 0.21 -9.281 1 88.06 117 LYS B CA 1
ATOM 2622 C C . LYS B 1 117 ? 21.125 0.723 -10.43 1 88.06 117 LYS B C 1
ATOM 2624 O O . LYS B 1 117 ? 20.531 -0.066 -11.164 1 88.06 117 LYS B O 1
ATOM 2629 N N . LYS B 1 118 ? 20.906 1.954 -10.555 1 92.69 118 LYS B N 1
ATOM 2630 C CA . LYS B 1 118 ? 20.125 2.617 -11.602 1 92.69 118 LYS B CA 1
ATOM 2631 C C . LYS B 1 118 ? 18.672 2.158 -11.594 1 92.69 118 LYS B C 1
ATOM 2633 O O . LYS B 1 118 ? 18.094 1.886 -12.648 1 92.69 118 LYS B O 1
ATOM 2638 N N . ALA B 1 119 ? 18.094 1.849 -10.477 1 94.88 119 ALA B N 1
ATOM 2639 C CA . ALA B 1 119 ? 16.703 1.434 -10.305 1 94.88 119 ALA B CA 1
ATOM 2640 C C . ALA B 1 119 ? 15.766 2.367 -11.055 1 94.88 119 ALA B C 1
ATOM 2642 O O . ALA B 1 119 ? 14.789 1.916 -11.664 1 94.88 119 ALA B O 1
ATOM 2643 N N . ALA B 1 120 ? 16.078 3.627 -11.094 1 94.25 120 ALA B N 1
ATOM 2644 C CA . ALA B 1 120 ? 15.219 4.617 -11.734 1 94.25 120 ALA B CA 1
ATOM 2645 C C . ALA B 1 120 ? 15.133 4.379 -13.242 1 94.25 120 ALA B C 1
ATOM 2647 O O . ALA B 1 120 ? 14.055 4.469 -13.828 1 94.25 120 ALA B O 1
ATOM 2648 N N . ASP B 1 121 ? 16.234 4.07 -13.867 1 96.75 121 ASP B N 1
ATOM 2649 C CA . ASP B 1 121 ? 16.25 3.814 -15.305 1 96.75 121 ASP B CA 1
ATOM 2650 C C . ASP B 1 121 ? 15.438 2.578 -15.648 1 96.75 121 ASP B C 1
ATOM 2652 O O . ASP B 1 121 ? 14.648 2.598 -16.594 1 96.75 121 ASP B O 1
ATOM 2656 N N . GLN B 1 122 ? 15.602 1.58 -14.875 1 96.31 122 GLN B N 1
ATOM 2657 C CA . GLN B 1 122 ? 14.836 0.358 -15.102 1 96.31 122 GLN B CA 1
ATOM 2658 C C . GLN B 1 122 ? 13.344 0.597 -14.883 1 96.31 122 GLN B C 1
ATOM 2660 O O . GLN B 1 122 ? 12.516 0.086 -15.641 1 96.31 122 GLN B O 1
ATOM 2665 N N . GLY B 1 123 ? 13.031 1.334 -13.836 1 97.25 123 GLY B N 1
ATOM 2666 C CA . GLY B 1 123 ? 11.641 1.669 -13.578 1 97.25 123 GLY B CA 1
ATOM 2667 C C . GLY B 1 123 ? 10.992 2.451 -14.703 1 97.25 123 GLY B C 1
ATOM 2668 O O . GLY B 1 123 ? 9.844 2.193 -15.062 1 97.25 123 GLY B O 1
ATOM 2669 N N . LYS B 1 124 ? 11.742 3.389 -15.258 1 97.38 124 LYS B N 1
ATOM 2670 C CA . LYS B 1 124 ? 11.234 4.18 -16.375 1 97.38 124 LYS B CA 1
ATOM 2671 C C . LYS B 1 124 ? 10.953 3.299 -17.594 1 97.38 124 LYS B C 1
ATOM 2673 O O . LYS B 1 124 ? 9.938 3.479 -18.266 1 97.38 124 LYS B O 1
ATOM 2678 N N . GLU B 1 125 ? 11.828 2.371 -17.812 1 96.94 125 GLU B N 1
ATOM 2679 C CA . GLU B 1 125 ? 11.625 1.439 -18.922 1 96.94 125 GLU B CA 1
ATOM 2680 C C . GLU B 1 125 ? 10.359 0.604 -18.719 1 96.94 125 GLU B C 1
ATOM 2682 O O . GLU B 1 125 ? 9.594 0.388 -19.656 1 96.94 125 GLU B O 1
ATOM 2687 N N . LEU B 1 126 ? 10.164 0.179 -17.531 1 96.69 126 LEU B N 1
ATOM 2688 C CA . LEU B 1 126 ? 9 -0.642 -17.219 1 96.69 126 LEU B CA 1
ATOM 2689 C C . LEU B 1 126 ? 7.715 0.165 -17.359 1 96.69 126 LEU B C 1
ATOM 2691 O O . LEU B 1 126 ? 6.723 -0.329 -17.906 1 96.69 126 LEU B O 1
ATOM 2695 N N . LEU B 1 127 ? 7.746 1.372 -16.875 1 98 127 LEU B N 1
ATOM 2696 C CA . LEU B 1 127 ? 6.578 2.232 -17 1 98 127 LEU B CA 1
ATOM 2697 C C . LEU B 1 127 ? 6.27 2.516 -18.469 1 98 127 LEU B C 1
ATOM 2699 O O . LEU B 1 127 ? 5.105 2.598 -18.859 1 98 127 LEU B O 1
ATOM 2703 N N . ALA B 1 128 ? 7.309 2.674 -19.266 1 97.44 128 ALA B N 1
ATOM 2704 C CA . ALA B 1 128 ? 7.121 2.859 -20.703 1 97.44 128 ALA B CA 1
ATOM 2705 C C . ALA B 1 128 ? 6.461 1.635 -21.328 1 97.44 128 ALA B C 1
ATOM 2707 O O . ALA B 1 128 ? 5.578 1.766 -22.172 1 97.44 128 ALA B O 1
ATOM 2708 N N . LYS B 1 129 ? 6.816 0.481 -20.922 1 95.19 129 LYS B N 1
ATOM 2709 C CA . LYS B 1 129 ? 6.27 -0.766 -21.453 1 95.19 129 LYS B CA 1
ATOM 2710 C C . LYS B 1 129 ? 4.77 -0.864 -21.188 1 95.19 129 LYS B C 1
ATOM 2712 O O . LYS B 1 129 ? 4.039 -1.496 -21.953 1 95.19 129 LYS B O 1
ATOM 2717 N N . VAL B 1 130 ? 4.359 -0.227 -20.094 1 96 130 VAL B N 1
ATOM 2718 C CA . VAL B 1 130 ? 2.939 -0.313 -19.781 1 96 130 VAL B CA 1
ATOM 2719 C C . VAL B 1 130 ? 2.232 0.967 -20.219 1 96 130 VAL B C 1
ATOM 2721 O O . VAL B 1 130 ? 1.108 1.24 -19.797 1 96 130 VAL B O 1
ATOM 2724 N N . GLY B 1 131 ? 2.875 1.804 -20.906 1 95.81 131 GLY B N 1
ATOM 2725 C CA . GLY B 1 131 ? 2.264 2.967 -21.531 1 95.81 131 GLY B CA 1
ATOM 2726 C C . GLY B 1 131 ? 2.162 4.16 -20.609 1 95.81 131 GLY B C 1
ATOM 2727 O O . GLY B 1 131 ? 1.258 4.984 -20.734 1 95.81 131 GLY B O 1
ATOM 2728 N N . LEU B 1 132 ? 3.115 4.254 -19.641 1 97.25 132 LEU B N 1
ATOM 2729 C CA . LEU B 1 132 ? 3.01 5.32 -18.656 1 97.25 132 LEU B CA 1
ATOM 2730 C C . LEU B 1 132 ? 4.285 6.156 -18.625 1 97.25 132 LEU B C 1
ATOM 2732 O O . LEU B 1 132 ? 4.672 6.664 -17.562 1 97.25 132 LEU B O 1
ATOM 2736 N N . GLN B 1 133 ? 4.953 6.281 -19.734 1 96.5 133 GLN B N 1
ATOM 2737 C CA . GLN B 1 133 ? 6.203 7.031 -19.812 1 96.5 133 GLN B CA 1
ATOM 2738 C C . GLN B 1 133 ? 5.988 8.5 -19.469 1 96.5 133 GLN B C 1
ATOM 2740 O O . GL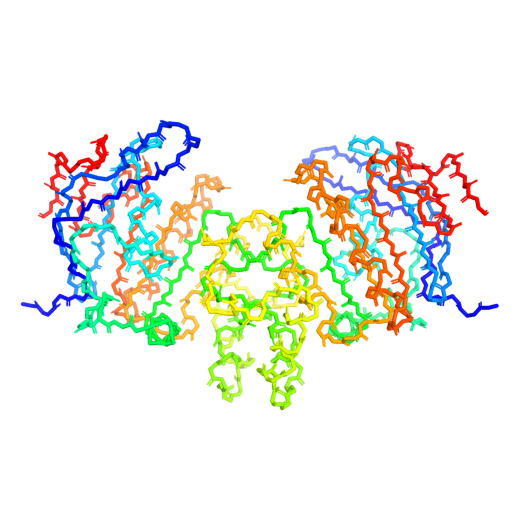N B 1 133 ? 6.895 9.156 -18.953 1 96.5 133 GLN B O 1
ATOM 2745 N N . ASP B 1 134 ? 4.793 8.992 -19.672 1 94.38 134 ASP B N 1
ATOM 2746 C CA . ASP B 1 134 ? 4.52 10.406 -19.438 1 94.38 134 ASP B CA 1
ATOM 2747 C C . ASP B 1 134 ? 3.877 10.617 -18.062 1 94.38 134 ASP B C 1
ATOM 2749 O O . ASP B 1 134 ? 3.445 11.727 -17.75 1 94.38 134 ASP B O 1
ATOM 2753 N N . ARG B 1 135 ? 3.791 9.555 -17.266 1 92.5 135 ARG B N 1
ATOM 2754 C CA . ARG B 1 135 ? 3.104 9.641 -15.984 1 92.5 135 ARG B CA 1
ATOM 2755 C C . ARG B 1 135 ? 4.027 9.219 -14.836 1 92.5 135 ARG B C 1
ATOM 2757 O O . ARG B 1 135 ? 3.561 8.898 -13.742 1 92.5 135 ARG B O 1
ATOM 2764 N N . ILE B 1 136 ? 5.289 9.242 -15.023 1 94.06 136 ILE B N 1
ATOM 2765 C CA . ILE B 1 136 ? 6.242 8.641 -14.102 1 94.06 136 ILE B CA 1
ATOM 2766 C C . ILE B 1 136 ? 6.246 9.414 -12.789 1 94.06 136 ILE B C 1
ATOM 2768 O O . ILE B 1 136 ? 6.527 8.852 -11.727 1 94.06 136 ILE B O 1
ATOM 2772 N N . GLY B 1 137 ? 5.883 10.703 -12.828 1 90 137 GLY B N 1
ATOM 2773 C CA . GLY B 1 137 ? 5.953 11.547 -11.641 1 90 137 GLY B CA 1
ATOM 2774 C C . GLY B 1 137 ? 4.613 11.703 -10.945 1 90 137 GLY B C 1
ATOM 2775 O O . GLY B 1 137 ? 4.52 12.398 -9.93 1 90 137 GLY B O 1
ATOM 2776 N N . HIS B 1 138 ? 3.576 11.031 -11.391 1 90.06 138 HIS B N 1
ATOM 2777 C CA . HIS B 1 138 ? 2.238 11.18 -10.828 1 90.06 138 HIS B CA 1
ATOM 2778 C C . HIS B 1 138 ? 2.059 10.297 -9.594 1 90.06 138 HIS B C 1
ATOM 2780 O O . HIS B 1 138 ? 2.566 9.172 -9.555 1 90.06 138 HIS B O 1
ATOM 2786 N N . TYR B 1 139 ? 1.271 10.805 -8.75 1 89.69 139 TYR B N 1
ATOM 2787 C CA . TYR B 1 139 ? 0.875 10.023 -7.586 1 89.69 139 TYR B CA 1
ATOM 2788 C C . TYR B 1 139 ? -0.357 9.18 -7.891 1 89.69 139 TYR B C 1
ATOM 2790 O O . TYR B 1 139 ? -1.102 9.469 -8.828 1 89.69 139 TYR B O 1
ATOM 2798 N N . PRO B 1 140 ? -0.527 8.172 -7.008 1 92.69 140 PRO B N 1
ATOM 2799 C CA . PRO B 1 140 ? -1.69 7.312 -7.238 1 92.69 140 PRO B CA 1
ATOM 2800 C C . PRO B 1 140 ? -3 8.094 -7.305 1 92.69 140 PRO B C 1
ATOM 2802 O O . PRO B 1 140 ? -3.859 7.805 -8.141 1 92.69 140 PRO B O 1
ATOM 2805 N N . SER B 1 141 ? -3.123 9.125 -6.539 1 84.69 141 SER B N 1
ATOM 2806 C CA . SER B 1 141 ? -4.344 9.922 -6.512 1 84.69 141 SER B CA 1
ATOM 2807 C C . SER B 1 141 ? -4.543 10.672 -7.828 1 84.69 141 SER B C 1
ATOM 2809 O O . SER B 1 141 ? -5.645 11.141 -8.117 1 84.69 141 SER B O 1
ATOM 2811 N N . GLN B 1 142 ? -3.568 10.797 -8.578 1 84.81 142 GLN B N 1
ATOM 2812 C CA . GLN B 1 142 ? -3.607 11.539 -9.836 1 84.81 142 GLN B CA 1
ATOM 2813 C C . GLN B 1 142 ? -3.748 10.594 -11.023 1 84.81 142 GLN B C 1
ATOM 2815 O O . GLN B 1 142 ? -3.705 11.031 -12.18 1 84.81 142 GLN B O 1
ATOM 2820 N N . LEU B 1 143 ? -3.861 9.32 -10.758 1 91.19 143 LEU B N 1
ATOM 2821 C CA . LEU B 1 143 ? -3.961 8.297 -11.789 1 91.19 143 LEU B CA 1
ATOM 2822 C C . LEU B 1 143 ? -5.352 7.672 -11.805 1 91.19 143 LEU B C 1
ATOM 2824 O O . LEU B 1 143 ? -5.984 7.523 -10.758 1 91.19 143 LEU B O 1
ATOM 2828 N N . SER B 1 144 ? -5.781 7.328 -13.047 1 90.5 144 SER B N 1
ATOM 2829 C CA . SER B 1 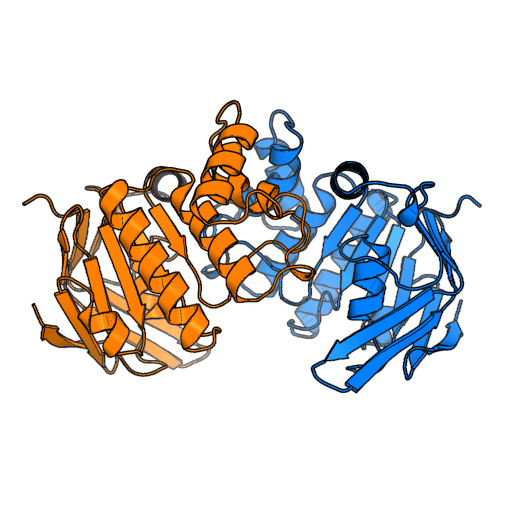144 ? -7.012 6.551 -13.133 1 90.5 144 SER B CA 1
ATOM 2830 C C . SER B 1 144 ? -6.805 5.129 -12.617 1 90.5 144 SER B C 1
ATOM 2832 O O . SER B 1 144 ? -5.668 4.695 -12.414 1 90.5 144 SER B O 1
ATOM 2834 N N . GLY B 1 145 ? -7.887 4.445 -12.398 1 91.62 145 GLY B N 1
ATOM 2835 C CA . GLY B 1 145 ? -7.789 3.059 -11.977 1 91.62 145 GLY B CA 1
ATOM 2836 C C . GLY B 1 145 ? -6.945 2.209 -12.914 1 91.62 145 GLY B C 1
ATOM 2837 O O . GLY B 1 145 ? -6.098 1.438 -12.461 1 91.62 145 GLY B O 1
ATOM 2838 N N . GLY B 1 146 ? -7.211 2.367 -14.156 1 93.69 146 GLY B N 1
ATOM 2839 C CA . GLY B 1 146 ? -6.43 1.648 -15.148 1 93.69 146 GLY B CA 1
ATOM 2840 C C . GLY B 1 146 ? -4.953 1.993 -15.109 1 93.69 146 GLY B C 1
ATOM 2841 O O . GLY B 1 146 ? -4.102 1.114 -15.258 1 93.69 146 GLY B O 1
ATOM 2842 N N . GLU B 1 147 ? -4.672 3.271 -14.93 1 95.88 147 GLU B N 1
ATOM 2843 C CA . GLU B 1 147 ? -3.281 3.703 -14.828 1 95.88 147 GLU B CA 1
ATOM 2844 C C . GLU B 1 147 ? -2.619 3.152 -13.57 1 95.88 147 GLU B C 1
ATOM 2846 O O . GLU B 1 147 ? -1.464 2.725 -13.602 1 95.88 147 GLU B O 1
ATOM 2851 N N . GLN B 1 148 ? -3.354 3.129 -12.469 1 96.88 148 GLN B N 1
ATOM 2852 C CA . GLN B 1 148 ? -2.826 2.582 -11.227 1 96.88 148 GLN B CA 1
ATOM 2853 C C . GLN B 1 148 ? -2.5 1.099 -11.367 1 96.88 148 GLN B C 1
ATOM 2855 O O . GLN B 1 148 ? -1.455 0.639 -10.906 1 96.88 148 GLN B O 1
ATOM 2860 N N . GLN B 1 149 ? -3.336 0.421 -11.992 1 96.75 149 GLN B N 1
ATOM 2861 C CA . GLN B 1 149 ? -3.094 -1.004 -12.188 1 96.75 149 GLN B CA 1
ATOM 2862 C C . GLN B 1 149 ? -1.875 -1.239 -13.078 1 96.75 149 GLN B C 1
ATOM 2864 O O . GLN B 1 149 ? -1.125 -2.193 -12.867 1 96.75 149 GLN B O 1
ATOM 2869 N N . ARG B 1 150 ? -1.706 -0.402 -14.07 1 97.31 150 ARG B N 1
ATOM 2870 C CA . ARG B 1 150 ? -0.531 -0.524 -14.922 1 97.31 150 ARG B CA 1
ATOM 2871 C C . ARG B 1 150 ? 0.748 -0.234 -14.141 1 97.31 150 ARG B C 1
ATOM 2873 O O . ARG B 1 150 ? 1.776 -0.874 -14.367 1 97.31 150 ARG B O 1
ATOM 2880 N N . VAL B 1 151 ? 0.69 0.686 -13.18 1 98 151 VAL B N 1
ATOM 2881 C CA . VAL B 1 151 ? 1.822 0.919 -12.289 1 98 151 VAL B CA 1
ATOM 2882 C C . VAL B 1 151 ? 2.092 -0.332 -11.453 1 98 151 VAL B C 1
ATOM 2884 O O . VAL B 1 151 ? 3.24 -0.756 -11.312 1 98 151 VAL B O 1
ATOM 2887 N N . ALA B 1 152 ? 1.021 -0.899 -10.953 1 97.75 152 ALA B N 1
ATOM 2888 C CA . ALA B 1 152 ? 1.139 -2.111 -10.148 1 97.75 152 ALA B CA 1
ATOM 2889 C C . ALA B 1 152 ? 1.743 -3.254 -10.961 1 97.75 152 ALA B C 1
ATOM 2891 O O . ALA B 1 152 ? 2.572 -4.012 -10.453 1 97.75 152 ALA B O 1
ATOM 2892 N N . LEU B 1 153 ? 1.352 -3.359 -12.188 1 97 153 LEU B N 1
ATOM 2893 C CA . LEU B 1 153 ? 1.908 -4.371 -13.07 1 97 153 LEU B CA 1
ATOM 2894 C C . LEU B 1 153 ? 3.398 -4.141 -13.297 1 97 153 LEU B C 1
ATOM 2896 O O . LEU B 1 153 ? 4.195 -5.074 -13.211 1 97 153 LEU B O 1
ATOM 2900 N N . ALA B 1 154 ? 3.746 -2.922 -13.562 1 97.5 154 ALA B N 1
ATOM 2901 C CA . ALA B 1 154 ? 5.156 -2.586 -13.742 1 97.5 154 ALA B CA 1
ATOM 2902 C C . ALA B 1 154 ? 5.973 -2.967 -12.516 1 97.5 154 ALA B C 1
ATOM 2904 O O . ALA B 1 154 ? 7.043 -3.568 -12.633 1 97.5 154 ALA B O 1
ATOM 2905 N N . ARG B 1 155 ? 5.453 -2.666 -11.398 1 97.44 155 ARG B N 1
ATOM 2906 C CA . ARG B 1 155 ? 6.141 -2.992 -10.148 1 97.44 155 ARG B CA 1
ATOM 2907 C C . ARG B 1 155 ? 6.316 -4.5 -10 1 97.44 155 ARG B C 1
ATOM 2909 O O . ARG B 1 155 ? 7.375 -4.969 -9.586 1 97.44 155 ARG B O 1
ATOM 2916 N N . ALA B 1 156 ? 5.32 -5.215 -10.328 1 96.69 156 ALA B N 1
ATOM 2917 C CA . ALA B 1 156 ? 5.316 -6.668 -10.156 1 96.69 156 ALA B CA 1
ATOM 2918 C C . ALA B 1 156 ? 6.391 -7.324 -11.023 1 96.69 156 ALA B C 1
ATOM 2920 O O . ALA B 1 156 ? 6.895 -8.398 -10.688 1 96.69 156 ALA B O 1
ATOM 2921 N N . PHE B 1 157 ? 6.805 -6.66 -12.109 1 96.5 157 PHE B N 1
ATOM 2922 C CA . PHE B 1 157 ? 7.762 -7.25 -13.039 1 96.5 157 PHE B CA 1
ATOM 2923 C C . PHE B 1 157 ? 9.148 -6.645 -12.844 1 96.5 157 PHE B C 1
ATOM 2925 O O . PHE B 1 157 ? 10.078 -6.973 -13.586 1 96.5 157 PHE B O 1
ATOM 2932 N N . ALA B 1 158 ? 9.242 -5.789 -11.883 1 95.56 158 ALA B N 1
ATOM 2933 C CA . ALA B 1 158 ? 10.469 -5.02 -11.711 1 95.56 158 ALA B CA 1
ATOM 2934 C C . ALA B 1 158 ? 11.672 -5.938 -11.516 1 95.56 158 ALA B C 1
ATOM 2936 O O . ALA B 1 158 ? 12.742 -5.707 -12.078 1 95.56 158 ALA B O 1
ATOM 2937 N N . ASN B 1 159 ? 11.469 -7.004 -10.758 1 93.69 159 ASN B N 1
ATOM 2938 C CA . ASN B 1 159 ? 12.578 -7.891 -10.438 1 93.69 159 ASN B CA 1
ATOM 2939 C C . ASN B 1 159 ? 12.625 -9.094 -11.375 1 93.69 159 ASN B C 1
ATOM 2941 O O . ASN B 1 159 ? 13.281 -10.094 -11.078 1 93.69 159 ASN B O 1
ATOM 2945 N N . LYS B 1 160 ? 11.898 -8.992 -12.5 1 94.25 160 LYS B N 1
ATOM 2946 C CA . LYS B 1 160 ? 11.852 -10.086 -13.469 1 94.25 160 LYS B CA 1
ATOM 2947 C C . LYS B 1 160 ? 11.531 -11.414 -12.797 1 94.25 160 LYS B C 1
ATOM 2949 O O . LYS B 1 160 ? 12.312 -12.359 -12.875 1 94.25 160 LYS B O 1
ATOM 2954 N N . PRO B 1 161 ? 10.406 -11.516 -12.219 1 96.75 161 PRO B N 1
ATOM 2955 C CA . PRO B 1 161 ? 10.047 -12.672 -11.398 1 96.75 161 PRO B CA 1
ATOM 2956 C C . PRO B 1 161 ? 9.898 -13.953 -12.211 1 96.75 161 PRO B C 1
ATOM 2958 O O . PRO B 1 161 ? 9.523 -13.906 -13.383 1 96.75 161 PRO B O 1
ATOM 2961 N N . ALA B 1 162 ? 10.203 -15.078 -11.562 1 97.06 162 ALA B N 1
ATOM 2962 C CA . ALA B 1 162 ? 9.992 -16.391 -12.164 1 97.06 162 ALA B CA 1
ATOM 2963 C C . ALA B 1 162 ? 8.516 -16.766 -12.141 1 97.06 162 ALA B C 1
ATOM 2965 O O . ALA B 1 162 ? 8.047 -17.547 -12.984 1 97.06 162 ALA B O 1
ATOM 2966 N N . ILE B 1 163 ? 7.832 -16.25 -11.211 1 97.69 163 ILE B N 1
ATOM 2967 C CA . ILE B 1 163 ? 6.406 -16.531 -11.078 1 97.69 163 ILE B CA 1
ATOM 2968 C C . ILE B 1 163 ? 5.68 -15.273 -10.578 1 97.69 163 ILE B C 1
ATOM 2970 O O . ILE B 1 163 ? 6.184 -14.562 -9.703 1 97.69 163 ILE B O 1
ATOM 2974 N N . LEU B 1 164 ? 4.539 -15.023 -11.164 1 97.81 164 LEU B N 1
ATOM 2975 C CA . LEU B 1 164 ? 3.676 -13.906 -10.797 1 97.81 164 LEU B CA 1
ATOM 2976 C C . LEU B 1 164 ? 2.357 -14.406 -10.211 1 97.81 164 LEU B C 1
ATOM 2978 O O . LEU B 1 164 ? 1.718 -15.289 -10.789 1 97.81 164 LEU B O 1
ATOM 2982 N N . PHE B 1 165 ? 1.991 -13.906 -9.039 1 97.5 165 PHE B N 1
ATOM 2983 C CA . PHE B 1 165 ? 0.685 -14.141 -8.438 1 97.5 165 PHE B CA 1
ATOM 2984 C C . PHE B 1 165 ? -0.222 -12.93 -8.609 1 97.5 165 PHE B C 1
ATOM 2986 O O . PHE B 1 165 ? 0.176 -11.805 -8.312 1 97.5 165 PHE B O 1
ATOM 2993 N N . ALA B 1 166 ? -1.423 -13.172 -9.086 1 96.81 166 ALA B N 1
ATOM 2994 C CA . ALA B 1 166 ? -2.379 -12.094 -9.297 1 96.81 166 ALA B CA 1
ATOM 2995 C C . ALA B 1 166 ? -3.701 -12.383 -8.594 1 96.81 166 ALA B C 1
ATOM 2997 O O . ALA B 1 166 ? -4.34 -13.406 -8.852 1 96.81 166 ALA B O 1
ATOM 2998 N N . ASP B 1 167 ? -4.066 -11.547 -7.742 1 94.81 167 ASP B N 1
ATOM 2999 C CA . ASP B 1 167 ? -5.336 -11.648 -7.027 1 94.81 167 ASP B CA 1
ATOM 3000 C C . ASP B 1 167 ? -6.371 -10.695 -7.613 1 94.81 167 ASP B C 1
ATOM 3002 O O . ASP B 1 167 ? -6.406 -9.516 -7.258 1 94.81 167 ASP B O 1
ATOM 3006 N N . GLU B 1 168 ? -7.242 -11.188 -8.398 1 93.81 168 GLU B N 1
ATOM 3007 C CA . GLU B 1 168 ? -8.273 -10.422 -9.078 1 93.81 168 GLU B CA 1
ATOM 3008 C C . GLU B 1 168 ? -7.695 -9.156 -9.703 1 93.81 168 GLU B C 1
ATOM 3010 O O . GLU B 1 168 ? -8.133 -8.047 -9.398 1 93.81 168 GLU B O 1
ATOM 3015 N N . PRO B 1 169 ? -6.848 -9.32 -10.672 1 94.81 169 PRO B N 1
ATOM 3016 C CA . PRO B 1 169 ? -6.062 -8.188 -11.164 1 94.81 169 PRO B CA 1
ATOM 3017 C C . PRO B 1 169 ? -6.922 -7.141 -11.875 1 94.81 169 PRO B C 1
ATOM 3019 O O . PRO B 1 169 ? -6.492 -5.996 -12.039 1 94.81 169 PRO B O 1
ATOM 3022 N N . THR B 1 170 ? -8.102 -7.449 -12.297 1 93 170 THR B N 1
ATOM 3023 C CA . THR B 1 170 ? -8.922 -6.484 -13.023 1 93 170 THR B CA 1
ATOM 3024 C C . THR B 1 170 ? -10.266 -6.289 -12.32 1 93 170 THR B C 1
ATOM 3026 O O . THR B 1 170 ? -11.219 -5.781 -12.922 1 93 170 THR B O 1
ATOM 3029 N N . GLY B 1 171 ? -10.367 -6.707 -11.102 1 88.38 171 GLY B N 1
ATOM 3030 C CA . GLY B 1 171 ? -11.625 -6.688 -10.375 1 88.38 171 GLY B CA 1
ATOM 3031 C C . GLY B 1 171 ? -12.164 -5.289 -10.156 1 88.38 171 GLY B C 1
ATOM 3032 O O . GLY B 1 171 ? -13.383 -5.098 -10.047 1 88.38 171 GLY B O 1
ATOM 3033 N N . ASN B 1 172 ? -11.383 -4.34 -10.078 1 88.44 172 ASN B N 1
ATOM 3034 C CA . ASN B 1 172 ? -11.805 -2.977 -9.781 1 88.44 172 ASN B CA 1
ATOM 3035 C C . ASN B 1 172 ? -11.859 -2.119 -11.039 1 88.44 172 ASN B C 1
ATOM 3037 O O . ASN B 1 172 ? -11.953 -0.893 -10.961 1 88.44 172 ASN B O 1
ATOM 3041 N N . LEU B 1 173 ? -11.82 -2.707 -12.172 1 90.75 173 LEU B N 1
ATOM 3042 C CA . LEU B 1 173 ? -11.773 -1.965 -13.43 1 90.75 173 LEU B CA 1
ATOM 3043 C C . LEU B 1 173 ? -13.016 -2.23 -14.266 1 90.75 173 LEU B C 1
ATOM 3045 O O . LEU B 1 173 ? -13.648 -3.281 -14.133 1 90.75 173 LEU B O 1
ATOM 3049 N N . ASP B 1 174 ? -13.32 -1.212 -15.094 1 88 174 ASP B N 1
ATOM 3050 C CA . ASP B 1 174 ? -14.375 -1.458 -16.062 1 88 174 ASP B CA 1
ATOM 3051 C C . ASP B 1 174 ? -13.93 -2.479 -17.109 1 88 174 ASP B C 1
ATOM 3053 O O . ASP B 1 174 ? -12.734 -2.719 -17.281 1 88 174 ASP B O 1
ATOM 3057 N N . ASP B 1 175 ? -14.914 -2.973 -17.844 1 87.75 175 ASP B N 1
ATOM 3058 C CA . ASP B 1 175 ? -14.672 -4.086 -18.75 1 87.75 175 ASP B CA 1
ATOM 3059 C C . ASP B 1 175 ? -13.656 -3.705 -19.828 1 87.75 175 ASP B C 1
ATOM 3061 O O . ASP B 1 175 ? -12.742 -4.477 -20.125 1 87.75 175 ASP B O 1
ATOM 3065 N N . GLU B 1 176 ? -13.805 -2.65 -20.359 1 90.06 176 GLU B N 1
ATOM 3066 C CA . GLU B 1 176 ? -12.914 -2.232 -21.438 1 90.06 176 GLU B CA 1
ATOM 3067 C C . GLU B 1 176 ? -11.484 -2.064 -20.938 1 90.06 176 GLU B C 1
ATOM 3069 O O . GLU B 1 176 ? -10.547 -2.609 -21.516 1 90.06 176 GLU B O 1
ATOM 3074 N N . THR B 1 177 ? -11.328 -1.377 -19.891 1 90.69 177 THR B N 1
ATOM 3075 C CA . THR B 1 177 ? -10.016 -1.179 -19.297 1 90.69 177 THR B CA 1
ATOM 3076 C C . THR B 1 177 ? -9.445 -2.504 -18.797 1 90.69 177 THR B C 1
ATOM 3078 O O . THR B 1 177 ? -8.25 -2.768 -18.969 1 90.69 177 THR B O 1
ATOM 3081 N N . GLY B 1 178 ? -10.312 -3.225 -18.25 1 93.38 178 GLY B N 1
ATOM 3082 C CA . GLY B 1 178 ? -9.898 -4.527 -17.75 1 93.38 178 GLY B CA 1
ATOM 3083 C C . GLY B 1 178 ? -9.297 -5.41 -18.844 1 93.38 178 GLY B C 1
ATOM 3084 O O . GLY B 1 178 ? -8.242 -6.016 -18.641 1 93.38 178 GLY B O 1
ATOM 3085 N N . THR B 1 179 ? -9.914 -5.473 -19.891 1 93.44 179 THR B N 1
ATOM 3086 C CA . THR B 1 179 ? -9.445 -6.289 -21.016 1 93.44 179 THR B CA 1
ATOM 3087 C C . THR B 1 179 ? -8.062 -5.832 -21.469 1 93.44 179 THR B C 1
ATOM 3089 O O . THR B 1 179 ? -7.18 -6.66 -21.719 1 93.44 179 THR B O 1
ATOM 3092 N N . LYS B 1 180 ? -7.91 -4.57 -21.531 1 93.81 180 LYS B N 1
ATOM 3093 C CA . LYS B 1 180 ? -6.613 -4.027 -21.922 1 93.81 180 LYS B CA 1
ATOM 3094 C C . LYS B 1 180 ? -5.527 -4.422 -20.922 1 93.81 180 LYS B C 1
ATOM 3096 O O . LYS B 1 180 ? -4.414 -4.773 -21.312 1 93.81 180 LYS B O 1
ATOM 3101 N N . ILE B 1 181 ? -5.883 -4.34 -19.719 1 94 181 ILE B N 1
ATOM 3102 C CA . ILE B 1 181 ? -4.938 -4.672 -18.656 1 94 181 ILE B CA 1
ATOM 3103 C C . ILE B 1 181 ? -4.613 -6.16 -18.703 1 94 181 ILE B C 1
ATOM 3105 O O . ILE B 1 181 ? -3.459 -6.559 -18.516 1 94 181 ILE B O 1
ATOM 3109 N N . GLU B 1 182 ? -5.586 -6.965 -18.906 1 95.38 182 GLU B N 1
ATOM 3110 C CA . GLU B 1 182 ? -5.375 -8.406 -19.031 1 95.38 182 GLU B CA 1
ATOM 3111 C C . GLU B 1 182 ? -4.41 -8.719 -20.172 1 95.38 182 GLU B C 1
ATOM 3113 O O . GLU B 1 182 ? -3.477 -9.508 -20.016 1 95.38 182 GLU B O 1
ATOM 3118 N N . ASP B 1 183 ? -4.664 -8.109 -21.281 1 96 183 ASP B N 1
ATOM 3119 C CA . ASP B 1 183 ? -3.803 -8.328 -22.438 1 96 183 ASP B CA 1
ATOM 3120 C C . ASP B 1 183 ? -2.359 -7.938 -22.125 1 96 183 ASP B C 1
ATOM 3122 O O . ASP B 1 183 ? -1.426 -8.664 -22.469 1 96 183 ASP B O 1
ATOM 3126 N N . LEU B 1 184 ? -2.256 -6.859 -21.531 1 95.19 184 LEU B N 1
ATOM 3127 C CA . LEU B 1 184 ? -0.931 -6.375 -21.141 1 95.19 184 LEU B CA 1
ATOM 3128 C C . LEU B 1 184 ? -0.25 -7.355 -20.203 1 95.19 184 LEU B C 1
ATOM 3130 O O . LEU B 1 184 ? 0.938 -7.648 -20.344 1 95.19 184 LEU B O 1
ATOM 3134 N N . LEU B 1 185 ? -0.939 -7.832 -19.25 1 95.94 185 LEU B N 1
ATOM 3135 C CA . LEU B 1 185 ? -0.437 -8.805 -18.281 1 95.94 185 LEU B CA 1
ATOM 3136 C C . LEU B 1 185 ? 0.089 -10.047 -18.984 1 95.94 185 LEU B C 1
ATOM 3138 O O . LEU B 1 185 ? 1.221 -10.477 -18.75 1 95.94 185 LEU B O 1
ATOM 3142 N N . PHE B 1 186 ? -0.664 -10.594 -19.875 1 96.62 186 PHE B N 1
ATOM 3143 C CA . PHE B 1 186 ? -0.276 -11.82 -20.562 1 96.62 186 PHE B CA 1
ATOM 3144 C C . PHE B 1 186 ? 0.895 -11.555 -21.5 1 96.62 186 PHE B C 1
ATOM 3146 O O . PHE B 1 186 ? 1.761 -12.414 -21.672 1 96.62 186 PHE B O 1
ATOM 3153 N N . GLU B 1 187 ? 0.917 -10.422 -22.078 1 95.44 187 GLU B N 1
ATOM 3154 C CA . GLU B 1 187 ? 2.035 -10.055 -22.938 1 95.44 187 GLU B CA 1
ATOM 3155 C C . GLU B 1 187 ? 3.344 -10 -22.156 1 95.44 187 GLU B C 1
ATOM 3157 O O . GLU B 1 187 ? 4.352 -10.57 -22.578 1 95.44 187 GLU B O 1
ATOM 3162 N N . LEU B 1 188 ? 3.301 -9.312 -21.062 1 94.06 188 LEU B N 1
ATOM 3163 C CA . LEU B 1 188 ? 4.484 -9.203 -20.219 1 94.06 188 LEU B CA 1
ATOM 3164 C C . LEU B 1 188 ? 4.918 -10.578 -19.719 1 94.06 188 LEU B C 1
ATOM 3166 O O . LEU B 1 188 ? 6.113 -10.883 -19.688 1 94.06 188 LEU B O 1
ATOM 3170 N N . ASN B 1 189 ? 3.957 -11.32 -19.344 1 94.31 189 ASN B N 1
ATOM 3171 C CA . ASN B 1 189 ? 4.211 -12.68 -18.875 1 94.31 189 ASN B CA 1
ATOM 3172 C C . ASN B 1 189 ? 4.91 -13.516 -19.953 1 94.31 189 ASN B C 1
ATOM 3174 O O . ASN B 1 189 ? 5.898 -14.188 -19.656 1 94.31 189 ASN B O 1
ATOM 3178 N N . LYS B 1 190 ? 4.441 -13.492 -21.109 1 93.88 190 LYS B N 1
ATOM 3179 C CA . LYS B 1 190 ? 5.004 -14.25 -22.219 1 93.88 190 LYS B CA 1
ATOM 3180 C C . LYS B 1 190 ? 6.406 -13.758 -22.578 1 93.88 190 LYS B C 1
ATOM 3182 O O . LYS B 1 190 ? 7.32 -14.555 -22.766 1 93.88 190 LYS B O 1
ATOM 3187 N N . GLU B 1 191 ? 6.582 -12.523 -22.609 1 94.12 191 GLU B N 1
ATOM 3188 C CA . GLU B 1 191 ? 7.855 -11.914 -22.969 1 94.12 191 GLU B CA 1
ATOM 3189 C C . GLU B 1 191 ? 8.953 -12.305 -21.984 1 94.12 191 GLU B C 1
ATOM 3191 O O . GLU B 1 191 ? 10.094 -12.555 -22.391 1 94.12 191 GLU B O 1
ATOM 3196 N N . GLN B 1 192 ? 8.625 -12.398 -20.781 1 93.69 192 GLN B N 1
ATOM 3197 C CA . GLN B 1 192 ? 9.641 -12.625 -19.75 1 93.69 192 GLN B CA 1
ATOM 3198 C C . GLN B 1 192 ? 9.719 -14.102 -19.375 1 93.69 192 GLN B C 1
ATOM 3200 O O . GLN B 1 192 ? 10.609 -14.508 -18.625 1 93.69 192 GLN B O 1
ATOM 3205 N N . GLY B 1 193 ? 8.805 -14.891 -19.844 1 94.94 193 GLY B N 1
ATOM 3206 C CA . GLY B 1 193 ? 8.773 -16.312 -19.5 1 94.94 193 GLY B CA 1
ATOM 3207 C C . GLY B 1 193 ? 8.383 -16.562 -18.062 1 94.94 193 GLY B C 1
ATOM 3208 O O . GLY B 1 193 ? 8.828 -17.547 -17.453 1 94.94 193 GLY B O 1
ATOM 3209 N N . THR B 1 194 ? 7.637 -15.703 -17.469 1 96.44 194 THR B N 1
ATOM 3210 C CA . THR B 1 194 ? 7.195 -15.781 -16.078 1 96.44 194 THR B CA 1
ATOM 3211 C C . THR B 1 194 ? 5.98 -16.688 -15.953 1 96.44 194 THR B C 1
ATOM 3213 O O . THR B 1 194 ? 5.074 -16.656 -16.781 1 96.44 194 THR B O 1
ATOM 3216 N N . ALA B 1 195 ? 6.008 -17.625 -15.008 1 97.62 195 ALA B N 1
ATOM 3217 C CA . ALA B 1 195 ? 4.77 -18.328 -14.695 1 97.62 195 ALA B CA 1
ATOM 3218 C C . ALA B 1 195 ? 3.729 -17.391 -14.102 1 97.62 195 ALA B C 1
ATOM 3220 O O . ALA B 1 195 ? 4.074 -16.359 -13.508 1 97.62 195 ALA B O 1
ATOM 3221 N N . LEU B 1 196 ? 2.432 -17.766 -14.328 1 97.75 196 LEU B N 1
ATOM 3222 C CA . LEU B 1 196 ? 1.363 -16.891 -13.867 1 97.75 196 LEU B CA 1
ATOM 3223 C C . LEU B 1 196 ? 0.287 -17.688 -13.133 1 97.75 196 LEU B C 1
ATOM 3225 O O . LEU B 1 196 ? -0.236 -18.672 -13.664 1 97.75 196 LEU B O 1
ATOM 3229 N N . VAL B 1 197 ? 0.029 -17.312 -11.891 1 97.88 197 VAL B N 1
ATOM 3230 C CA . VAL B 1 197 ? -1.1 -17.844 -11.133 1 97.88 197 VAL B CA 1
ATOM 3231 C C . VAL B 1 197 ? -2.107 -16.719 -10.859 1 97.88 197 VAL B C 1
ATOM 3233 O O . VAL B 1 197 ? -1.789 -15.742 -10.18 1 97.88 197 VAL B O 1
ATOM 3236 N N . ILE B 1 198 ? -3.352 -16.922 -11.375 1 97.06 198 ILE B N 1
ATOM 3237 C CA . ILE B 1 198 ? -4.379 -15.898 -11.211 1 97.06 198 ILE B CA 1
ATOM 3238 C C . ILE B 1 198 ? -5.551 -16.453 -10.414 1 97.06 198 ILE B C 1
ATOM 3240 O O . ILE B 1 198 ? -6.023 -17.562 -10.695 1 97.06 198 ILE B O 1
ATOM 3244 N N . VAL B 1 199 ? -5.898 -15.695 -9.414 1 95.44 199 VAL B N 1
ATOM 3245 C CA . VAL B 1 199 ? -7.172 -15.938 -8.75 1 95.44 199 VAL B CA 1
ATOM 3246 C C . VAL B 1 199 ? -8.227 -14.977 -9.289 1 95.44 199 VAL B C 1
ATOM 3248 O O . VAL B 1 199 ? -7.996 -13.766 -9.359 1 95.44 199 VAL B O 1
ATOM 3251 N N . THR B 1 200 ? -9.414 -15.523 -9.672 1 93.88 200 THR B N 1
ATOM 3252 C CA . THR B 1 200 ? -10.438 -14.664 -10.242 1 93.88 200 THR B CA 1
ATOM 3253 C C . THR B 1 200 ? -11.805 -15.344 -10.18 1 93.88 200 THR B C 1
ATOM 3255 O O . THR B 1 200 ? -11.898 -16.562 -10.148 1 93.88 200 THR B O 1
ATOM 3258 N N . HIS B 1 201 ? -12.758 -14.555 -10.117 1 90.19 201 HIS B N 1
ATOM 3259 C CA . HIS B 1 201 ? -14.109 -15.062 -10.289 1 90.19 201 HIS B CA 1
ATOM 3260 C C . HIS B 1 201 ? -14.578 -14.906 -11.734 1 90.19 201 HIS B C 1
ATOM 3262 O O . HIS B 1 201 ? -15.664 -15.367 -12.094 1 90.19 201 HIS B O 1
ATOM 3268 N N . ASP B 1 202 ? -13.812 -14.305 -12.562 1 89.25 202 ASP B N 1
ATOM 3269 C CA . ASP B 1 202 ? -14.109 -14.07 -13.969 1 89.25 202 ASP B CA 1
ATOM 3270 C C . ASP B 1 202 ? -13.711 -15.281 -14.82 1 89.25 202 ASP B C 1
ATOM 3272 O O . ASP B 1 202 ? -12.539 -15.469 -15.133 1 89.25 202 ASP B O 1
ATOM 3276 N N . LEU B 1 203 ? -14.68 -15.922 -15.344 1 90.94 203 LEU B N 1
ATOM 3277 C CA . LEU B 1 203 ? -14.422 -17.141 -16.094 1 90.94 203 LEU B CA 1
ATOM 3278 C C . LEU B 1 203 ? -13.789 -16.828 -17.453 1 90.94 203 LEU B C 1
ATOM 3280 O O . LEU B 1 203 ? -13.016 -17.625 -17.984 1 90.94 203 LEU B O 1
ATOM 3284 N N . GLU B 1 204 ? -14.125 -15.719 -17.984 1 92.5 204 GLU B N 1
ATOM 3285 C CA . GLU B 1 204 ? -13.516 -15.328 -19.266 1 92.5 204 GLU B CA 1
ATOM 3286 C C . GLU B 1 204 ? -12.016 -15.117 -19.109 1 92.5 204 GLU B C 1
ATOM 3288 O O . GLU B 1 204 ? -11.242 -15.492 -20 1 92.5 204 GLU B O 1
ATOM 3293 N N . LEU B 1 205 ? -11.68 -14.516 -18.062 1 94.19 205 LEU B N 1
ATOM 3294 C CA . LEU B 1 205 ? -10.266 -14.344 -17.766 1 94.19 205 LEU B CA 1
ATOM 3295 C C . LEU B 1 205 ? -9.594 -15.688 -17.531 1 94.19 205 LEU B C 1
ATOM 3297 O O . LEU B 1 205 ? -8.492 -15.938 -18.031 1 94.19 205 LEU B O 1
ATOM 3301 N N . ALA B 1 206 ? -10.219 -16.562 -16.812 1 95 206 ALA B N 1
ATOM 3302 C CA . ALA B 1 206 ? -9.688 -17.891 -16.516 1 95 206 ALA B CA 1
ATOM 3303 C C . ALA B 1 206 ? -9.453 -18.703 -17.797 1 95 206 ALA B C 1
ATOM 3305 O O . ALA B 1 206 ? -8.469 -19.438 -17.906 1 95 206 ALA B O 1
ATOM 3306 N N . LYS B 1 207 ? -10.242 -18.531 -18.734 1 94.88 207 LYS B N 1
ATOM 3307 C CA . LYS B 1 207 ? -10.164 -19.266 -20 1 94.88 207 LYS B CA 1
ATOM 3308 C C . LYS B 1 207 ? -8.914 -18.891 -20.781 1 94.88 207 LYS B C 1
ATOM 3310 O O . LYS B 1 207 ? -8.477 -19.625 -21.672 1 94.88 207 LYS B O 1
ATOM 3315 N N . LYS B 1 208 ? -8.375 -17.781 -20.469 1 95.12 208 LYS B N 1
ATOM 3316 C CA . LYS B 1 208 ? -7.184 -17.328 -21.172 1 95.12 208 LYS B CA 1
ATOM 3317 C C . LYS B 1 208 ? -5.938 -18.031 -20.656 1 95.12 208 LYS B C 1
ATOM 3319 O O . LYS B 1 208 ? -4.863 -17.922 -21.25 1 95.12 208 LYS B O 1
ATOM 3324 N N . THR B 1 209 ? -6.059 -18.719 -19.578 1 97.06 209 THR B N 1
ATOM 3325 C CA . THR B 1 209 ? -4.906 -19.391 -19 1 97.06 209 THR B CA 1
ATOM 3326 C C . THR B 1 209 ? -4.762 -20.812 -19.547 1 97.06 209 THR B C 1
ATOM 3328 O O . THR B 1 209 ? -5.703 -21.344 -20.141 1 97.06 209 THR B O 1
ATOM 3331 N N . ASP B 1 210 ? -3.537 -21.391 -19.359 1 96.06 210 ASP B N 1
ATOM 3332 C CA . ASP B 1 210 ? -3.266 -22.734 -19.844 1 96.06 210 ASP B CA 1
ATOM 3333 C C . ASP B 1 210 ? -4.102 -23.766 -19.094 1 96.06 210 ASP B C 1
ATOM 3335 O O . ASP B 1 210 ? -4.598 -24.734 -19.688 1 96.06 210 ASP B O 1
ATOM 3339 N N . LYS B 1 211 ? -4.172 -23.672 -17.828 1 96 211 LYS B N 1
ATOM 3340 C CA . LYS B 1 211 ? -4.91 -24.562 -16.953 1 96 211 LYS B CA 1
ATOM 3341 C C . LYS B 1 211 ? -5.688 -23.781 -15.891 1 96 211 LYS B C 1
ATOM 3343 O O . LYS B 1 211 ? -5.375 -22.609 -15.625 1 96 211 LYS B O 1
ATOM 3348 N N . SER B 1 212 ? -6.742 -24.422 -15.375 1 96.12 212 SER B N 1
ATOM 3349 C CA . SER B 1 212 ? -7.5 -23.797 -14.297 1 96.12 212 SER B CA 1
ATOM 3350 C C . SER B 1 212 ? -8.094 -24.828 -13.359 1 96.12 212 SER B C 1
ATOM 3352 O O . SER B 1 212 ? -8.297 -25.984 -13.75 1 96.12 212 SER B O 1
ATOM 3354 N N . ILE B 1 213 ? -8.273 -24.422 -12.133 1 95.31 213 ILE B N 1
ATOM 3355 C CA . ILE B 1 213 ? -8.992 -25.25 -11.164 1 95.31 213 ILE B CA 1
ATOM 3356 C C . ILE B 1 213 ? -10.125 -24.438 -10.531 1 95.31 213 ILE B C 1
ATOM 3358 O O . ILE B 1 213 ? -10.055 -23.203 -10.484 1 95.31 213 ILE B O 1
ATOM 3362 N N . ARG B 1 214 ? -11.102 -25.156 -10.07 1 94.69 214 ARG B N 1
ATOM 3363 C CA . ARG B 1 214 ? -12.211 -24.531 -9.352 1 94.69 214 ARG B CA 1
ATOM 3364 C C . ARG B 1 214 ? -12.172 -24.891 -7.867 1 94.69 214 ARG B C 1
ATOM 3366 O O . ARG B 1 214 ? -12.125 -26.078 -7.512 1 94.69 214 ARG B O 1
ATOM 3373 N N . LEU B 1 215 ? -12.117 -23.844 -7.094 1 92.94 215 LEU B N 1
ATOM 3374 C CA . LEU B 1 215 ? -12.109 -24.016 -5.645 1 92.94 215 LEU B CA 1
ATOM 3375 C C . LEU B 1 215 ? -13.492 -23.75 -5.059 1 92.94 215 LEU B C 1
ATOM 3377 O O . LEU B 1 215 ? -14.117 -22.734 -5.367 1 92.94 215 LEU B O 1
ATOM 3381 N N . ARG B 1 216 ? -13.977 -24.703 -4.242 1 89.44 216 ARG B N 1
ATOM 3382 C CA . ARG B 1 216 ? -15.242 -24.578 -3.535 1 89.44 216 ARG B CA 1
ATOM 3383 C C . ARG B 1 216 ? -15.125 -25.109 -2.109 1 89.44 216 ARG B C 1
ATOM 3385 O O . ARG B 1 216 ? -14.703 -26.25 -1.896 1 89.44 216 ARG B O 1
ATOM 3392 N N . SER B 1 217 ? -15.492 -24.281 -1.192 1 87.06 217 SER B N 1
ATOM 3393 C CA . SER B 1 217 ? -15.469 -24.625 0.224 1 87.06 217 SER B CA 1
ATOM 3394 C C . SER B 1 217 ? -14.117 -25.188 0.632 1 87.06 217 SER B C 1
ATOM 3396 O O . SER B 1 217 ? -14.039 -26.219 1.303 1 87.06 217 SER B O 1
ATOM 3398 N N . GLY B 1 218 ? -13.102 -24.609 0.047 1 89.75 218 GLY B N 1
ATOM 3399 C CA . GLY B 1 218 ? -11.742 -24.938 0.459 1 89.75 218 GLY B CA 1
ATOM 3400 C C . GLY B 1 218 ? -11.203 -26.188 -0.208 1 89.75 218 GLY B C 1
ATOM 3401 O O . GLY B 1 218 ? -10.109 -26.641 0.123 1 89.75 218 GLY B O 1
ATOM 3402 N N . LYS B 1 219 ? -11.977 -26.719 -1.159 1 91.12 219 LYS B N 1
ATOM 3403 C CA . LYS B 1 219 ? -11.562 -27.922 -1.874 1 91.12 219 LYS B CA 1
ATOM 3404 C C . LYS B 1 219 ? -11.562 -27.688 -3.383 1 91.12 219 LYS B C 1
ATOM 3406 O O . LYS B 1 219 ? -12.32 -26.859 -3.891 1 91.12 219 LYS B O 1
ATOM 3411 N N . ILE B 1 220 ? -10.672 -28.438 -4.023 1 88.44 220 ILE B N 1
ATOM 3412 C CA . ILE B 1 220 ? -10.672 -28.375 -5.484 1 88.44 220 ILE B CA 1
ATOM 3413 C C . ILE B 1 220 ? -11.789 -29.266 -6.031 1 88.44 220 ILE B C 1
ATOM 3415 O O . ILE B 1 220 ? -11.852 -30.469 -5.715 1 88.44 220 ILE B O 1
ATOM 3419 N N . GLU B 1 221 ? -12.562 -28.734 -6.883 1 84.81 221 GLU B N 1
ATOM 3420 C CA . GLU B 1 221 ? -13.688 -29.484 -7.445 1 84.81 221 GLU B CA 1
ATOM 3421 C C . GLU B 1 221 ? -13.398 -29.922 -8.875 1 84.81 221 GLU B C 1
ATOM 3423 O O . GLU B 1 221 ? -13.891 -30.953 -9.328 1 84.81 221 GLU B O 1
ATOM 3428 N N . GLU B 1 222 ? -12.688 -29.078 -9.547 1 81.81 22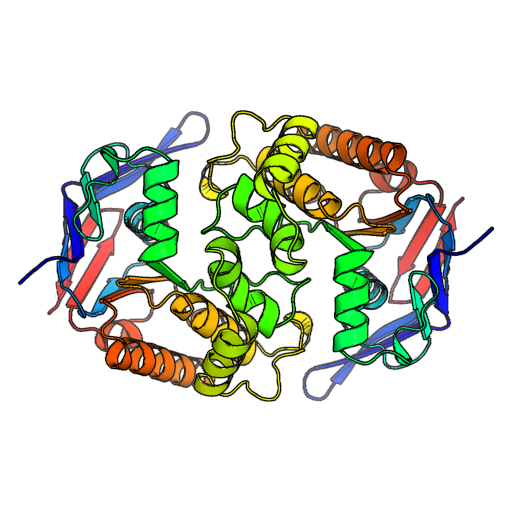2 GLU B N 1
ATOM 3429 C CA . GLU B 1 222 ? -12.492 -29.328 -10.969 1 81.81 222 GLU B CA 1
ATOM 3430 C C . GLU B 1 222 ? -11.148 -28.797 -11.445 1 81.81 222 GLU B C 1
ATOM 3432 O O . GLU B 1 222 ? -10.641 -27.797 -10.906 1 81.81 222 GLU B O 1
ATOM 3437 N N . THR B 1 223 ? -10.617 -29.594 -12.312 1 84 223 THR B N 1
ATOM 3438 C CA . THR B 1 223 ? -9.414 -29.156 -13.008 1 84 223 THR B CA 1
ATOM 3439 C C . THR B 1 223 ? -9.656 -29.094 -14.516 1 84 223 THR B C 1
ATOM 3441 O O . THR B 1 223 ? -10.211 -30.031 -15.094 1 84 223 THR B O 1
ATOM 3444 N N . VAL B 1 224 ? -9.422 -27.953 -15.078 1 82.12 224 VAL B N 1
ATOM 3445 C CA . VAL B 1 224 ? -9.57 -27.797 -16.516 1 82.12 224 VAL B CA 1
ATOM 3446 C C . VAL B 1 224 ? -8.211 -27.484 -17.141 1 82.12 224 VAL B C 1
ATOM 3448 O O . VAL B 1 224 ? -7.477 -26.625 -16.656 1 82.12 224 VAL B O 1
ATOM 3451 N N . GLY B 1 225 ? -7.84 -28.156 -18.406 1 77.19 225 GLY B N 1
ATOM 3452 C CA . GLY B 1 225 ? -6.621 -27.969 -19.172 1 77.19 225 GLY B CA 1
ATOM 3453 C C . GLY B 1 225 ? -5.652 -29.125 -19.047 1 77.19 225 GLY B C 1
ATOM 3454 O O . GLY B 1 225 ? -5.801 -29.984 -18.172 1 77.19 225 GLY B O 1
#

Organism: Allomuricauda ruestringensis (strain DSM 13258 / CIP 107369 / LMG 19739 / B1) (NCBI:txid886377)